Protein AF-A0A820FG38-F1 (afdb_monomer_lite)

Foldseek 3Di:
DDPPQDAAPQPRHSDHHPDPPPPRVVVVVVVVVVVVVVCVVVVVDPDDDPPPDDPPPPDDCVVDPPPPPPPPPPDDDDPPDDPPDPVVVVVVVVVVVVVVVVVVVVVVVVVVVVVVVVVVVVVVVVVVVVVVVVLVVVLVVLVVQLVVLVVCCVPPLLVCCLPDDPVVVVVSVVVVVVSVVSNVVSVVVNVLSVVVVVVVVVVVVVVDDDDDDDDDDDDDDDDDPPDVLNVVLVVCVVSVPDPVVSVVVSVVCCLVVVQPDPVSSVVVVVVPPPPVPPDPVDDAAEAEDEQQECPVRVVVQLVVCVVSVHQKYKYFQNFDCPDGDDNGQWDKDKFHAPDRRGIIIMTGGVSWDKDWDDAPDHQWTWIWTDPDPDIAIEIHGDADPPDDDDPVSCVVRDDPRYDYWYFNQFADVVQVGPDGDPSNVVVVVVCVVSVHDDDHDPDDDDRGID

Radius of gyration: 36.26 Å; chains: 1; bounding box: 85×54×122 Å

pLDDT: mean 78.06, std 18.5, range [28.0, 98.62]

Structure (mmCIF, N/CA/C/O backbone):
data_AF-A0A820FG38-F1
#
_entry.id   AF-A0A820FG38-F1
#
loop_
_atom_site.group_PDB
_atom_site.id
_atom_site.type_symbol
_atom_site.label_atom_id
_atom_site.label_alt_id
_atom_site.label_comp_id
_atom_site.label_asym_id
_atom_site.label_entity_id
_atom_site.label_seq_id
_atom_site.pdbx_PDB_ins_code
_atom_site.Cartn_x
_atom_site.Cartn_y
_atom_site.Cartn_z
_atom_site.occupancy
_atom_site.B_iso_or_equiv
_atom_site.auth_seq_id
_atom_site.auth_comp_id
_atom_site.auth_asym_id
_atom_site.auth_atom_id
_atom_site.pdbx_PDB_model_num
ATOM 1 N N . MET A 1 1 ? -7.244 -36.281 -62.579 1.00 43.84 1 MET A N 1
ATOM 2 C CA . MET A 1 1 ? -8.500 -35.607 -62.181 1.00 43.84 1 MET A CA 1
ATOM 3 C C . MET A 1 1 ? -8.558 -35.581 -60.660 1.00 43.84 1 MET A C 1
ATOM 5 O O . MET A 1 1 ? -8.840 -36.613 -60.068 1.00 43.84 1 MET A O 1
ATOM 9 N N . CYS A 1 2 ? -8.228 -34.457 -60.021 1.00 42.16 2 CYS A N 1
ATOM 10 C CA . CYS A 1 2 ? -8.406 -34.303 -58.575 1.00 42.16 2 CYS A CA 1
ATOM 11 C C . CYS A 1 2 ? -9.878 -33.977 -58.308 1.00 42.16 2 CYS A C 1
ATOM 13 O O . CYS A 1 2 ? -10.352 -32.914 -58.702 1.00 42.16 2 CYS A O 1
ATOM 15 N N . LYS A 1 3 ? -10.618 -34.904 -57.694 1.00 59.09 3 LYS A N 1
ATOM 16 C CA . LYS A 1 3 ? -11.975 -34.641 -57.206 1.00 59.09 3 LYS A CA 1
ATOM 17 C C . LYS A 1 3 ? -11.856 -34.013 -55.818 1.00 59.09 3 LYS A C 1
ATOM 19 O O . LYS A 1 3 ? -11.920 -34.721 -54.821 1.00 59.09 3 LYS A O 1
ATOM 24 N N . ASN A 1 4 ? -11.638 -32.701 -55.760 1.00 74.56 4 ASN A N 1
ATOM 25 C CA . ASN A 1 4 ? -11.799 -31.964 -54.509 1.00 74.56 4 ASN A CA 1
ATOM 26 C C . ASN A 1 4 ? -13.296 -31.889 -54.213 1.00 74.56 4 ASN A C 1
ATOM 28 O O . ASN A 1 4 ? -14.001 -31.051 -54.774 1.00 74.56 4 ASN A O 1
ATOM 32 N N . VAL A 1 5 ? -13.787 -32.812 -53.389 1.00 80.44 5 VAL A N 1
ATOM 33 C CA . VAL A 1 5 ? -15.137 -32.717 -52.839 1.00 80.44 5 VAL A CA 1
ATOM 34 C C . VAL A 1 5 ? -15.108 -31.585 -51.806 1.00 80.44 5 VAL A C 1
ATOM 36 O O . VAL A 1 5 ? -14.263 -31.623 -50.908 1.00 80.44 5 VAL A O 1
ATOM 39 N N . PRO A 1 6 ? -15.933 -30.535 -51.959 1.00 82.25 6 PRO A N 1
ATOM 40 C CA . PRO A 1 6 ? -15.967 -29.436 -51.005 1.00 82.25 6 PRO A CA 1
ATOM 41 C C . PRO A 1 6 ? -16.438 -29.953 -49.644 1.00 82.25 6 PRO A C 1
ATOM 43 O O . PRO A 1 6 ? -17.458 -30.634 -49.560 1.00 82.25 6 PRO A O 1
ATOM 46 N N . LYS A 1 7 ? -15.684 -29.621 -48.596 1.00 91.62 7 LYS A N 1
ATOM 47 C CA . LYS A 1 7 ? -16.039 -29.912 -47.205 1.00 91.62 7 LYS A CA 1
ATOM 48 C C . LYS A 1 7 ? -16.956 -28.829 -46.645 1.00 91.62 7 LYS A C 1
ATOM 50 O O . LYS A 1 7 ? -16.934 -27.687 -47.111 1.00 91.62 7 LYS A O 1
ATOM 55 N N . CYS A 1 8 ? -17.747 -29.185 -45.641 1.00 91.19 8 CYS A N 1
ATOM 56 C CA . CYS A 1 8 ? -18.594 -28.249 -44.918 1.00 91.19 8 CYS A CA 1
ATOM 57 C C . CYS A 1 8 ? -17.743 -27.195 -44.206 1.00 91.19 8 CYS A C 1
ATOM 59 O O . CYS A 1 8 ? -16.909 -27.537 -43.378 1.00 91.19 8 CYS A O 1
ATOM 61 N N . ALA A 1 9 ? -18.006 -25.914 -44.453 1.00 87.94 9 ALA A N 1
ATOM 62 C CA . ALA A 1 9 ? -17.254 -24.821 -43.835 1.00 87.94 9 ALA A CA 1
ATOM 63 C C . ALA A 1 9 ? -17.463 -24.702 -42.311 1.00 87.94 9 ALA A C 1
ATOM 65 O O . ALA A 1 9 ? -16.701 -24.010 -41.645 1.00 87.94 9 ALA A O 1
ATOM 66 N N . GLN A 1 10 ? -18.511 -25.325 -41.763 1.00 89.94 10 GLN A N 1
ATOM 67 C CA . GLN A 1 10 ? -18.869 -25.234 -40.346 1.00 89.94 10 GLN A CA 1
ATOM 68 C C . GLN A 1 10 ? -18.303 -26.375 -39.497 1.00 89.94 10 GLN A C 1
ATOM 70 O O . GLN A 1 10 ? -18.082 -26.182 -38.306 1.00 89.94 10 GLN A O 1
ATOM 75 N N . CYS A 1 11 ? -18.108 -27.565 -40.069 1.00 92.50 11 CYS A N 1
ATOM 76 C CA . CYS A 1 11 ? -17.674 -28.740 -39.306 1.00 92.50 11 CYS A CA 1
ATOM 77 C C . CYS A 1 11 ? -16.639 -29.614 -40.028 1.00 92.50 11 CYS A C 1
ATOM 79 O O . CYS A 1 11 ? -16.364 -30.720 -39.570 1.00 92.50 11 CYS A O 1
ATOM 81 N N . ASP A 1 12 ? -16.132 -29.171 -41.184 1.00 91.00 12 ASP A N 1
ATOM 82 C CA . ASP A 1 12 ? -15.188 -29.889 -42.055 1.00 91.00 12 ASP A CA 1
ATOM 83 C C . ASP A 1 12 ? -15.636 -31.298 -42.497 1.00 91.00 12 ASP A C 1
ATOM 85 O O . ASP A 1 12 ? -14.831 -32.096 -42.988 1.00 91.00 12 ASP A O 1
ATOM 89 N N . GLY A 1 13 ? -16.929 -31.604 -42.357 1.00 90.81 13 GLY A N 1
ATOM 90 C CA . GLY A 1 13 ? -17.533 -32.870 -42.768 1.00 90.81 13 GLY A CA 1
ATOM 91 C C . GLY A 1 13 ? -17.708 -32.986 -44.283 1.00 90.81 13 GLY A C 1
ATOM 92 O O . GLY A 1 13 ? -17.764 -31.983 -44.998 1.00 90.81 13 GLY A O 1
ATOM 93 N N . ASP A 1 14 ? -17.850 -34.219 -44.772 1.00 92.25 14 ASP A N 1
ATOM 94 C CA . ASP A 1 14 ? -18.059 -34.532 -46.193 1.00 92.25 14 ASP A CA 1
ATOM 95 C C . ASP A 1 14 ? -19.529 -34.312 -46.622 1.00 92.25 14 ASP A C 1
ATOM 97 O O . ASP A 1 14 ? -20.204 -35.209 -47.127 1.00 92.25 14 ASP A O 1
ATOM 101 N N . HIS A 1 15 ? -20.045 -33.103 -46.397 1.00 90.25 15 HIS A N 1
ATOM 102 C CA . HIS A 1 15 ? -21.353 -32.632 -46.858 1.00 90.25 15 HIS A CA 1
ATOM 103 C C . HIS A 1 15 ? -21.286 -31.140 -47.217 1.00 90.25 15 HIS A C 1
ATOM 105 O O . HIS A 1 15 ? -20.324 -30.444 -46.889 1.00 90.25 15 HIS A O 1
ATOM 111 N N . HIS A 1 16 ? -22.313 -30.612 -47.887 1.00 86.69 16 HIS A N 1
ATOM 112 C CA . HIS A 1 16 ? -22.351 -29.189 -48.229 1.00 86.69 16 HIS A CA 1
ATOM 113 C C . HIS A 1 16 ? -22.529 -28.304 -46.981 1.00 86.69 16 HIS A C 1
ATOM 115 O O . HIS A 1 16 ? -23.164 -28.687 -45.993 1.00 86.69 16 HIS A O 1
ATOM 121 N N . SER A 1 17 ? -21.970 -27.092 -47.015 1.00 85.88 17 SER A N 1
ATOM 122 C CA . SER A 1 17 ? -22.235 -26.061 -46.006 1.00 85.88 17 SER A CA 1
ATOM 123 C C . SER A 1 17 ? -23.732 -25.752 -45.940 1.00 85.88 17 SER A C 1
ATOM 125 O O . SER A 1 17 ? -24.384 -25.668 -46.979 1.00 85.88 17 SER A O 1
ATOM 127 N N . LEU A 1 18 ? -24.260 -25.552 -44.727 1.00 84.31 18 LEU A N 1
ATOM 128 C CA . LEU A 1 18 ? -25.692 -25.337 -44.440 1.00 84.31 18 LEU A CA 1
ATOM 129 C C . LEU A 1 18 ? -26.612 -26.547 -44.679 1.00 84.31 18 LEU A C 1
ATOM 131 O O . LEU A 1 18 ? -27.833 -26.400 -44.591 1.00 84.31 18 LEU A O 1
ATOM 135 N N . ASP A 1 19 ? -26.062 -27.736 -44.936 1.00 88.19 19 ASP A N 1
ATOM 136 C CA . ASP A 1 19 ? -26.872 -28.951 -44.980 1.00 88.19 19 ASP A CA 1
ATOM 137 C C . ASP A 1 19 ? -27.566 -29.185 -43.626 1.00 88.19 19 ASP A C 1
ATOM 139 O O . ASP A 1 19 ? -26.979 -29.017 -42.555 1.00 88.19 19 ASP A O 1
ATOM 143 N N . SER A 1 20 ? -28.829 -29.600 -43.683 1.00 87.00 20 SER A N 1
ATOM 144 C CA . SER A 1 20 ? -29.617 -30.067 -42.542 1.00 87.00 20 SER A CA 1
ATOM 145 C C . SER A 1 20 ? -28.963 -31.206 -41.750 1.00 87.00 20 SER A C 1
ATOM 147 O O . SER A 1 20 ? -29.284 -31.375 -40.575 1.00 87.00 20 SER A O 1
ATOM 149 N N . GLN A 1 21 ? -28.050 -31.964 -42.370 1.00 88.56 21 GLN A N 1
ATOM 150 C CA . GLN A 1 21 ? -27.292 -33.035 -41.716 1.00 88.56 21 GLN A CA 1
ATOM 151 C C . GLN A 1 21 ? -26.054 -32.546 -40.948 1.00 88.56 21 GLN A C 1
ATOM 153 O O . GLN A 1 21 ? -25.436 -33.330 -40.230 1.00 88.56 21 GLN A O 1
ATOM 158 N N . CYS A 1 22 ? -25.689 -31.264 -41.056 1.00 93.19 22 CYS A N 1
ATOM 159 C CA . CYS A 1 22 ? -24.575 -30.698 -40.304 1.00 93.19 22 CYS A CA 1
ATOM 160 C C . CYS A 1 22 ? -24.914 -30.636 -38.808 1.00 93.19 22 CYS A C 1
ATOM 162 O O . CYS A 1 22 ? -25.752 -29.834 -38.389 1.00 93.19 22 CYS A O 1
ATOM 164 N N . GLN A 1 23 ? -24.223 -31.439 -37.997 1.00 92.56 23 GLN A N 1
ATOM 165 C CA . GLN A 1 23 ? -24.437 -31.489 -36.548 1.00 92.56 23 GLN A CA 1
ATOM 166 C C . GLN A 1 23 ? -24.219 -30.117 -35.885 1.00 92.56 23 GLN A C 1
ATOM 168 O O . GLN A 1 23 ? -25.047 -29.694 -35.086 1.00 92.56 23 GLN A O 1
ATOM 173 N N . VAL A 1 24 ? -23.190 -29.370 -36.306 1.00 89.69 24 VAL A N 1
ATOM 174 C CA . VAL A 1 24 ? -22.908 -28.010 -35.805 1.00 89.69 24 VAL A CA 1
ATOM 175 C C . VAL A 1 24 ? -24.048 -27.039 -36.130 1.00 89.69 24 VAL A C 1
ATOM 177 O O . VAL A 1 24 ? -24.451 -26.241 -35.290 1.00 89.69 24 VAL A O 1
ATOM 180 N N . LEU A 1 25 ? -24.619 -27.117 -37.338 1.00 89.69 25 LEU A N 1
ATOM 181 C CA . LEU A 1 25 ? -25.758 -26.277 -37.722 1.00 89.69 25 LEU A CA 1
ATOM 182 C C . LEU A 1 25 ? -27.017 -26.632 -36.919 1.00 89.69 25 LEU A C 1
ATOM 184 O O . LEU A 1 25 ? -27.826 -25.757 -36.617 1.00 89.69 25 LEU A O 1
ATOM 188 N N . LYS A 1 26 ? -27.200 -27.918 -36.608 1.00 92.94 26 LYS A N 1
ATOM 189 C CA . LYS A 1 26 ? -28.320 -28.403 -35.805 1.00 92.94 26 LYS A CA 1
ATOM 190 C C . LYS A 1 26 ? -28.216 -27.904 -34.365 1.00 92.94 26 LYS A C 1
ATOM 192 O O . LYS A 1 26 ? -29.161 -27.290 -33.888 1.00 92.94 26 LYS A O 1
ATOM 197 N N . GLU A 1 27 ? -27.055 -28.071 -33.738 1.00 92.00 27 GLU A N 1
ATOM 198 C CA . GLU A 1 27 ? -26.775 -27.566 -32.389 1.00 92.00 27 GLU A CA 1
ATOM 199 C C . GLU A 1 27 ? -26.944 -26.047 -32.313 1.00 92.00 27 GLU A C 1
ATOM 201 O O . GLU A 1 27 ? -27.605 -25.545 -31.411 1.00 92.00 27 GLU A O 1
ATOM 206 N N . TYR A 1 28 ? -26.449 -25.313 -33.314 1.00 91.31 28 TYR A N 1
ATOM 207 C CA . TYR A 1 28 ? -26.651 -23.868 -33.396 1.00 91.31 28 TYR A CA 1
ATOM 208 C C . TYR A 1 28 ? -28.136 -23.479 -33.482 1.00 91.31 28 TYR A C 1
ATOM 210 O O . TYR A 1 28 ? -28.569 -22.540 -32.819 1.00 91.31 28 TYR A O 1
ATOM 218 N N . LYS A 1 29 ? -28.938 -24.194 -34.283 1.00 91.62 29 LYS A N 1
ATOM 219 C CA . LYS A 1 29 ? -30.388 -23.951 -34.379 1.00 91.62 29 LYS A CA 1
ATOM 220 C C . LYS A 1 29 ? -31.113 -24.257 -33.070 1.00 91.62 29 LYS A C 1
ATOM 222 O O . LYS A 1 29 ? -32.042 -23.529 -32.726 1.00 91.62 29 LYS A O 1
ATOM 227 N N . ASP A 1 30 ? -30.706 -25.313 -32.376 1.00 92.81 30 ASP A N 1
ATOM 228 C CA . ASP A 1 30 ? -31.294 -25.709 -31.098 1.00 92.81 30 ASP A CA 1
ATOM 229 C C . ASP A 1 30 ? -30.952 -24.684 -30.003 1.00 92.81 30 ASP A C 1
ATOM 231 O O . ASP A 1 30 ? -31.863 -24.211 -29.324 1.00 92.81 30 ASP A O 1
ATOM 235 N N . GLN A 1 31 ? -29.693 -24.234 -29.922 1.00 91.00 31 GLN A N 1
ATOM 236 C CA . GLN A 1 31 ? -29.274 -23.170 -29.003 1.00 91.00 31 GLN A CA 1
ATOM 237 C C . GLN A 1 31 ? -29.997 -21.852 -29.296 1.00 91.00 31 GLN A C 1
ATOM 239 O O . GLN A 1 31 ? -30.551 -21.234 -28.395 1.00 91.00 31 GLN A O 1
ATOM 244 N N . LEU A 1 32 ? -30.074 -21.448 -30.570 1.00 91.19 32 LEU A N 1
ATOM 245 C CA . LEU A 1 32 ? -30.784 -20.230 -30.961 1.00 91.19 32 LEU A CA 1
ATOM 246 C C . LEU A 1 32 ? -32.267 -20.290 -30.570 1.00 91.19 32 LEU A C 1
ATOM 248 O O . LEU A 1 32 ? -32.859 -19.278 -30.204 1.00 91.19 32 LEU A O 1
ATOM 252 N N . LYS A 1 33 ? -32.886 -21.472 -30.648 1.00 93.62 33 LYS A N 1
ATOM 253 C CA . LYS A 1 33 ? -34.271 -21.666 -30.217 1.00 93.62 33 LYS A CA 1
ATOM 254 C C . LYS A 1 33 ? -34.411 -21.516 -28.700 1.00 93.62 33 LYS A C 1
ATOM 256 O O . LYS A 1 33 ? -35.374 -20.890 -28.267 1.00 93.62 33 LYS A O 1
ATOM 261 N N . GLU A 1 34 ? -33.486 -22.069 -27.921 1.00 94.75 34 GLU A N 1
ATOM 262 C CA . GLU A 1 34 ? -33.462 -21.926 -26.461 1.00 94.75 34 GLU A CA 1
ATOM 263 C C . GLU A 1 34 ? -33.261 -20.464 -26.042 1.00 94.75 34 GLU A C 1
ATOM 265 O O . GLU A 1 34 ? -34.060 -19.940 -25.268 1.00 94.75 34 GLU A O 1
ATOM 270 N N . ASP A 1 35 ? -32.291 -19.775 -26.645 1.00 91.75 35 ASP A N 1
ATOM 271 C CA . ASP A 1 35 ? -32.001 -18.362 -26.379 1.00 91.75 35 ASP A CA 1
ATOM 272 C C . ASP A 1 35 ? -33.205 -17.463 -26.708 1.00 91.75 35 ASP A C 1
ATOM 274 O O . ASP A 1 35 ? -33.521 -16.525 -25.973 1.00 91.75 35 ASP A O 1
ATOM 278 N N . VAL A 1 36 ? -33.920 -17.755 -27.803 1.00 92.62 36 VAL A N 1
ATOM 279 C CA . VAL A 1 36 ? -35.142 -17.027 -28.173 1.00 92.62 36 VAL A CA 1
ATOM 280 C C . VAL A 1 36 ? -36.271 -17.281 -27.170 1.00 92.62 36 VAL A C 1
ATOM 282 O O . VAL A 1 36 ? -36.977 -16.338 -26.816 1.00 92.62 36 VAL A O 1
ATOM 285 N N . GLU A 1 37 ? -36.461 -18.516 -26.698 1.00 93.62 37 GLU A N 1
ATOM 286 C CA . GLU A 1 37 ? -37.470 -18.830 -25.672 1.00 93.62 37 GLU A CA 1
ATOM 287 C C . GLU A 1 37 ? -37.144 -18.163 -24.328 1.00 93.62 37 GLU A C 1
ATOM 289 O O . GLU A 1 37 ? -38.036 -17.587 -23.704 1.00 93.62 37 GLU A O 1
ATOM 294 N N . ASP A 1 38 ? -35.878 -18.171 -23.907 1.00 92.38 38 ASP A N 1
ATOM 295 C CA . ASP A 1 38 ? -35.409 -17.480 -22.701 1.00 92.38 38 ASP A CA 1
ATOM 296 C C . ASP A 1 38 ? -35.620 -15.960 -22.807 1.00 92.38 38 ASP A C 1
ATOM 298 O O . ASP A 1 38 ? -36.160 -15.329 -21.894 1.00 92.38 38 ASP A O 1
ATOM 302 N N . ALA A 1 39 ? -35.303 -15.362 -23.959 1.00 90.25 39 ALA A N 1
ATOM 303 C CA . ALA A 1 39 ? -35.561 -13.947 -24.214 1.00 90.25 39 ALA A CA 1
ATOM 304 C C . ALA A 1 39 ? -37.063 -13.604 -24.193 1.00 90.25 39 ALA A C 1
ATOM 306 O O . ALA A 1 39 ? -37.438 -12.530 -23.712 1.00 90.25 39 ALA A O 1
ATOM 307 N N . ILE A 1 40 ? -37.934 -14.506 -24.661 1.00 91.81 40 ILE A N 1
ATOM 308 C CA . ILE A 1 40 ? -39.391 -14.347 -24.543 1.00 91.81 40 ILE A CA 1
ATOM 309 C C . ILE A 1 40 ? -39.828 -14.419 -23.075 1.00 91.81 40 ILE A C 1
ATOM 311 O O . ILE A 1 40 ? -40.599 -13.573 -22.626 1.00 91.81 40 ILE A O 1
ATOM 315 N N . GLN A 1 41 ? -39.319 -15.384 -22.303 1.00 91.62 41 GLN A N 1
ATOM 316 C CA . GLN A 1 41 ? -39.644 -15.527 -20.877 1.00 91.62 41 GLN A CA 1
ATOM 317 C C . GLN A 1 41 ? -39.189 -14.321 -20.046 1.00 91.62 41 GLN A C 1
ATOM 319 O O . GLN A 1 41 ? -39.893 -13.903 -19.129 1.00 91.62 41 GLN A O 1
ATOM 324 N N . LYS A 1 42 ? -38.047 -13.723 -20.399 1.00 91.75 42 LYS A N 1
ATOM 325 C CA . LYS A 1 42 ? -37.521 -12.494 -19.784 1.00 91.75 42 LYS A CA 1
ATOM 326 C C . LYS A 1 42 ? -38.245 -11.220 -20.232 1.00 91.75 42 LYS A C 1
ATOM 328 O O . LYS A 1 42 ? -37.925 -10.143 -19.737 1.00 91.75 42 LYS A O 1
ATOM 333 N N . GLY A 1 43 ? -39.191 -11.316 -21.169 1.00 90.31 43 GLY A N 1
ATOM 334 C CA . GLY A 1 43 ? -39.914 -10.167 -21.719 1.00 90.31 43 GLY A CA 1
ATOM 335 C C . GLY A 1 43 ? -39.076 -9.278 -22.645 1.00 90.31 43 GLY A C 1
ATOM 336 O O . GLY A 1 43 ? -39.483 -8.158 -22.938 1.00 90.31 43 GLY A O 1
ATOM 337 N N . LEU A 1 44 ? -37.915 -9.758 -23.107 1.00 88.81 44 LEU A N 1
ATOM 338 C CA . LEU A 1 44 ? -37.051 -9.046 -24.059 1.00 88.81 44 LEU A CA 1
ATOM 339 C C . LEU A 1 44 ? -37.558 -9.178 -25.499 1.00 88.81 44 LEU A C 1
ATOM 341 O O . LEU A 1 44 ? -37.335 -8.293 -26.322 1.00 88.81 44 LEU A O 1
ATOM 345 N N . LEU A 1 45 ? -38.241 -10.283 -25.803 1.00 90.94 45 LEU A N 1
ATOM 346 C CA . LEU A 1 45 ? -38.894 -10.531 -27.084 1.00 90.94 45 LEU A CA 1
ATOM 347 C C . LEU A 1 45 ? -40.380 -10.817 -26.867 1.00 90.94 45 LEU A C 1
ATOM 349 O O . LEU A 1 45 ? -40.767 -11.513 -25.932 1.00 90.94 45 LEU A O 1
ATOM 353 N N . GLN A 1 46 ? -41.220 -10.325 -27.774 1.00 90.00 46 GLN A N 1
ATOM 354 C CA . GLN A 1 46 ? -42.651 -10.607 -27.769 1.00 90.00 46 GLN A CA 1
ATOM 355 C C . GLN A 1 46 ? -42.989 -11.561 -28.917 1.00 90.00 46 GLN A C 1
ATOM 357 O O . GLN A 1 46 ? -42.670 -11.291 -30.076 1.00 90.00 46 GLN A O 1
ATOM 362 N N . ARG A 1 47 ? -43.657 -12.682 -28.612 1.00 84.88 47 ARG A N 1
ATOM 363 C CA . ARG A 1 47 ? -44.280 -13.507 -29.654 1.00 84.88 47 ARG A CA 1
ATOM 364 C C . ARG A 1 47 ? -45.515 -12.795 -30.175 1.00 84.88 47 ARG A C 1
ATOM 366 O O . ARG A 1 47 ? -46.477 -12.620 -29.433 1.00 84.88 47 ARG A O 1
ATOM 373 N N . PHE A 1 48 ? -45.495 -12.447 -31.454 1.00 79.44 48 PHE A N 1
ATOM 374 C CA . PHE A 1 48 ? -46.716 -12.090 -32.162 1.00 79.44 48 PHE A CA 1
ATOM 375 C C . PHE A 1 48 ? -47.632 -13.310 -32.214 1.00 79.44 48 PHE A C 1
ATOM 377 O O . PHE A 1 48 ? -47.186 -14.438 -32.456 1.00 79.44 48 PHE A O 1
ATOM 384 N N . SER A 1 49 ? -48.915 -13.095 -31.949 1.00 79.31 49 SER A N 1
ATOM 385 C CA . SER A 1 49 ? -49.917 -14.141 -32.109 1.00 79.31 49 SER A CA 1
ATOM 386 C C . SER A 1 49 ? -49.981 -14.575 -33.585 1.00 79.31 49 SER A C 1
ATOM 388 O O . SER A 1 49 ? -49.762 -13.753 -34.473 1.00 79.31 49 SER A O 1
ATOM 390 N N . PRO A 1 50 ? -50.313 -15.840 -33.909 1.00 73.94 50 PRO A N 1
ATOM 391 C CA . PRO A 1 50 ? -50.374 -16.310 -35.300 1.00 73.94 50 PRO A CA 1
ATOM 392 C C . PRO A 1 50 ? -51.326 -15.514 -36.214 1.00 73.94 50 PRO A C 1
ATOM 394 O O . PRO A 1 50 ? -51.259 -15.645 -37.434 1.00 73.94 50 PRO A O 1
ATOM 397 N N . GLN A 1 51 ? -52.237 -14.724 -35.634 1.00 74.25 51 GLN A N 1
ATOM 398 C CA . GLN A 1 51 ? -53.186 -13.866 -36.350 1.00 74.25 51 GLN A CA 1
ATOM 399 C C . GLN A 1 51 ? -52.662 -12.437 -36.564 1.00 74.25 51 GLN A C 1
ATOM 401 O O . GLN A 1 51 ? -53.144 -11.739 -37.457 1.00 74.25 51 GLN A O 1
ATOM 406 N N . GLU A 1 52 ? -51.663 -12.006 -35.795 1.00 68.88 52 GLU A N 1
ATOM 407 C CA . GLU A 1 52 ? -50.945 -10.760 -36.031 1.00 68.88 52 GLU A CA 1
ATOM 408 C C . GLU A 1 52 ? -49.959 -11.000 -37.172 1.00 68.88 52 GLU A C 1
ATOM 410 O O . GLU A 1 52 ? -48.889 -11.585 -37.003 1.00 68.88 52 GLU A O 1
ATOM 415 N N . LYS A 1 53 ? -50.335 -10.566 -38.382 1.00 62.16 53 LYS A N 1
ATOM 416 C CA . LYS A 1 53 ? -49.370 -10.471 -39.478 1.00 62.16 53 LYS A CA 1
ATOM 417 C C . LYS A 1 53 ? -48.199 -9.638 -38.972 1.00 62.16 53 LYS A C 1
ATOM 419 O O . LYS A 1 53 ? -48.404 -8.485 -38.592 1.00 62.16 53 LYS A O 1
ATOM 424 N N . ALA A 1 54 ? -46.997 -10.218 -39.002 1.00 59.25 54 ALA A N 1
ATOM 425 C CA . ALA A 1 54 ? -45.777 -9.446 -38.837 1.00 59.25 54 ALA A CA 1
ATOM 426 C C . ALA A 1 54 ? -45.900 -8.192 -39.720 1.00 59.25 54 ALA A C 1
ATOM 428 O O . ALA A 1 54 ? -46.348 -8.324 -40.871 1.00 59.25 54 ALA A O 1
ATOM 429 N N . PRO A 1 55 ? -45.604 -6.991 -39.189 1.00 64.81 55 PRO A N 1
ATOM 430 C CA . PRO A 1 55 ? -45.714 -5.766 -39.964 1.00 64.81 55 PRO A CA 1
ATOM 431 C C . PRO A 1 55 ? -44.978 -5.972 -41.284 1.00 64.81 55 PRO A C 1
ATOM 433 O O . PRO A 1 55 ? -43.873 -6.523 -41.301 1.00 64.81 55 PRO A O 1
ATOM 436 N N . ALA A 1 56 ? -45.637 -5.627 -42.394 1.00 66.12 56 ALA A N 1
ATOM 437 C CA . ALA A 1 56 ? -45.042 -5.783 -43.711 1.00 66.12 56 ALA A CA 1
ATOM 438 C C . ALA A 1 56 ? -43.675 -5.101 -43.678 1.00 66.12 56 ALA A C 1
ATOM 440 O O . ALA A 1 56 ? -43.578 -3.943 -43.275 1.00 66.12 56 ALA A O 1
ATOM 441 N N . PHE A 1 57 ? -42.626 -5.847 -44.025 1.00 65.88 57 PHE A N 1
ATOM 442 C CA . PHE A 1 57 ? -41.278 -5.307 -44.048 1.00 65.88 57 PHE A CA 1
ATOM 443 C C . PHE A 1 57 ? -41.244 -4.163 -45.066 1.00 65.88 57 PHE A C 1
ATOM 445 O O . PHE A 1 57 ? -41.211 -4.391 -46.277 1.00 65.88 57 PHE A O 1
ATOM 452 N N . GLU A 1 58 ? -41.317 -2.927 -44.576 1.00 66.44 58 GLU A N 1
ATOM 453 C CA . GLU A 1 58 ? -41.111 -1.741 -45.390 1.00 66.44 58 GLU A CA 1
ATOM 454 C C . GLU A 1 58 ? -39.631 -1.677 -45.719 1.00 66.44 58 GLU A C 1
ATOM 456 O O . GLU A 1 58 ? -38.798 -1.323 -44.886 1.00 66.44 58 GLU A O 1
ATOM 461 N N . ARG A 1 59 ? -39.307 -2.065 -46.952 1.00 54.12 59 ARG A N 1
ATOM 462 C CA . ARG A 1 59 ? -37.955 -1.979 -47.484 1.00 54.12 59 ARG A CA 1
ATOM 463 C C . ARG A 1 59 ? -37.548 -0.508 -47.514 1.00 54.12 59 ARG A C 1
ATOM 465 O O . ARG A 1 59 ? -37.954 0.223 -48.415 1.00 54.12 59 ARG A O 1
ATOM 472 N N . ARG A 1 60 ? -36.753 -0.067 -46.541 1.00 69.94 60 ARG A N 1
ATOM 473 C CA . ARG A 1 60 ? -36.154 1.268 -46.576 1.00 69.94 60 ARG A CA 1
ATOM 474 C C . ARG A 1 60 ? -34.999 1.210 -47.569 1.00 69.94 60 ARG A C 1
ATOM 476 O O . ARG A 1 60 ? -34.183 0.293 -47.514 1.00 69.94 60 ARG A O 1
ATOM 483 N N . GLU A 1 61 ? -34.911 2.181 -48.477 1.00 57.47 61 GLU A N 1
ATOM 484 C CA . GLU A 1 61 ? -33.838 2.264 -49.492 1.00 57.47 61 GLU A CA 1
ATOM 485 C C . GLU A 1 61 ? -32.420 2.294 -48.889 1.00 57.47 61 GLU A C 1
ATOM 487 O O . GLU A 1 61 ? -31.437 2.109 -49.598 1.00 57.47 61 GLU A O 1
ATOM 492 N N . GLN A 1 62 ? -32.312 2.512 -47.577 1.00 63.31 62 GLN A N 1
ATOM 493 C CA . GLN A 1 62 ? -31.059 2.555 -46.829 1.00 63.31 62 GLN A CA 1
ATOM 494 C C . GLN A 1 62 ? -30.598 1.176 -46.332 1.00 63.31 62 GLN A C 1
ATOM 496 O O . GLN A 1 62 ? -29.406 0.996 -46.097 1.00 63.31 62 GLN A O 1
ATOM 501 N N . ASP A 1 63 ? -31.503 0.198 -46.200 1.00 56.91 63 ASP A N 1
ATOM 502 C CA . ASP A 1 63 ? -31.181 -1.118 -45.619 1.00 56.91 63 ASP A CA 1
ATOM 503 C C . ASP A 1 63 ? -30.430 -2.022 -46.607 1.00 56.91 63 ASP A C 1
ATOM 505 O O . ASP A 1 63 ? -29.758 -2.977 -46.223 1.00 56.91 63 ASP A O 1
ATOM 509 N N . PHE A 1 64 ? -30.516 -1.698 -47.896 1.00 55.75 64 PHE A N 1
ATOM 510 C CA . PHE A 1 64 ? -29.725 -2.313 -48.949 1.00 55.75 64 PHE A CA 1
ATOM 511 C C . PHE A 1 64 ? -29.255 -1.195 -49.874 1.00 55.75 64 PHE A C 1
ATOM 513 O O . PHE A 1 64 ? -30.107 -0.599 -50.536 1.00 55.75 64 PHE A O 1
ATOM 520 N N . PRO A 1 65 ? -27.946 -0.889 -49.951 1.00 50.97 65 PRO A N 1
ATOM 521 C CA . PRO A 1 65 ? -27.468 0.116 -50.887 1.00 50.97 65 PRO A CA 1
ATOM 522 C C . PRO A 1 65 ? -27.959 -0.258 -52.292 1.00 50.97 65 PRO A C 1
ATOM 524 O O . PRO A 1 65 ? -27.882 -1.439 -52.660 1.00 50.97 65 PRO A O 1
ATOM 527 N N . PRO A 1 66 ? -28.496 0.698 -53.070 1.00 53.56 66 PRO A N 1
ATOM 528 C CA . PRO A 1 66 ? -28.954 0.410 -54.414 1.00 53.56 66 PRO A CA 1
ATOM 529 C C . PRO A 1 66 ? -27.771 -0.174 -55.178 1.00 53.56 66 PRO A C 1
ATOM 531 O O . PRO A 1 66 ? -26.73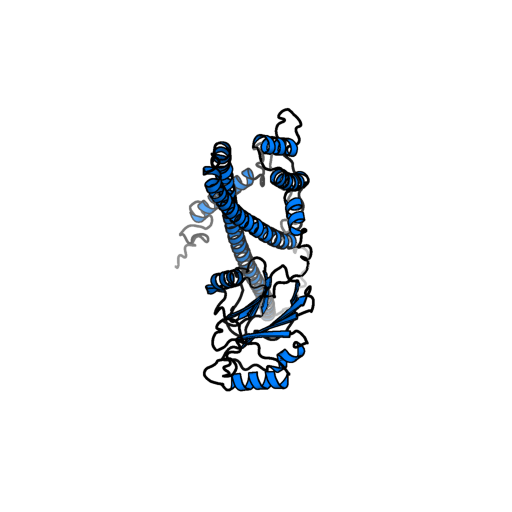6 0.476 -55.333 1.00 53.56 66 PRO A O 1
ATOM 534 N N . LEU A 1 67 ? -27.908 -1.425 -55.626 1.00 49.66 67 LEU A N 1
ATOM 535 C CA . LEU A 1 67 ? -27.015 -1.963 -56.640 1.00 49.66 67 LEU A CA 1
ATOM 536 C C . LEU A 1 67 ? -27.153 -1.006 -57.813 1.00 49.66 67 LEU A C 1
ATOM 538 O O . LEU A 1 67 ? -28.219 -0.956 -58.427 1.00 49.66 67 LEU A O 1
ATOM 542 N N . ALA A 1 68 ? -26.123 -0.185 -58.032 1.00 49.22 68 ALA A N 1
ATOM 543 C CA . ALA A 1 68 ? -26.107 0.793 -59.098 1.00 49.22 68 ALA A CA 1
ATOM 544 C C . ALA A 1 68 ? -26.514 0.064 -60.376 1.00 49.22 68 ALA A C 1
ATOM 546 O O . ALA A 1 68 ? -25.790 -0.813 -60.856 1.00 49.22 68 ALA A O 1
ATOM 547 N N . ALA A 1 69 ? -27.712 0.371 -60.874 1.00 47.12 69 ALA A N 1
ATOM 548 C CA . ALA A 1 69 ? -28.108 -0.045 -62.198 1.00 47.12 69 ALA A CA 1
ATOM 549 C C . ALA A 1 69 ? -27.016 0.508 -63.108 1.00 47.12 69 ALA A C 1
ATOM 551 O O . ALA A 1 69 ? -26.818 1.720 -63.155 1.00 47.12 69 ALA A O 1
ATOM 552 N N . SER A 1 70 ? -26.225 -0.370 -63.729 1.00 46.53 70 SER A N 1
ATOM 553 C CA . SER A 1 70 ? -25.233 0.079 -64.692 1.00 46.53 70 SER A CA 1
ATOM 554 C C . SER A 1 70 ? -26.011 0.810 -65.769 1.00 46.53 70 SER A C 1
ATOM 556 O O . SER A 1 70 ? -26.787 0.180 -66.494 1.00 46.53 70 SER A O 1
ATOM 558 N N . ASP A 1 71 ? -25.865 2.131 -65.803 1.00 43.66 71 ASP A N 1
ATOM 559 C CA . ASP A 1 71 ? -26.552 2.974 -66.758 1.00 43.66 71 ASP A CA 1
ATOM 560 C C . ASP A 1 71 ? -26.392 2.370 -68.147 1.00 43.66 71 ASP A C 1
ATOM 562 O O . ASP A 1 71 ? -25.285 2.108 -68.631 1.00 43.66 71 ASP A O 1
ATOM 566 N N . ASN A 1 72 ? -27.545 2.116 -68.758 1.00 45.06 72 ASN A N 1
ATOM 567 C CA . ASN A 1 72 ? -27.673 1.727 -70.142 1.00 45.06 72 ASN A CA 1
ATOM 568 C C . ASN A 1 72 ? -26.813 2.659 -71.004 1.00 45.06 72 ASN A C 1
ATOM 570 O O . ASN A 1 72 ? -27.143 3.820 -71.246 1.00 45.06 72 ASN A O 1
ATOM 574 N N . HIS A 1 73 ? -25.711 2.109 -71.505 1.00 44.25 73 HIS A N 1
ATOM 575 C CA . HIS A 1 73 ? -24.794 2.698 -72.476 1.00 44.25 73 HIS A CA 1
ATOM 576 C C . HIS A 1 73 ? -25.428 2.835 -73.877 1.00 44.25 73 HIS A C 1
ATOM 578 O O . HIS A 1 73 ? -24.782 2.561 -74.884 1.00 44.25 73 HIS A O 1
ATOM 584 N N . SER A 1 74 ? -26.689 3.254 -73.995 1.00 47.81 74 SER A N 1
ATOM 585 C CA . SER A 1 74 ? -27.392 3.245 -75.282 1.00 47.81 74 SER A CA 1
ATOM 586 C C . SER A 1 74 ? -27.286 4.533 -76.104 1.00 47.81 74 SER A C 1
ATOM 588 O O . SER A 1 74 ? -27.793 4.527 -77.215 1.00 47.81 74 SER A O 1
ATOM 590 N N . ASN A 1 75 ? -26.608 5.610 -75.668 1.00 47.41 75 ASN A N 1
ATOM 591 C CA . ASN A 1 75 ? -26.571 6.850 -76.477 1.00 47.41 75 ASN A CA 1
ATOM 592 C C . ASN A 1 75 ? -25.293 7.713 -76.441 1.00 47.41 75 ASN A C 1
ATOM 594 O O . ASN A 1 75 ? -25.335 8.895 -76.783 1.00 47.41 75 ASN A O 1
ATOM 598 N N . LYS A 1 76 ? -24.117 7.156 -76.124 1.00 42.59 76 LYS A N 1
ATOM 599 C CA . LYS A 1 76 ? -22.848 7.855 -76.411 1.00 42.59 76 LYS A CA 1
ATOM 600 C C . LYS A 1 76 ? -22.244 7.322 -77.704 1.00 42.59 76 LYS A C 1
ATOM 602 O O . LYS A 1 76 ? -21.694 6.226 -77.732 1.00 42.59 76 LYS A O 1
ATOM 607 N N . LYS A 1 77 ? -22.347 8.123 -78.772 1.00 46.38 77 LYS A N 1
ATOM 608 C CA . LYS A 1 77 ? -21.538 7.983 -79.990 1.00 46.38 77 LYS A CA 1
ATOM 609 C C . LYS A 1 77 ? -20.070 7.872 -79.579 1.00 46.38 77 LYS A C 1
ATOM 611 O O . LYS A 1 77 ? -19.472 8.843 -79.120 1.00 46.38 77 LYS A O 1
ATOM 616 N N . TRP A 1 78 ? -19.516 6.676 -79.724 1.00 38.09 78 TRP A N 1
ATOM 617 C CA . TRP A 1 78 ? -18.095 6.430 -79.570 1.00 38.09 78 TRP A CA 1
ATOM 618 C C . TRP A 1 78 ? -17.373 7.106 -80.733 1.00 38.09 78 TRP A C 1
ATOM 620 O O . TRP A 1 78 ? -17.450 6.647 -81.869 1.00 38.09 78 TRP A O 1
ATOM 630 N N . ASN A 1 79 ? -16.676 8.206 -80.448 1.00 39.75 79 ASN A N 1
ATOM 631 C CA . ASN A 1 79 ? -15.622 8.689 -81.328 1.00 39.75 79 ASN A CA 1
ATOM 632 C C . ASN A 1 79 ? -14.467 7.684 -81.257 1.00 39.75 79 ASN A C 1
ATOM 634 O O . ASN A 1 79 ? -13.608 7.735 -80.379 1.00 39.75 79 ASN A O 1
ATOM 638 N N . THR A 1 80 ? -14.492 6.732 -82.182 1.00 49.88 80 THR A N 1
ATOM 639 C CA . THR A 1 80 ? -13.380 5.855 -82.532 1.00 49.88 80 THR A CA 1
ATOM 640 C C . THR A 1 80 ? -12.302 6.670 -83.234 1.00 49.88 80 THR A C 1
ATOM 642 O O . THR A 1 80 ? -12.323 6.797 -84.454 1.00 49.88 80 THR A O 1
ATOM 645 N N . ALA A 1 81 ? -11.364 7.231 -82.476 1.00 48.88 81 ALA A N 1
ATOM 646 C CA . ALA A 1 81 ? -10.062 7.627 -83.006 1.00 48.88 81 ALA A CA 1
ATOM 647 C C . ALA A 1 81 ? -9.071 7.865 -81.864 1.00 48.88 81 ALA A C 1
ATOM 649 O O . ALA A 1 81 ? -8.906 8.992 -81.413 1.00 48.88 81 ALA A O 1
ATOM 650 N N . LEU A 1 82 ? -8.426 6.794 -81.398 1.00 48.94 82 LEU A N 1
ATOM 651 C CA . LEU A 1 82 ? -7.021 6.795 -80.970 1.00 48.94 82 LEU A CA 1
ATOM 652 C C . LEU A 1 82 ? -6.609 5.345 -80.668 1.00 48.94 82 LEU A C 1
ATOM 654 O O . LEU A 1 82 ? -7.181 4.731 -79.764 1.00 48.94 82 LEU A O 1
ATOM 658 N N . PRO A 1 83 ? -5.641 4.767 -81.400 1.00 45.69 83 PRO A N 1
ATOM 659 C CA . PRO A 1 83 ? -5.106 3.459 -81.073 1.00 45.69 83 PRO A CA 1
ATOM 660 C C . PRO A 1 83 ? -4.166 3.631 -79.878 1.00 45.69 83 PRO A C 1
ATOM 662 O O . PRO A 1 83 ? -2.967 3.839 -80.044 1.00 45.69 83 PRO A O 1
ATOM 665 N N . ARG A 1 84 ? -4.700 3.560 -78.655 1.00 50.53 84 ARG A N 1
ATOM 666 C CA . ARG A 1 84 ? -3.849 3.182 -77.523 1.00 50.53 84 ARG A CA 1
ATOM 667 C C . ARG A 1 84 ? -3.483 1.727 -77.740 1.00 50.53 84 ARG A C 1
ATOM 669 O O . ARG A 1 84 ? -4.361 0.868 -77.832 1.00 50.53 84 ARG A O 1
ATOM 676 N N . THR A 1 85 ? -2.196 1.474 -77.924 1.00 57.84 85 THR A N 1
ATOM 677 C CA . THR A 1 85 ? -1.667 0.128 -78.120 1.00 57.84 85 THR A CA 1
ATOM 678 C C . THR A 1 85 ? -2.110 -0.756 -76.954 1.00 57.84 85 THR A C 1
ATOM 680 O O . THR A 1 85 ? -2.234 -0.304 -75.815 1.00 57.84 85 THR A O 1
ATOM 683 N N . THR A 1 86 ? -2.352 -2.037 -77.224 1.00 58.19 86 THR A N 1
ATOM 684 C CA . THR A 1 86 ? -2.804 -3.047 -76.248 1.00 58.19 86 THR A CA 1
ATOM 685 C C . THR A 1 86 ? -1.928 -3.097 -74.983 1.00 58.19 86 THR A C 1
ATOM 687 O O . THR A 1 86 ? -2.371 -3.542 -73.928 1.00 58.19 86 THR A O 1
ATOM 690 N N . VAL A 1 87 ? -0.696 -2.590 -75.076 1.00 60.34 87 VAL A N 1
ATOM 691 C CA . VAL A 1 87 ? 0.278 -2.460 -73.989 1.00 60.34 87 VAL A CA 1
ATOM 692 C C . VAL A 1 87 ? -0.099 -1.358 -72.985 1.00 60.34 87 VAL A C 1
ATOM 694 O O . VAL A 1 87 ? -0.021 -1.591 -71.782 1.00 60.34 87 VAL A O 1
ATOM 697 N N . GLU A 1 88 ? -0.579 -0.188 -73.422 1.00 58.03 88 GLU A N 1
ATOM 698 C CA . GLU A 1 88 ? -0.953 0.908 -72.507 1.00 58.03 88 GLU A CA 1
ATOM 699 C C . GLU A 1 88 ? -2.210 0.589 -71.687 1.00 58.03 88 GLU A C 1
ATOM 701 O O . GLU A 1 88 ? -2.296 0.942 -70.511 1.00 58.03 88 GLU A O 1
ATOM 706 N N . LEU A 1 89 ? -3.170 -0.124 -72.282 1.00 58.22 89 LEU A N 1
ATOM 707 C CA . LEU A 1 89 ? -4.391 -0.566 -71.601 1.00 58.22 89 LEU A CA 1
ATOM 708 C C . LEU A 1 89 ? -4.105 -1.653 -70.557 1.00 58.22 89 LEU A C 1
ATOM 710 O O . LEU A 1 89 ? -4.673 -1.607 -69.468 1.00 58.22 89 LEU A O 1
ATOM 714 N N . ASN A 1 90 ? -3.191 -2.583 -70.847 1.00 62.09 90 ASN A N 1
ATOM 715 C CA . ASN A 1 90 ? -2.766 -3.599 -69.882 1.00 62.09 90 ASN A CA 1
ATOM 716 C C . ASN A 1 90 ? -1.941 -2.995 -68.733 1.00 62.09 90 ASN A C 1
ATOM 718 O O . ASN A 1 90 ? -2.143 -3.379 -67.583 1.00 62.09 90 ASN A O 1
ATOM 722 N N . ASN A 1 91 ? -1.100 -1.993 -69.011 1.00 61.56 91 ASN A N 1
ATOM 723 C CA . ASN A 1 91 ? -0.317 -1.301 -67.982 1.00 61.56 91 ASN A CA 1
ATOM 724 C C . ASN A 1 91 ? -1.184 -0.421 -67.067 1.00 61.56 91 ASN A C 1
ATOM 726 O O . ASN A 1 91 ? -0.954 -0.389 -65.858 1.00 61.56 91 ASN A O 1
ATOM 730 N N . LEU A 1 92 ? -2.214 0.254 -67.599 1.00 58.06 92 LEU A N 1
ATOM 731 C CA . LEU A 1 92 ? -3.188 0.952 -66.752 1.00 58.06 92 LEU A CA 1
ATOM 732 C C . LEU A 1 92 ? -4.005 -0.040 -65.917 1.00 58.06 92 LEU A C 1
ATOM 734 O O . LEU A 1 92 ? -4.203 0.188 -64.728 1.00 58.06 92 LEU A O 1
ATOM 738 N N . ARG A 1 93 ? -4.463 -1.148 -66.512 1.00 58.16 93 ARG A N 1
ATOM 739 C CA . ARG A 1 93 ? -5.280 -2.135 -65.797 1.00 58.16 93 ARG A CA 1
ATOM 740 C C . ARG A 1 93 ? -4.505 -2.775 -64.643 1.00 58.16 93 ARG A C 1
ATOM 742 O O . ARG A 1 93 ? -5.073 -2.853 -63.566 1.00 58.16 93 ARG A O 1
ATOM 749 N N . ALA A 1 94 ? -3.228 -3.113 -64.838 1.00 60.84 94 ALA A N 1
ATOM 750 C CA . ALA A 1 94 ? -2.346 -3.614 -63.779 1.00 60.84 94 ALA A CA 1
ATOM 751 C C . ALA A 1 94 ? -2.077 -2.560 -62.682 1.00 60.84 94 ALA A C 1
ATOM 753 O O . ALA A 1 94 ? -2.208 -2.837 -61.495 1.00 60.84 94 ALA A O 1
ATOM 754 N N . SER A 1 95 ? -1.796 -1.310 -63.067 1.00 59.09 95 SER A N 1
ATOM 755 C CA . SER A 1 95 ? -1.494 -0.225 -62.118 1.00 59.09 95 SER A CA 1
ATOM 756 C C . SER A 1 95 ? -2.683 0.166 -61.226 1.00 59.09 95 SER A C 1
ATOM 758 O O . SER A 1 95 ? -2.505 0.489 -60.049 1.00 59.09 95 SER A O 1
ATOM 760 N N . TYR A 1 96 ? -3.909 0.118 -61.761 1.00 58.19 96 TYR A N 1
ATOM 761 C CA . TYR A 1 96 ? -5.120 0.400 -60.985 1.00 58.19 96 TYR A CA 1
ATOM 762 C C . TYR A 1 96 ? -5.576 -0.797 -60.140 1.00 58.19 96 TYR A C 1
ATOM 764 O O . TYR A 1 96 ? -6.061 -0.579 -59.030 1.00 58.19 96 TYR A O 1
ATOM 772 N N . THR A 1 97 ? -5.398 -2.042 -60.603 1.00 70.81 97 THR A N 1
ATOM 773 C CA . THR A 1 97 ? -5.752 -3.219 -59.793 1.00 70.81 97 THR A CA 1
ATOM 774 C C . THR A 1 97 ? -4.850 -3.356 -58.579 1.00 70.81 97 THR A C 1
ATOM 776 O O . THR A 1 97 ? -5.362 -3.576 -57.486 1.00 70.81 97 THR A O 1
ATOM 779 N N . ASP A 1 98 ? -3.545 -3.140 -58.730 1.00 74.88 98 ASP A N 1
ATOM 780 C CA . ASP A 1 98 ? -2.594 -3.416 -57.650 1.00 74.88 98 ASP A CA 1
ATOM 781 C C . ASP A 1 98 ? -2.756 -2.431 -56.486 1.00 74.88 98 ASP A C 1
ATOM 783 O O . ASP A 1 98 ? -2.838 -2.844 -55.331 1.00 74.88 98 ASP A O 1
ATOM 787 N N . LYS A 1 99 ? -2.949 -1.136 -56.778 1.00 75.25 99 LYS A N 1
ATOM 788 C CA . LYS A 1 99 ? -3.180 -0.113 -55.741 1.00 75.25 99 LYS A CA 1
ATOM 789 C C . LYS A 1 99 ? -4.516 -0.275 -55.019 1.00 75.25 99 LYS A C 1
ATOM 791 O O . LYS A 1 99 ? -4.612 -0.006 -53.824 1.00 75.25 99 LYS A O 1
ATOM 796 N N . THR A 1 100 ? -5.569 -0.679 -55.732 1.00 83.06 100 THR A N 1
ATOM 797 C CA . THR A 1 100 ? -6.872 -0.937 -55.098 1.00 83.06 100 THR A CA 1
ATOM 798 C C . THR A 1 100 ? -6.825 -2.201 -54.243 1.00 83.06 100 THR A C 1
ATOM 800 O O . THR A 1 100 ? -7.364 -2.196 -53.141 1.00 83.06 100 THR A O 1
ATOM 803 N N . ILE A 1 101 ? -6.134 -3.252 -54.697 1.00 82.81 101 ILE A N 1
ATOM 804 C CA . ILE A 1 101 ? -5.941 -4.484 -53.922 1.00 82.81 101 ILE A CA 1
ATOM 805 C C . ILE A 1 101 ? -5.125 -4.207 -52.652 1.00 82.81 101 ILE A C 1
ATOM 807 O O . ILE A 1 101 ? -5.522 -4.648 -51.577 1.00 82.81 101 ILE A O 1
ATOM 811 N N . GLU A 1 102 ? -4.039 -3.436 -52.743 1.00 85.44 102 GLU A N 1
ATOM 812 C CA . GLU A 1 102 ? -3.221 -3.055 -51.584 1.00 85.44 102 GLU A CA 1
ATOM 813 C C . GLU A 1 102 ? -4.038 -2.257 -50.555 1.00 85.44 102 GLU A C 1
ATOM 815 O O . GLU A 1 102 ? -4.074 -2.614 -49.380 1.00 85.44 102 GLU A O 1
ATOM 820 N N . SER A 1 103 ? -4.814 -1.262 -51.003 1.00 88.50 103 SER A N 1
ATOM 821 C CA . SER A 1 103 ? -5.693 -0.495 -50.112 1.00 88.50 103 SER A CA 1
ATOM 822 C C . SER A 1 103 ? -6.782 -1.354 -49.452 1.00 88.50 103 SER A C 1
ATOM 824 O O . SER A 1 103 ? -7.113 -1.134 -48.284 1.00 88.50 103 SER A O 1
ATOM 826 N N . ILE A 1 104 ? -7.341 -2.335 -50.169 1.00 87.25 104 ILE A N 1
ATOM 827 C CA . ILE A 1 104 ? -8.318 -3.278 -49.608 1.00 87.25 104 ILE A CA 1
ATOM 828 C C . ILE A 1 104 ? -7.654 -4.176 -48.559 1.00 87.25 104 ILE A C 1
ATOM 830 O O . ILE A 1 104 ? -8.224 -4.360 -47.484 1.00 87.25 104 ILE A O 1
ATOM 834 N N . ASN A 1 105 ? -6.452 -4.690 -48.828 1.00 89.06 105 ASN A N 1
ATOM 835 C CA . ASN A 1 105 ? -5.709 -5.536 -47.891 1.00 89.06 105 ASN A CA 1
ATOM 836 C C . ASN A 1 105 ? -5.322 -4.779 -46.612 1.00 89.06 105 ASN A C 1
ATOM 838 O O . ASN A 1 105 ? -5.462 -5.320 -45.513 1.00 89.06 105 ASN A O 1
ATOM 842 N N . ASP A 1 106 ? -4.919 -3.515 -46.729 1.00 92.06 106 ASP A N 1
ATOM 843 C CA . ASP A 1 106 ? -4.644 -2.650 -45.579 1.00 92.06 106 ASP A CA 1
ATOM 844 C C . ASP A 1 106 ? -5.895 -2.428 -44.723 1.00 92.06 106 ASP A C 1
ATOM 846 O O . ASP A 1 106 ? -5.848 -2.514 -43.493 1.00 92.06 106 ASP A O 1
ATOM 850 N N . ASN A 1 107 ? -7.037 -2.164 -45.361 1.00 91.75 107 ASN A N 1
ATOM 851 C CA . ASN A 1 107 ? -8.305 -1.992 -44.655 1.00 91.75 107 ASN A CA 1
ATOM 852 C C . ASN A 1 107 ? -8.765 -3.293 -43.986 1.00 91.75 107 ASN A C 1
ATOM 854 O O . ASN A 1 107 ? -9.228 -3.257 -42.847 1.00 91.75 107 ASN A O 1
ATOM 858 N N . LEU A 1 108 ? -8.592 -4.439 -44.652 1.00 92.56 108 LEU A N 1
ATOM 859 C CA . LEU A 1 108 ? -8.907 -5.750 -44.089 1.00 92.56 108 LEU A CA 1
ATOM 860 C C . LEU A 1 108 ? -8.024 -6.059 -42.874 1.00 92.56 108 LEU A C 1
ATOM 862 O O . LEU A 1 108 ? -8.531 -6.509 -41.850 1.00 92.56 108 LEU A O 1
ATOM 866 N N . THR A 1 109 ? -6.730 -5.745 -42.946 1.00 92.44 109 THR A N 1
ATOM 867 C CA . THR A 1 109 ? -5.789 -5.917 -41.827 1.00 92.44 109 THR A CA 1
ATOM 868 C C . THR A 1 109 ? -6.188 -5.052 -40.632 1.00 92.44 109 THR A C 1
ATOM 870 O O . THR A 1 109 ? -6.286 -5.551 -39.512 1.00 92.44 109 THR A O 1
ATOM 873 N N . LYS A 1 110 ? -6.537 -3.778 -40.865 1.00 92.56 110 LYS A N 1
ATOM 874 C CA . LYS A 1 110 ? -7.055 -2.888 -39.810 1.00 92.56 110 LYS A CA 1
ATOM 875 C C . LYS A 1 110 ? -8.347 -3.419 -39.184 1.00 92.56 110 LYS A C 1
ATOM 877 O O . LYS A 1 110 ? -8.538 -3.282 -37.973 1.00 92.56 110 LYS A O 1
ATOM 882 N N . LEU A 1 111 ? -9.234 -4.013 -39.985 1.00 91.62 111 LEU A N 1
ATOM 883 C CA . LEU A 1 111 ? -10.479 -4.613 -39.504 1.00 91.62 111 LEU A CA 1
ATOM 884 C C . LEU A 1 111 ? -10.200 -5.842 -38.624 1.00 91.62 111 LEU A C 1
ATOM 886 O O . LEU A 1 111 ? -10.771 -5.956 -37.542 1.00 91.62 111 LEU A O 1
ATOM 890 N N . ILE A 1 112 ? -9.281 -6.715 -39.047 1.00 93.62 112 ILE A N 1
ATOM 891 C CA . ILE A 1 112 ? -8.841 -7.889 -38.279 1.00 93.62 112 ILE A CA 1
ATOM 892 C C . ILE A 1 112 ? -8.240 -7.458 -36.935 1.00 93.62 112 ILE A C 1
ATOM 894 O O . ILE A 1 112 ? -8.631 -7.981 -35.891 1.00 93.62 112 ILE A O 1
ATOM 898 N N . ASP A 1 113 ? -7.361 -6.455 -36.933 1.00 92.25 113 ASP A N 1
ATOM 899 C CA . ASP A 1 113 ? -6.772 -5.919 -35.701 1.00 92.25 113 ASP A CA 1
ATOM 900 C C . ASP A 1 113 ? -7.828 -5.309 -34.770 1.00 92.25 113 ASP A C 1
ATOM 902 O O . ASP A 1 113 ? -7.745 -5.435 -33.546 1.00 92.25 113 ASP A O 1
ATOM 906 N N . SER A 1 114 ? -8.843 -4.659 -35.342 1.00 91.38 114 SER A N 1
ATOM 907 C CA . SER A 1 114 ? -9.957 -4.081 -34.586 1.00 91.38 114 SER A CA 1
ATOM 908 C C . SER A 1 114 ? -10.825 -5.168 -33.949 1.00 91.38 114 SER A C 1
ATOM 910 O O . SER A 1 114 ? -11.150 -5.058 -32.766 1.00 91.38 114 SER A O 1
ATOM 912 N N . ASN A 1 115 ? -11.123 -6.247 -34.677 1.00 90.12 115 ASN A N 1
ATOM 913 C CA . ASN A 1 115 ? -11.842 -7.407 -34.145 1.00 90.12 115 ASN A CA 1
ATOM 914 C C . ASN A 1 115 ? -11.059 -8.092 -33.022 1.00 90.12 115 ASN A C 1
ATOM 916 O O . ASN A 1 115 ? -11.617 -8.325 -31.955 1.00 90.12 115 ASN A O 1
ATOM 920 N N . LYS A 1 116 ? -9.747 -8.291 -33.186 1.00 92.62 116 LYS A N 1
ATOM 921 C CA . LYS A 1 116 ? -8.895 -8.869 -32.135 1.00 92.62 116 LYS A CA 1
ATOM 922 C C . LYS A 1 116 ? -8.869 -8.015 -30.861 1.00 92.62 116 LYS A C 1
ATOM 924 O O . LYS A 1 116 ? -8.841 -8.528 -29.745 1.00 92.62 116 LYS A O 1
ATOM 929 N N . ARG A 1 117 ? -8.901 -6.683 -31.000 1.00 87.44 117 ARG A N 1
ATOM 930 C CA . ARG A 1 117 ? -9.035 -5.768 -29.850 1.00 87.44 117 ARG A CA 1
ATOM 931 C C . ARG A 1 117 ? -10.400 -5.883 -29.174 1.00 87.44 117 ARG A C 1
ATOM 933 O O . ARG A 1 117 ? -10.464 -5.712 -27.960 1.00 87.44 117 ARG A O 1
ATOM 940 N N . LEU A 1 118 ? -11.472 -6.124 -29.931 1.00 89.19 118 LEU A N 1
ATOM 941 C CA . LEU A 1 118 ? -12.809 -6.343 -29.378 1.00 89.19 118 LEU A CA 1
ATOM 942 C C . LEU A 1 118 ? -12.895 -7.680 -28.637 1.00 89.19 118 LEU A C 1
ATOM 944 O O . LEU A 1 118 ? -13.389 -7.687 -27.516 1.00 89.19 118 LEU A O 1
ATOM 948 N N . GLU A 1 119 ? -12.343 -8.761 -29.189 1.00 90.50 119 GLU A N 1
ATOM 949 C CA . GLU A 1 119 ? -12.256 -10.069 -28.519 1.00 90.50 119 GLU A CA 1
ATOM 950 C C . GLU A 1 119 ? -11.547 -9.953 -27.161 1.00 90.50 119 GLU A C 1
ATOM 952 O O . GLU A 1 119 ? -12.114 -10.318 -26.135 1.00 90.50 119 GLU A O 1
ATOM 957 N N . ASN A 1 120 ? -10.387 -9.286 -27.116 1.00 86.81 120 ASN A N 1
ATOM 958 C CA . ASN A 1 120 ? -9.678 -9.034 -25.855 1.00 86.81 120 ASN A CA 1
ATOM 959 C C . ASN A 1 120 ? -10.515 -8.231 -24.838 1.00 86.81 120 ASN A C 1
ATOM 961 O O . ASN A 1 120 ? -10.393 -8.435 -23.629 1.00 86.81 120 ASN A O 1
ATOM 965 N N . LYS A 1 121 ? -11.352 -7.288 -25.300 1.00 88.12 121 LYS A N 1
ATOM 966 C CA . LYS A 1 121 ? -12.262 -6.538 -24.418 1.00 88.12 121 LYS A CA 1
ATOM 967 C C . LYS A 1 121 ? -13.394 -7.422 -23.897 1.00 88.12 121 LYS A C 1
ATOM 969 O O . LYS A 1 121 ? -13.756 -7.288 -22.732 1.00 88.12 121 LYS A O 1
ATOM 974 N N . VAL A 1 122 ? -13.936 -8.312 -24.729 1.00 88.62 122 VAL A N 1
ATOM 975 C CA . VAL A 1 122 ? -14.968 -9.280 -24.330 1.00 88.62 122 VAL A CA 1
ATOM 976 C C . VAL A 1 122 ? -14.420 -10.239 -23.273 1.00 88.62 122 VAL A C 1
ATOM 978 O O . VAL A 1 122 ? -15.073 -10.441 -22.251 1.00 88.62 122 VAL A O 1
ATOM 981 N N . ASP A 1 123 ? -13.198 -10.742 -23.448 1.00 86.25 123 ASP A N 1
ATOM 982 C CA . ASP A 1 123 ? -12.540 -11.616 -22.469 1.00 86.25 123 ASP A CA 1
ATOM 983 C C . ASP A 1 123 ? -12.299 -10.913 -21.127 1.00 86.25 123 ASP A C 1
ATOM 985 O O . ASP A 1 123 ? -12.510 -11.494 -20.054 1.00 86.25 123 ASP A O 1
ATOM 989 N N . LEU A 1 124 ? -11.908 -9.635 -21.172 1.00 83.25 124 LEU A N 1
ATOM 990 C CA . LEU A 1 124 ? -11.746 -8.812 -19.977 1.00 83.25 124 LEU A CA 1
ATOM 991 C C . LEU A 1 124 ? -13.081 -8.623 -19.242 1.00 83.25 124 LEU A C 1
ATOM 993 O O . LEU A 1 124 ? -13.146 -8.829 -18.033 1.00 83.25 124 LEU A O 1
ATOM 997 N N . VAL A 1 125 ? -14.155 -8.286 -19.965 1.00 80.56 125 VAL A N 1
ATOM 998 C CA . VAL A 1 125 ? -15.501 -8.134 -19.386 1.00 80.56 125 VAL A CA 1
ATOM 999 C C . VAL A 1 125 ? -16.007 -9.460 -18.812 1.00 80.56 125 VAL A C 1
ATOM 1001 O O . VAL A 1 125 ? -16.513 -9.483 -17.693 1.00 80.56 125 VAL A O 1
ATOM 1004 N N . SER A 1 126 ? -15.815 -10.575 -19.520 1.00 86.12 126 SER A N 1
ATOM 1005 C CA . SER A 1 126 ? -16.182 -11.915 -19.042 1.00 86.12 126 SER A CA 1
ATOM 1006 C C . SER A 1 126 ? -15.460 -12.276 -17.739 1.00 86.12 126 SER A C 1
ATOM 1008 O O . SER A 1 126 ? -16.068 -12.803 -16.803 1.00 86.12 126 SER A O 1
ATOM 1010 N N . SER A 1 127 ? -14.174 -11.931 -17.636 1.00 80.94 127 SER A N 1
ATOM 1011 C CA . SER A 1 127 ? -13.385 -12.121 -16.414 1.00 80.94 127 SER A CA 1
ATOM 1012 C C . SER A 1 127 ? -13.908 -11.261 -15.259 1.00 80.94 127 SER A C 1
ATOM 1014 O O . SER A 1 127 ? -14.068 -11.770 -14.150 1.00 80.94 127 SER A O 1
ATOM 1016 N N . SER A 1 128 ? -14.256 -9.996 -15.516 1.00 76.94 128 SER A N 1
ATOM 1017 C CA . SER A 1 128 ? -14.872 -9.115 -14.515 1.00 76.94 128 SER A CA 1
ATOM 1018 C C . SER A 1 128 ? -16.225 -9.641 -14.025 1.00 76.94 128 SER A C 1
ATOM 1020 O O . SER A 1 128 ? -16.459 -9.675 -12.819 1.00 76.94 128 SER A O 1
ATOM 1022 N N . ILE A 1 129 ? -17.088 -10.129 -14.926 1.00 77.38 129 ILE A N 1
ATOM 1023 C CA . ILE A 1 129 ? -18.394 -10.716 -14.572 1.00 77.38 129 ILE A CA 1
ATOM 1024 C C . ILE A 1 129 ? -18.221 -11.933 -13.654 1.00 77.38 129 ILE A C 1
ATOM 1026 O O . ILE A 1 129 ? -18.958 -12.080 -12.675 1.00 77.38 129 ILE A O 1
ATOM 1030 N N . LYS A 1 130 ? -17.235 -12.799 -13.926 1.00 83.94 130 LYS A N 1
ATOM 1031 C CA . LYS A 1 130 ? -16.931 -13.952 -13.061 1.00 83.94 130 LYS A CA 1
ATOM 1032 C C . LYS A 1 130 ? -16.520 -13.517 -11.655 1.00 83.94 130 LYS A C 1
ATOM 1034 O O . LYS A 1 130 ? -17.019 -14.088 -10.688 1.00 83.94 130 LYS A O 1
ATOM 1039 N N . THR A 1 131 ? -15.669 -12.497 -11.537 1.00 76.12 131 THR A N 1
ATOM 1040 C CA . THR A 1 131 ? -15.258 -11.939 -10.238 1.00 76.12 131 THR A CA 1
ATOM 1041 C C . THR A 1 131 ? -16.454 -11.380 -9.467 1.00 76.12 131 THR A C 1
ATOM 1043 O O . THR A 1 131 ? -16.664 -11.756 -8.319 1.00 76.12 131 THR A O 1
ATOM 1046 N N . VAL A 1 132 ? -17.301 -10.573 -10.116 1.00 74.56 132 VAL A N 1
ATOM 1047 C CA . VAL A 1 132 ? -18.514 -10.013 -9.491 1.00 74.56 132 VAL A CA 1
ATOM 1048 C C . VAL A 1 132 ? -19.482 -11.118 -9.053 1.00 74.56 132 VAL A C 1
ATOM 1050 O O . VAL A 1 132 ? -20.067 -11.046 -7.975 1.00 74.56 132 VAL A O 1
ATOM 1053 N N . THR A 1 133 ? -19.625 -12.179 -9.849 1.00 78.12 133 THR A N 1
ATOM 1054 C CA . THR A 1 133 ? -20.485 -13.324 -9.505 1.00 78.12 133 THR A CA 1
ATOM 1055 C C . THR A 1 133 ? -19.994 -14.041 -8.244 1.00 78.12 133 THR A C 1
ATOM 1057 O O . THR A 1 133 ? -20.801 -14.363 -7.370 1.00 78.12 133 THR A O 1
ATOM 1060 N N . LEU A 1 134 ? -18.680 -14.265 -8.124 1.00 79.75 134 LEU A N 1
ATOM 1061 C CA . LEU A 1 134 ? -18.070 -14.859 -6.929 1.00 79.75 134 LEU A CA 1
ATOM 1062 C C . LEU A 1 134 ? -18.265 -13.970 -5.696 1.00 79.75 134 LEU A C 1
ATOM 1064 O O . LEU A 1 134 ? -18.610 -14.475 -4.626 1.00 79.75 134 LEU A O 1
ATOM 1068 N N . ASP A 1 135 ? -18.117 -12.654 -5.854 1.00 73.06 135 ASP A N 1
ATOM 1069 C CA . ASP A 1 135 ? -18.368 -11.704 -4.775 1.00 73.06 135 ASP A CA 1
ATOM 1070 C C . ASP A 1 135 ? -19.829 -11.776 -4.315 1.00 73.06 135 ASP A C 1
ATOM 1072 O O . ASP A 1 135 ? -20.084 -11.909 -3.119 1.00 73.06 135 ASP A O 1
ATOM 1076 N N . ILE A 1 136 ? -20.802 -11.771 -5.232 1.00 72.06 136 ILE A N 1
ATOM 1077 C CA . ILE A 1 136 ? -22.231 -11.899 -4.891 1.00 72.06 136 ILE A CA 1
ATOM 1078 C C . ILE A 1 136 ? -22.498 -13.188 -4.100 1.00 72.06 136 ILE A C 1
ATOM 1080 O O . ILE A 1 136 ? -23.181 -13.146 -3.074 1.00 72.06 136 ILE A O 1
ATOM 1084 N N . GLN A 1 137 ? -21.937 -14.320 -4.531 1.00 78.44 137 GLN A N 1
ATOM 1085 C CA . GLN A 1 137 ? -22.088 -15.601 -3.832 1.00 78.44 137 GLN A CA 1
ATOM 1086 C C . GLN A 1 137 ? -21.502 -15.554 -2.414 1.00 78.44 137 GLN A C 1
ATOM 1088 O O . GLN A 1 137 ? -22.133 -16.031 -1.467 1.00 78.44 137 GLN A O 1
ATOM 1093 N N . LEU A 1 138 ? -20.335 -14.927 -2.239 1.00 80.12 138 LEU A N 1
ATOM 1094 C CA . LEU A 1 138 ? -19.727 -14.732 -0.924 1.00 80.12 138 LEU A CA 1
ATOM 1095 C C . LEU A 1 138 ? -20.623 -13.880 -0.012 1.00 80.12 138 LEU A C 1
ATOM 1097 O O . LEU A 1 138 ? -20.834 -14.232 1.147 1.00 80.12 138 LEU A O 1
ATOM 1101 N N . HIS A 1 139 ? -21.200 -12.792 -0.529 1.00 74.81 139 HIS A N 1
ATOM 1102 C CA . HIS A 1 139 ? -22.109 -11.938 0.241 1.00 74.81 139 HIS A CA 1
ATOM 1103 C C . HIS A 1 139 ? -23.381 -12.676 0.659 1.00 74.81 139 HIS A C 1
ATOM 1105 O O . HIS A 1 139 ? -23.823 -12.536 1.800 1.00 74.81 139 HIS A O 1
ATOM 1111 N N . GLN A 1 140 ? -23.955 -13.484 -0.238 1.00 74.56 140 GLN A N 1
ATOM 1112 C CA . GLN A 1 140 ? -25.118 -14.316 0.072 1.00 74.56 140 GLN A CA 1
ATOM 1113 C C . GLN A 1 140 ? -24.810 -15.319 1.190 1.00 74.56 140 GLN A C 1
ATOM 1115 O O . GLN A 1 140 ? -25.623 -15.475 2.102 1.00 74.56 140 GLN A O 1
ATOM 1120 N N . ALA A 1 141 ? -23.627 -15.942 1.169 1.00 77.12 141 ALA A N 1
ATOM 1121 C CA . ALA A 1 141 ? -23.192 -16.858 2.221 1.00 77.12 141 ALA A CA 1
ATOM 1122 C C . ALA A 1 141 ? -23.035 -16.149 3.579 1.00 77.12 141 ALA A C 1
ATOM 1124 O O . ALA A 1 141 ? -23.579 -16.610 4.581 1.00 77.12 141 ALA A O 1
ATOM 1125 N N . VAL A 1 142 ? -22.373 -14.984 3.620 1.00 76.19 142 VAL A N 1
ATOM 1126 C CA . VAL A 1 142 ? -22.213 -14.211 4.868 1.00 76.19 142 VAL A CA 1
ATOM 1127 C C . VAL A 1 142 ? -23.566 -13.725 5.406 1.00 76.19 142 VAL A C 1
ATOM 1129 O O . VAL A 1 142 ? -23.794 -13.736 6.620 1.00 76.19 142 VAL A O 1
ATOM 1132 N N . LEU A 1 143 ? -24.485 -13.317 4.527 1.00 74.50 143 LEU A N 1
ATOM 1133 C CA . LEU A 1 143 ? -25.835 -12.915 4.921 1.00 74.50 143 LEU A CA 1
ATOM 1134 C C . LEU A 1 143 ? -26.611 -14.090 5.528 1.00 74.50 143 LEU A C 1
ATOM 1136 O O . LEU A 1 143 ? -27.241 -13.926 6.574 1.00 74.50 143 LEU A O 1
ATOM 1140 N N . ALA A 1 144 ? -26.539 -15.271 4.911 1.00 75.31 144 ALA A N 1
ATOM 1141 C CA . ALA A 1 144 ? -27.169 -16.480 5.431 1.00 75.31 144 ALA A CA 1
ATOM 1142 C C . ALA A 1 144 ? -26.619 -16.855 6.818 1.00 75.31 144 ALA A C 1
ATOM 1144 O O . ALA A 1 144 ? -27.403 -17.105 7.736 1.00 75.31 144 ALA A O 1
ATOM 1145 N N . ASP A 1 145 ? -25.297 -16.806 7.005 1.00 77.25 145 ASP A N 1
ATOM 1146 C CA . ASP A 1 145 ? -24.654 -17.040 8.303 1.00 77.25 145 ASP A CA 1
ATOM 1147 C C . ASP A 1 145 ? -25.113 -16.031 9.360 1.00 77.25 145 ASP A C 1
ATOM 1149 O O . ASP A 1 145 ? -25.464 -16.413 10.476 1.00 77.25 145 ASP A O 1
ATOM 1153 N N . THR A 1 146 ? -25.181 -14.745 9.004 1.00 74.81 146 THR A N 1
ATOM 1154 C CA . THR A 1 146 ? -25.663 -13.684 9.903 1.00 74.81 146 THR A CA 1
ATOM 1155 C C . THR A 1 146 ? -27.102 -13.949 10.341 1.00 74.81 146 THR A C 1
ATOM 1157 O O . THR A 1 146 ? -27.408 -13.897 11.533 1.00 74.81 146 THR A O 1
ATOM 1160 N N . ILE A 1 147 ? -27.983 -14.297 9.396 1.00 73.50 147 ILE A N 1
ATOM 1161 C CA . ILE A 1 147 ? -29.381 -14.641 9.682 1.00 73.50 147 ILE A CA 1
ATOM 1162 C C . ILE A 1 147 ? -29.461 -15.853 10.616 1.00 73.50 147 ILE A C 1
ATOM 1164 O O . ILE A 1 147 ? -30.267 -15.847 11.546 1.00 73.50 147 ILE A O 1
ATOM 1168 N N . ASN A 1 148 ? -28.635 -16.878 10.401 1.00 77.00 148 ASN A N 1
ATOM 1169 C CA . ASN A 1 148 ? -28.616 -18.070 11.250 1.00 77.00 148 ASN A CA 1
ATOM 1170 C C . ASN A 1 148 ? -28.134 -17.749 12.671 1.00 77.00 148 ASN A C 1
ATOM 1172 O O . ASN A 1 148 ? -28.797 -18.137 13.629 1.00 77.00 148 ASN A O 1
ATOM 1176 N N . ILE A 1 149 ? -27.072 -16.950 12.823 1.00 76.75 149 ILE A N 1
ATOM 1177 C CA . ILE A 1 149 ? -26.591 -16.476 14.134 1.00 76.75 149 ILE A CA 1
ATOM 1178 C C . ILE A 1 149 ? -27.697 -15.706 14.867 1.00 76.75 149 ILE A C 1
ATOM 1180 O O . ILE A 1 149 ? -27.911 -15.918 16.062 1.00 76.75 149 ILE A O 1
ATOM 1184 N N . MET A 1 150 ? -28.424 -14.831 14.164 1.00 71.06 150 MET A N 1
ATOM 1185 C CA . MET A 1 150 ? -29.545 -14.089 14.748 1.00 71.06 150 MET A CA 1
ATOM 1186 C C . MET A 1 150 ? -30.701 -15.012 15.146 1.00 71.06 150 MET A C 1
ATOM 1188 O O . MET A 1 150 ? -31.265 -14.839 16.225 1.00 71.06 150 MET A O 1
ATOM 1192 N N . LYS A 1 151 ? -31.050 -16.001 14.312 1.00 73.44 151 LYS A N 1
ATOM 1193 C CA . LYS A 1 151 ? -32.081 -17.001 14.633 1.00 73.44 151 LYS A CA 1
ATOM 1194 C C . LYS A 1 151 ? -31.716 -17.799 15.877 1.00 73.44 151 LYS A C 1
ATOM 1196 O O . LYS A 1 151 ? -32.537 -17.885 16.783 1.00 73.44 151 LYS A O 1
ATOM 1201 N N . ASP A 1 152 ? -30.491 -18.307 15.953 1.00 77.50 152 ASP A N 1
ATOM 1202 C CA . ASP A 1 152 ? -30.012 -19.076 17.100 1.00 77.50 152 ASP A CA 1
ATOM 1203 C C . ASP A 1 152 ? -30.009 -18.230 18.379 1.00 77.50 152 ASP A C 1
ATOM 1205 O O . ASP A 1 152 ? -30.453 -18.676 19.441 1.00 77.50 152 ASP A O 1
ATOM 1209 N N . PHE A 1 153 ? -29.583 -16.969 18.278 1.00 75.94 153 PHE A N 1
ATOM 1210 C CA . PHE A 1 153 ? -29.647 -16.032 19.393 1.00 75.94 153 PHE A CA 1
ATOM 1211 C C . PHE A 1 153 ? -31.089 -15.836 19.888 1.00 75.94 153 PHE A C 1
ATOM 1213 O O . PHE A 1 153 ? -31.366 -15.965 21.083 1.00 75.94 153 PHE A O 1
ATOM 1220 N N . MET A 1 154 ? -32.026 -15.583 18.970 1.00 67.06 154 MET A N 1
ATOM 1221 C CA . MET A 1 154 ? -33.438 -15.389 19.306 1.00 67.06 154 MET A CA 1
ATOM 1222 C C . MET A 1 154 ? -34.101 -16.654 19.857 1.00 67.06 154 MET A C 1
ATOM 1224 O O . MET A 1 154 ? -34.931 -16.558 20.758 1.00 67.06 154 MET A O 1
ATOM 1228 N N . GLN A 1 155 ? -33.753 -17.829 19.332 1.00 77.25 155 GLN A N 1
ATOM 1229 C CA . GLN A 1 155 ? -34.403 -19.091 19.677 1.00 77.25 155 GLN A CA 1
ATOM 1230 C C . GLN A 1 155 ? -33.854 -19.714 20.963 1.00 77.25 155 GLN A C 1
ATOM 1232 O O . GLN A 1 155 ? -34.619 -20.317 21.712 1.00 77.25 155 GLN A O 1
ATOM 1237 N N . TYR A 1 156 ? -32.555 -19.573 21.240 1.00 76.38 156 TYR A N 1
ATOM 1238 C CA . TYR A 1 156 ? -31.911 -20.270 22.358 1.00 76.38 156 TYR A CA 1
ATOM 1239 C C . TYR A 1 156 ? -31.455 -19.330 23.468 1.00 76.38 156 TYR A C 1
ATOM 1241 O O . TYR A 1 156 ? -31.650 -19.634 24.645 1.00 76.38 156 TYR A O 1
ATOM 1249 N N . VAL A 1 157 ? -30.873 -18.178 23.125 1.00 72.25 157 VAL A N 1
ATOM 1250 C CA . VAL A 1 157 ? -30.280 -17.284 24.130 1.00 72.25 157 VAL A CA 1
ATOM 1251 C C . VAL A 1 157 ? -31.360 -16.469 24.836 1.00 72.25 157 VAL A C 1
ATOM 1253 O O . VAL A 1 157 ? -31.359 -16.401 26.066 1.00 72.25 157 VAL A O 1
ATOM 1256 N N . ILE A 1 158 ? -32.324 -15.916 24.091 1.00 68.50 158 ILE A N 1
ATOM 1257 C CA . ILE A 1 158 ? -33.409 -15.122 24.687 1.00 68.50 158 ILE A CA 1
ATOM 1258 C C . ILE A 1 158 ? -34.253 -15.968 25.660 1.00 68.50 158 ILE A C 1
ATOM 1260 O O . ILE A 1 158 ? -34.341 -15.574 26.823 1.00 68.50 158 ILE A O 1
ATOM 1264 N N . PRO A 1 159 ? -34.804 -17.145 25.300 1.00 76.62 159 PRO A N 1
ATOM 1265 C CA . PRO A 1 159 ? -35.628 -17.915 26.235 1.00 76.62 159 PRO A CA 1
ATOM 1266 C C . PRO A 1 159 ? -34.849 -18.409 27.458 1.00 76.62 159 PRO A C 1
ATOM 1268 O O . PRO A 1 159 ? -35.349 -18.304 28.577 1.00 76.62 159 PRO A O 1
ATOM 1271 N N . ALA A 1 160 ? -33.603 -18.864 27.276 1.00 70.88 160 ALA A N 1
ATOM 1272 C CA . ALA A 1 160 ? -32.759 -19.305 28.385 1.00 70.88 160 ALA A CA 1
ATOM 1273 C C . ALA A 1 160 ? -32.433 -18.156 29.354 1.00 70.88 160 ALA A C 1
ATOM 1275 O O . ALA A 1 160 ? -32.415 -18.357 30.567 1.00 70.88 160 ALA A O 1
ATOM 1276 N N . SER A 1 161 ? -32.234 -16.935 28.842 1.00 70.25 161 SER A N 1
ATOM 1277 C CA . SER A 1 161 ? -32.002 -15.748 29.677 1.00 70.25 161 SER A CA 1
ATOM 1278 C C . SER A 1 161 ? -33.196 -15.397 30.571 1.00 70.25 161 SER A C 1
ATOM 1280 O O . SER A 1 161 ? -33.005 -14.889 31.678 1.00 70.25 161 SER A O 1
ATOM 1282 N N . LEU A 1 162 ? -34.415 -15.712 30.116 1.00 69.62 162 LEU A N 1
ATOM 1283 C CA . LEU A 1 162 ? -35.662 -15.408 30.817 1.00 69.62 162 LEU A CA 1
ATOM 1284 C C . LEU A 1 162 ? -35.949 -16.397 31.953 1.00 69.62 162 LEU A C 1
ATOM 1286 O O . LEU A 1 162 ? -36.545 -16.011 32.957 1.00 69.62 162 LEU A O 1
ATOM 1290 N N . THR A 1 163 ? -35.508 -17.651 31.825 1.00 75.31 163 THR A N 1
ATOM 1291 C CA . THR A 1 163 ? -35.732 -18.702 32.833 1.00 75.31 163 THR A CA 1
ATOM 1292 C C . THR A 1 163 ? -34.535 -18.944 33.756 1.00 75.31 163 THR A C 1
ATOM 1294 O O . THR A 1 163 ? -34.677 -19.645 34.755 1.00 75.31 163 THR A O 1
ATOM 1297 N N . ALA A 1 164 ? -33.364 -18.376 33.451 1.00 71.81 164 ALA A N 1
ATOM 1298 C CA . ALA A 1 164 ? -32.128 -18.619 34.190 1.00 71.81 164 ALA A CA 1
ATOM 1299 C C . ALA A 1 164 ? -32.135 -18.033 35.613 1.00 71.81 164 ALA A C 1
ATOM 1301 O O . ALA A 1 164 ? -32.376 -16.837 35.844 1.00 71.81 164 ALA A O 1
ATOM 1302 N N . SER A 1 165 ? -31.754 -18.878 36.570 1.00 82.12 165 SER A N 1
ATOM 1303 C CA . SER A 1 165 ? -31.438 -18.487 37.939 1.00 82.12 165 SER A CA 1
ATOM 1304 C C . SER A 1 165 ? -30.253 -17.512 37.989 1.00 82.12 165 SER A C 1
ATOM 1306 O O . SER A 1 165 ? -29.481 -17.349 37.041 1.00 82.12 165 SER A O 1
ATOM 1308 N N . LYS A 1 166 ? -30.065 -16.846 39.134 1.00 73.50 166 LYS A N 1
ATOM 1309 C CA . LYS A 1 166 ? -29.018 -15.823 39.308 1.00 73.50 166 LYS A CA 1
ATOM 1310 C C . LYS A 1 166 ? -27.596 -16.351 39.037 1.00 73.50 166 LYS A C 1
ATOM 1312 O O . LYS A 1 166 ? -26.746 -15.574 38.615 1.00 73.50 166 LYS A O 1
ATOM 1317 N N . VAL A 1 167 ? -27.354 -17.646 39.259 1.00 73.31 167 VAL A N 1
ATOM 1318 C CA . VAL A 1 167 ? -26.065 -18.316 39.006 1.00 73.31 167 VAL A CA 1
ATOM 1319 C C . VAL A 1 167 ? -25.884 -18.623 37.513 1.00 73.31 167 VAL A C 1
ATOM 1321 O O . VAL A 1 167 ? -24.815 -18.374 36.960 1.00 73.31 167 VAL A O 1
ATOM 1324 N N . GLU A 1 168 ? -26.942 -19.059 36.828 1.00 68.50 168 GLU A N 1
ATOM 1325 C CA . GLU A 1 168 ? -26.924 -19.393 35.393 1.00 68.50 168 GLU A CA 1
ATOM 1326 C C . GLU A 1 168 ? -26.762 -18.160 34.490 1.00 68.50 168 GLU A C 1
ATOM 1328 O O . GLU A 1 168 ? -26.217 -18.259 33.389 1.00 68.50 168 GLU A O 1
ATOM 1333 N N . ARG A 1 169 ? -27.145 -16.968 34.972 1.00 69.12 169 ARG A N 1
ATOM 1334 C CA . ARG A 1 169 ? -26.960 -15.703 34.238 1.00 69.12 169 ARG A CA 1
ATOM 1335 C C . ARG A 1 169 ? -25.498 -15.399 33.905 1.00 69.12 169 ARG A C 1
ATOM 1337 O O . ARG A 1 169 ? -25.241 -14.822 32.855 1.00 69.12 169 ARG A O 1
ATOM 1344 N N . SER A 1 170 ? -24.543 -15.802 34.747 1.00 66.12 170 SER A N 1
ATOM 1345 C CA . SER A 1 170 ? -23.107 -15.602 34.481 1.00 66.12 170 SER A CA 1
ATOM 1346 C C . SER A 1 170 ? -22.642 -16.384 33.245 1.00 66.12 170 SER A C 1
ATOM 1348 O O . SER A 1 170 ? -21.995 -15.834 32.352 1.00 66.12 170 SER A O 1
ATOM 1350 N N . SER A 1 171 ? -23.054 -17.650 33.133 1.00 69.38 171 SER A N 1
ATOM 1351 C CA . SER A 1 171 ? -22.773 -18.482 31.957 1.00 69.38 171 SER A CA 1
ATOM 1352 C C . SER A 1 171 ? -23.482 -17.958 30.707 1.00 69.38 171 SER A C 1
ATOM 1354 O O . SER A 1 171 ? -22.909 -17.965 29.620 1.00 69.38 171 SER A O 1
ATOM 1356 N N . LEU A 1 172 ? -24.695 -17.425 30.861 1.00 66.00 172 LEU A N 1
ATOM 1357 C CA . LEU A 1 172 ? -25.463 -16.831 29.767 1.00 66.00 172 LEU A CA 1
ATOM 1358 C C . LEU A 1 172 ? -24.841 -15.538 29.220 1.00 66.00 172 LEU A C 1
ATOM 1360 O O . LEU A 1 172 ? -24.887 -15.314 28.012 1.00 66.00 172 LEU A O 1
ATOM 1364 N N . VAL A 1 173 ? -24.201 -14.721 30.065 1.00 66.75 173 VAL A N 1
ATOM 1365 C CA . VAL A 1 173 ? -23.413 -13.550 29.628 1.00 66.75 173 VAL A CA 1
ATOM 1366 C C . VAL A 1 173 ? -22.249 -13.977 28.734 1.00 66.75 173 VAL A C 1
ATOM 1368 O O . VAL A 1 173 ? -21.990 -13.336 27.717 1.00 66.75 173 VAL A O 1
ATOM 1371 N N . HIS A 1 174 ? -21.573 -15.080 29.061 1.00 69.69 174 HIS A N 1
ATOM 1372 C CA . HIS A 1 174 ? -20.491 -15.603 28.226 1.00 69.69 174 HIS A CA 1
ATOM 1373 C C . HIS A 1 174 ? -20.999 -16.074 26.854 1.00 69.69 174 HIS A C 1
ATOM 1375 O O . HIS A 1 174 ? -20.435 -15.690 25.830 1.00 69.69 174 HIS A O 1
ATOM 1381 N N . VAL A 1 175 ? -22.107 -16.824 26.823 1.00 70.00 175 VAL A N 1
ATOM 1382 C CA . VAL A 1 175 ? -22.744 -17.273 25.571 1.00 70.00 175 VAL A CA 1
ATOM 1383 C C . VAL A 1 175 ? -23.217 -16.077 24.735 1.00 70.00 175 VAL A C 1
ATOM 1385 O O . VAL A 1 175 ? -22.953 -16.019 23.538 1.00 70.00 175 VAL A O 1
ATOM 1388 N N . THR A 1 176 ? -23.840 -15.080 25.366 1.00 66.06 176 THR A N 1
ATOM 1389 C CA . THR A 1 176 ? -24.312 -13.845 24.713 1.00 66.06 176 THR A CA 1
ATOM 1390 C C . THR A 1 176 ? -23.156 -13.065 24.089 1.00 66.06 176 THR A C 1
ATOM 1392 O O . THR A 1 176 ? -23.249 -12.638 22.940 1.00 66.06 176 THR A O 1
ATOM 1395 N N . ASN A 1 177 ? -22.038 -12.930 24.807 1.00 61.72 177 ASN A N 1
ATOM 1396 C CA . ASN A 1 177 ? -20.839 -12.270 24.294 1.00 61.72 177 ASN A CA 1
ATOM 1397 C C . ASN A 1 177 ? -20.225 -13.017 23.102 1.00 61.72 177 ASN A C 1
ATOM 1399 O O . ASN A 1 177 ? -19.741 -12.370 22.176 1.00 61.72 177 ASN A O 1
ATOM 1403 N N . GLU A 1 178 ? -20.262 -14.351 23.080 1.00 70.31 178 GLU A N 1
ATOM 1404 C CA . GLU A 1 178 ? -19.817 -15.114 21.907 1.00 70.31 178 GLU A CA 1
ATOM 1405 C C . GLU A 1 178 ? -20.725 -14.907 20.690 1.00 70.31 178 GLU A C 1
ATOM 1407 O O . GLU A 1 178 ? -20.230 -14.677 19.586 1.00 70.31 178 GLU A O 1
ATOM 1412 N N . TYR A 1 179 ? -22.046 -14.882 20.876 1.00 69.12 179 TYR A N 1
ATOM 1413 C CA . TYR A 1 179 ? -22.969 -14.540 19.790 1.00 69.12 179 TYR A CA 1
ATOM 1414 C C . TYR A 1 179 ? -22.759 -13.110 19.284 1.00 69.12 179 TYR A C 1
ATOM 1416 O O . TYR A 1 179 ? -22.735 -12.896 18.074 1.00 69.12 179 TYR A O 1
ATOM 1424 N N . TYR A 1 180 ? -22.524 -12.148 20.181 1.00 64.00 180 TYR A N 1
ATOM 1425 C CA . TYR A 1 180 ? -22.225 -10.767 19.803 1.00 64.00 180 TYR A CA 1
ATOM 1426 C C . TYR A 1 180 ? -20.930 -10.661 18.992 1.00 64.00 180 TYR A C 1
ATOM 1428 O O . TYR A 1 180 ? -20.909 -9.985 17.968 1.00 64.00 180 TYR A O 1
ATOM 1436 N N . LYS A 1 181 ? -19.860 -11.368 19.382 1.00 67.25 181 LYS A N 1
ATOM 1437 C CA . LYS A 1 181 ? -18.615 -11.415 18.597 1.00 67.25 181 LYS A CA 1
ATOM 1438 C C . LYS A 1 181 ? -18.838 -12.012 17.212 1.00 67.25 181 LYS A C 1
ATOM 1440 O O . LYS A 1 181 ? -18.364 -11.451 16.229 1.00 67.25 181 LYS A O 1
ATOM 1445 N N . ARG A 1 182 ? -19.566 -13.129 17.119 1.00 69.56 182 ARG A N 1
ATOM 1446 C CA . ARG A 1 182 ? -19.876 -13.777 15.833 1.00 69.56 182 ARG A CA 1
ATOM 1447 C C . ARG A 1 182 ? -20.699 -12.862 14.934 1.00 69.56 182 ARG A C 1
ATOM 1449 O O . ARG A 1 182 ? -20.366 -12.711 13.762 1.00 69.56 182 ARG A O 1
ATOM 1456 N N . LEU A 1 183 ? -21.713 -12.206 15.497 1.00 65.69 183 LEU A N 1
ATOM 1457 C CA . LEU A 1 183 ? -22.535 -11.234 14.786 1.00 65.69 183 LEU A CA 1
ATOM 1458 C C . LEU A 1 183 ? -21.703 -10.028 14.347 1.00 65.69 183 LEU A C 1
ATOM 1460 O O . LEU A 1 183 ? -21.794 -9.622 13.200 1.00 65.69 183 LEU A O 1
ATOM 1464 N N . HIS A 1 184 ? -20.842 -9.493 15.212 1.00 61.97 184 HIS A N 1
ATOM 1465 C CA . HIS A 1 184 ? -19.946 -8.392 14.867 1.00 61.97 184 HIS A CA 1
ATOM 1466 C C . HIS A 1 184 ? -19.026 -8.770 13.700 1.00 61.97 184 HIS A C 1
ATOM 1468 O O . HIS A 1 184 ? -18.920 -8.017 12.739 1.00 61.97 184 HIS A O 1
ATOM 1474 N N . VAL A 1 185 ? -18.401 -9.950 13.734 1.00 68.50 185 VAL A N 1
ATOM 1475 C CA . VAL A 1 185 ? -17.546 -10.439 12.639 1.00 68.50 185 VAL A CA 1
ATOM 1476 C C . VAL A 1 185 ? -18.337 -10.591 11.336 1.00 68.50 185 VAL A C 1
ATOM 1478 O O . VAL A 1 185 ? -17.857 -10.173 10.282 1.00 68.50 185 VAL A O 1
ATOM 1481 N N . ALA A 1 186 ? -19.547 -11.152 11.389 1.00 64.25 186 ALA A N 1
ATOM 1482 C CA . ALA A 1 186 ? -20.392 -11.335 10.211 1.00 64.25 186 ALA A CA 1
ATOM 1483 C C . ALA A 1 186 ? -20.888 -9.990 9.633 1.00 64.25 186 ALA A C 1
ATOM 1485 O O . ALA A 1 186 ? -20.785 -9.754 8.429 1.00 64.25 186 ALA A O 1
ATOM 1486 N N . SER A 1 187 ? -21.302 -9.057 10.494 1.00 59.81 187 SER A N 1
ATOM 1487 C CA . SER A 1 187 ? -21.710 -7.695 10.129 1.00 59.81 187 SER A CA 1
ATOM 1488 C C . SER A 1 187 ? -20.561 -6.880 9.540 1.00 59.81 187 SER A C 1
ATOM 1490 O O . SER A 1 187 ? -20.739 -6.216 8.523 1.00 59.81 187 SER A O 1
ATOM 1492 N N . SER A 1 188 ? -19.355 -6.961 10.114 1.00 62.66 188 SER A N 1
ATOM 1493 C CA . SER A 1 188 ? -18.168 -6.310 9.546 1.00 62.66 188 SER A CA 1
ATOM 1494 C C . SER A 1 188 ? -17.844 -6.848 8.149 1.00 62.66 188 SER A C 1
ATOM 1496 O O . SER A 1 188 ? -17.496 -6.071 7.264 1.00 62.66 188 SER A O 1
ATOM 1498 N N . ARG A 1 189 ? -18.009 -8.159 7.914 1.00 66.50 189 ARG A N 1
ATOM 1499 C CA . ARG A 1 189 ? -17.842 -8.761 6.579 1.00 66.50 189 ARG A CA 1
ATOM 1500 C C . ARG A 1 189 ? -18.886 -8.244 5.580 1.00 66.50 189 ARG A C 1
ATOM 1502 O O . ARG A 1 189 ? -18.516 -7.926 4.455 1.00 66.50 189 ARG A O 1
ATOM 1509 N N . LEU A 1 190 ? -20.148 -8.091 5.995 1.00 61.16 190 LEU A N 1
ATOM 1510 C CA . LEU A 1 190 ? -21.222 -7.532 5.157 1.00 61.16 190 LEU A CA 1
ATOM 1511 C C . LEU A 1 190 ? -21.004 -6.055 4.809 1.00 61.16 190 LEU A C 1
ATOM 1513 O O . LEU A 1 190 ? -21.125 -5.681 3.646 1.00 61.16 190 LEU A O 1
ATOM 1517 N N . ILE A 1 191 ? -20.658 -5.223 5.796 1.00 58.75 191 ILE A N 1
ATOM 1518 C CA . ILE A 1 191 ? -20.421 -3.782 5.604 1.00 58.75 191 ILE A CA 1
ATOM 1519 C C . ILE A 1 191 ? -19.234 -3.555 4.659 1.00 58.75 191 ILE A C 1
ATOM 1521 O O . ILE A 1 191 ? -19.309 -2.737 3.742 1.00 58.75 191 ILE A O 1
ATOM 1525 N N . ASN A 1 192 ? -18.157 -4.321 4.840 1.00 58.69 192 ASN A N 1
ATOM 1526 C CA . ASN A 1 192 ? -16.973 -4.234 3.989 1.00 58.69 192 ASN A CA 1
ATOM 1527 C C . ASN A 1 192 ? -17.257 -4.682 2.553 1.00 58.69 192 ASN A C 1
ATOM 1529 O O . ASN A 1 192 ? -16.751 -4.081 1.606 1.00 58.69 192 ASN A O 1
ATOM 1533 N N . GLY A 1 193 ? -18.100 -5.699 2.396 1.00 58.81 193 GLY A N 1
ATOM 1534 C CA . GLY A 1 193 ? -18.580 -6.137 1.099 1.00 58.81 193 GLY A CA 1
ATOM 1535 C C . GLY A 1 193 ? -19.442 -5.086 0.378 1.00 58.81 193 GLY A C 1
ATOM 1536 O O . GLY A 1 193 ? -19.219 -4.779 -0.794 1.00 58.81 193 GLY A O 1
ATOM 1537 N N . PHE A 1 194 ? -20.361 -4.437 1.101 1.00 53.06 194 PHE A N 1
ATOM 1538 C CA . PHE A 1 194 ? -21.209 -3.368 0.561 1.00 53.06 194 PHE A CA 1
ATOM 1539 C C . PHE A 1 194 ? -20.415 -2.137 0.099 1.00 53.06 194 PHE A C 1
ATOM 1541 O O . PHE A 1 194 ? -20.708 -1.582 -0.960 1.00 53.06 194 PHE A O 1
ATOM 1548 N N . GLN A 1 195 ? -19.383 -1.727 0.845 1.00 53.75 195 GLN A N 1
ATOM 1549 C CA . GLN A 1 195 ? -18.509 -0.616 0.442 1.00 53.75 195 GLN A CA 1
ATOM 1550 C C . GLN A 1 195 ? -17.689 -0.938 -0.819 1.00 53.75 195 GLN A C 1
ATOM 1552 O O . GLN A 1 195 ? -17.401 -0.040 -1.612 1.00 53.75 195 GLN A O 1
ATOM 1557 N N . LEU A 1 196 ? -17.332 -2.209 -1.031 1.00 50.81 196 LEU A N 1
ATOM 1558 C CA . LEU A 1 196 ? -16.659 -2.663 -2.250 1.00 50.81 196 LEU A CA 1
ATOM 1559 C C . LEU A 1 196 ? -17.615 -2.633 -3.456 1.00 50.81 196 LEU A C 1
ATOM 1561 O O . LEU A 1 196 ? -17.239 -2.157 -4.525 1.00 50.81 196 LEU A O 1
ATOM 1565 N N . ASN A 1 197 ? -18.871 -3.045 -3.257 1.00 51.56 197 ASN A N 1
ATOM 1566 C CA . ASN A 1 197 ? -19.916 -2.978 -4.281 1.00 51.56 197 ASN A CA 1
ATOM 1567 C C . ASN A 1 197 ? -20.325 -1.543 -4.641 1.00 51.56 197 ASN A C 1
ATOM 1569 O O . ASN A 1 197 ? -20.560 -1.279 -5.813 1.00 51.56 197 ASN A O 1
ATOM 1573 N N . GLN A 1 198 ? -20.349 -0.593 -3.698 1.00 54.34 198 GLN A N 1
ATOM 1574 C CA . GLN A 1 198 ? -20.575 0.824 -4.027 1.00 54.34 198 GLN A CA 1
ATOM 1575 C C . GLN A 1 198 ? -19.440 1.420 -4.873 1.00 54.34 198 GLN A C 1
ATOM 1577 O O . GLN A 1 198 ? -19.705 2.199 -5.784 1.00 54.34 198 GLN A O 1
ATOM 1582 N N . LEU A 1 199 ? -18.183 1.039 -4.620 1.00 48.62 199 LEU A N 1
ATOM 1583 C CA . LEU A 1 199 ? -17.043 1.457 -5.445 1.00 48.62 199 LEU A CA 1
ATOM 1584 C C . LEU A 1 199 ? -17.080 0.823 -6.845 1.00 48.62 199 LEU A C 1
ATOM 1586 O O . LEU A 1 199 ? -16.749 1.493 -7.821 1.00 48.62 199 LEU A O 1
ATOM 1590 N N . ASN A 1 200 ? -17.527 -0.431 -6.954 1.00 46.66 200 ASN A N 1
ATOM 1591 C CA . ASN A 1 200 ? -17.732 -1.097 -8.243 1.00 46.66 200 ASN A CA 1
ATOM 1592 C C . ASN A 1 200 ? -18.932 -0.510 -9.008 1.00 46.66 200 ASN A C 1
ATOM 1594 O O . ASN A 1 200 ? -18.808 -0.243 -10.197 1.00 46.66 200 ASN A O 1
ATOM 1598 N N . GLN A 1 201 ? -20.039 -0.180 -8.332 1.00 53.72 201 GLN A N 1
ATOM 1599 C CA . GLN A 1 201 ? -21.173 0.534 -8.934 1.00 53.72 201 GLN A CA 1
ATOM 1600 C C . GLN A 1 201 ? -20.801 1.958 -9.368 1.00 53.72 201 GLN A C 1
ATOM 1602 O O . GLN A 1 201 ? -21.264 2.412 -10.407 1.00 53.72 201 GLN A O 1
ATOM 1607 N N . GLN A 1 202 ? -19.930 2.666 -8.638 1.00 48.69 202 GLN A N 1
ATOM 1608 C CA . GLN A 1 202 ? -19.392 3.961 -9.082 1.00 48.69 202 GLN A CA 1
ATOM 1609 C C . GLN A 1 202 ? -18.468 3.828 -10.305 1.00 48.69 202 GLN A C 1
ATOM 1611 O O . GLN A 1 202 ? -18.446 4.723 -11.150 1.00 48.69 202 GLN A O 1
ATOM 1616 N N . ALA A 1 203 ? -17.744 2.713 -10.437 1.00 47.53 203 ALA A N 1
ATOM 1617 C CA . ALA A 1 203 ? -16.963 2.400 -11.634 1.00 47.53 203 ALA A CA 1
ATOM 1618 C C . ALA A 1 203 ? -17.849 1.999 -12.834 1.00 47.53 203 ALA A C 1
ATOM 1620 O O . ALA A 1 203 ? -17.525 2.345 -13.968 1.00 47.53 203 ALA A O 1
ATOM 1621 N N . GLU A 1 204 ? -18.989 1.345 -12.598 1.00 46.31 204 GLU A N 1
ATOM 1622 C CA . GLU A 1 204 ? -19.988 1.012 -13.627 1.00 46.31 204 GLU A CA 1
ATOM 1623 C C . GLU A 1 204 ? -20.841 2.225 -14.049 1.00 46.31 204 GLU A C 1
ATOM 1625 O O . GLU A 1 204 ? -21.147 2.381 -15.232 1.00 46.31 204 GLU A O 1
ATOM 1630 N N . LEU A 1 205 ? -21.140 3.155 -13.133 1.00 47.31 205 LEU A N 1
ATOM 1631 C CA . LEU A 1 205 ? -21.822 4.430 -13.422 1.00 47.31 205 LEU A CA 1
ATOM 1632 C C . LEU A 1 205 ? -20.972 5.394 -14.270 1.00 47.31 205 LEU A C 1
ATOM 1634 O O . LEU A 1 205 ? -21.514 6.273 -14.938 1.00 47.31 205 LEU A O 1
ATOM 1638 N N . LEU A 1 206 ? -19.649 5.206 -14.312 1.00 42.78 206 LEU A N 1
ATOM 1639 C CA . LEU A 1 206 ? -18.762 5.879 -15.272 1.00 42.78 206 LEU A CA 1
ATOM 1640 C C . LEU A 1 206 ? -18.850 5.283 -16.692 1.00 42.78 206 LEU A C 1
ATOM 1642 O O . LEU A 1 206 ? -18.344 5.891 -17.635 1.00 42.78 206 LEU A O 1
ATOM 1646 N N . VAL A 1 207 ? -19.503 4.128 -16.861 1.00 46.62 207 VAL A N 1
ATOM 1647 C CA . VAL A 1 207 ? -19.641 3.417 -18.143 1.00 46.62 207 VAL A CA 1
ATOM 1648 C C . VAL A 1 207 ? -21.080 3.435 -18.671 1.00 46.62 207 VAL A C 1
ATOM 1650 O O . VAL A 1 207 ? -21.264 3.453 -19.889 1.00 46.62 207 VAL A O 1
ATOM 1653 N N . HIS A 1 208 ? -22.107 3.508 -17.822 1.00 39.16 208 HIS A N 1
ATOM 1654 C CA . HIS A 1 208 ? -23.507 3.543 -18.257 1.00 39.16 208 HIS A CA 1
ATOM 1655 C C . HIS A 1 208 ? -24.348 4.551 -17.466 1.00 39.16 208 HIS A C 1
ATOM 1657 O O . HIS A 1 208 ? -24.669 4.344 -16.302 1.00 39.16 208 HIS A O 1
ATOM 1663 N N . ASN A 1 209 ? -24.779 5.612 -18.153 1.00 30.66 209 ASN A N 1
ATOM 1664 C CA . ASN A 1 209 ? -25.917 6.434 -17.755 1.00 30.66 209 ASN A CA 1
ATOM 1665 C C . ASN A 1 209 ? -27.085 6.124 -18.697 1.00 30.66 209 ASN A C 1
ATOM 1667 O O . ASN A 1 209 ? -27.068 6.526 -19.859 1.00 30.66 209 ASN A O 1
ATOM 1671 N N . THR A 1 210 ? -28.103 5.423 -18.202 1.00 30.03 210 THR A N 1
ATOM 1672 C CA . THR A 1 210 ? -29.505 5.585 -18.625 1.00 30.03 210 THR A CA 1
ATOM 1673 C C . THR A 1 210 ? -30.439 5.073 -17.523 1.00 30.03 210 THR A C 1
ATOM 1675 O O . THR A 1 210 ? -30.155 4.081 -16.862 1.00 30.03 210 THR A O 1
ATOM 1678 N N . ASN A 1 211 ? -31.514 5.837 -17.312 1.00 33.19 211 ASN A N 1
ATOM 1679 C CA . ASN A 1 211 ? -32.541 5.743 -16.266 1.00 33.19 211 ASN A CA 1
ATOM 1680 C C . ASN A 1 211 ? -33.196 4.362 -16.104 1.00 33.19 211 ASN A C 1
ATOM 1682 O O . ASN A 1 211 ? -33.320 3.651 -17.095 1.00 33.19 211 ASN A O 1
ATOM 1686 N N . ILE A 1 212 ? -33.760 4.087 -14.912 1.00 31.02 212 ILE A N 1
ATOM 1687 C CA . ILE A 1 212 ? -35.177 3.691 -14.721 1.00 31.02 212 ILE A CA 1
ATOM 1688 C C . ILE A 1 212 ? -35.579 3.675 -13.227 1.00 31.02 212 ILE A C 1
ATOM 1690 O O . ILE A 1 212 ? -34.787 3.358 -12.342 1.00 31.02 212 ILE A O 1
ATOM 1694 N N . ASP A 1 213 ? -36.842 4.060 -13.019 1.00 29.27 213 ASP A N 1
ATOM 1695 C CA . ASP A 1 213 ? -37.599 4.316 -11.793 1.00 29.27 213 ASP A CA 1
ATOM 1696 C C . ASP A 1 213 ? -37.996 3.098 -10.934 1.00 29.27 213 ASP A C 1
ATOM 1698 O O . ASP A 1 213 ? -38.007 1.941 -11.352 1.00 29.27 213 ASP A O 1
ATOM 1702 N N . GLN A 1 214 ? -38.386 3.433 -9.700 1.00 30.59 214 GLN A N 1
ATOM 1703 C CA . GLN A 1 214 ? -38.844 2.576 -8.607 1.00 30.59 214 GLN A CA 1
ATOM 1704 C C . GLN A 1 214 ? -40.279 2.045 -8.794 1.00 30.59 214 GLN A C 1
ATOM 1706 O O . GLN A 1 214 ? -41.180 2.793 -9.165 1.00 30.59 214 GLN A O 1
ATOM 1711 N N . HIS A 1 215 ? -40.533 0.805 -8.353 1.00 28.00 215 HIS A N 1
ATOM 1712 C CA . HIS A 1 215 ? -41.877 0.343 -7.988 1.00 28.00 215 HIS A CA 1
ATOM 1713 C C . HIS A 1 215 ? -41.898 -0.323 -6.606 1.00 28.00 215 HIS A C 1
ATOM 1715 O O . HIS A 1 215 ? -41.104 -1.206 -6.291 1.00 28.00 215 HIS A O 1
ATOM 1721 N N . SER A 1 216 ? -42.835 0.139 -5.780 1.00 29.59 216 SER A N 1
ATOM 1722 C CA . SER A 1 216 ? -43.106 -0.293 -4.408 1.00 29.59 216 SER A CA 1
ATOM 1723 C C . SER A 1 216 ? -44.125 -1.438 -4.390 1.00 29.59 216 SER A C 1
ATOM 1725 O O . SER A 1 216 ? -45.131 -1.376 -5.096 1.00 29.59 216 SER A O 1
ATOM 1727 N N . ALA A 1 217 ? -43.915 -2.444 -3.537 1.00 30.16 217 ALA A N 1
ATOM 1728 C CA . ALA A 1 217 ? -44.883 -3.509 -3.270 1.00 30.16 217 ALA A CA 1
ATOM 1729 C C . ALA A 1 217 ? -45.591 -3.290 -1.921 1.00 30.16 217 ALA A C 1
ATOM 1731 O O . ALA A 1 217 ? -44.963 -2.952 -0.919 1.00 30.16 217 ALA A O 1
ATOM 1732 N N . SER A 1 218 ? -46.911 -3.489 -1.917 1.00 30.22 218 SER A N 1
ATOM 1733 C CA . SER A 1 218 ? -47.792 -3.353 -0.754 1.00 30.22 218 SER A CA 1
ATOM 1734 C C . SER A 1 218 ? -47.786 -4.614 0.113 1.00 30.22 218 SER A C 1
ATOM 1736 O O . SER A 1 218 ? -47.881 -5.718 -0.424 1.00 30.22 218 SER A O 1
ATOM 1738 N N . VAL A 1 219 ? -47.746 -4.453 1.439 1.00 31.23 219 VAL A N 1
ATOM 1739 C CA . VAL A 1 219 ? -47.861 -5.547 2.417 1.00 31.23 219 VAL A CA 1
ATOM 1740 C C . VAL A 1 219 ? -49.014 -5.271 3.385 1.00 31.23 219 VAL A C 1
ATOM 1742 O O . VAL A 1 219 ? -49.304 -4.132 3.746 1.00 31.23 219 VAL A O 1
ATOM 1745 N N . HIS A 1 220 ? -49.698 -6.361 3.730 1.00 33.09 220 HIS A N 1
ATOM 1746 C CA . HIS A 1 220 ? -50.935 -6.486 4.491 1.00 33.09 220 HIS A CA 1
ATOM 1747 C C . HIS A 1 220 ? -51.032 -5.669 5.790 1.00 33.09 220 HIS A C 1
ATOM 1749 O O . HIS A 1 220 ? -50.136 -5.669 6.628 1.00 33.09 220 HIS A O 1
ATOM 1755 N N . LYS A 1 221 ? -52.213 -5.066 5.987 1.00 36.38 221 LYS A N 1
ATOM 1756 C CA . LYS A 1 221 ? -52.669 -4.441 7.235 1.00 36.38 221 LYS A CA 1
ATOM 1757 C C . LYS A 1 221 ? -52.994 -5.509 8.288 1.00 36.38 221 LYS A C 1
ATOM 1759 O O . LYS A 1 221 ? -54.039 -6.151 8.190 1.00 36.38 221 LYS A O 1
ATOM 1764 N N . SER A 1 222 ? -52.152 -5.642 9.312 1.00 35.09 222 SER A N 1
ATOM 1765 C CA . SER A 1 222 ? -52.572 -6.134 10.629 1.00 35.09 222 SER A CA 1
ATOM 1766 C C . SER A 1 222 ? -52.941 -4.952 11.526 1.00 35.09 222 SER A C 1
ATOM 1768 O O . SER A 1 222 ? -52.366 -3.871 11.434 1.00 35.09 222 SER A O 1
ATOM 1770 N N . SER A 1 223 ? -53.960 -5.157 12.350 1.00 44.59 223 SER A N 1
ATOM 1771 C CA . SER A 1 223 ? -54.576 -4.179 13.239 1.00 44.59 223 SER A CA 1
ATOM 1772 C C . SER A 1 223 ? -53.654 -3.691 14.361 1.00 44.59 223 SER A C 1
ATOM 1774 O O . SER A 1 223 ? -52.936 -4.490 14.948 1.00 44.59 223 SER A O 1
ATOM 1776 N N . GLN A 1 224 ? -53.851 -2.414 14.703 1.00 48.03 224 GLN A N 1
ATOM 1777 C CA . GLN A 1 224 ? -53.267 -1.602 15.779 1.00 48.03 224 GLN A CA 1
ATOM 1778 C C . GLN A 1 224 ? -51.903 -0.964 15.479 1.00 48.03 224 GLN A C 1
ATOM 1780 O O . GLN A 1 224 ? -50.890 -1.604 15.237 1.00 48.03 224 GLN A O 1
ATOM 1785 N N . ASN A 1 225 ? -51.972 0.367 15.444 1.00 52.06 225 ASN A N 1
ATOM 1786 C CA . ASN A 1 225 ? -50.986 1.360 15.039 1.00 52.06 225 ASN A CA 1
ATOM 1787 C C . ASN A 1 225 ? -49.926 1.563 16.137 1.00 52.06 225 ASN A C 1
ATOM 1789 O 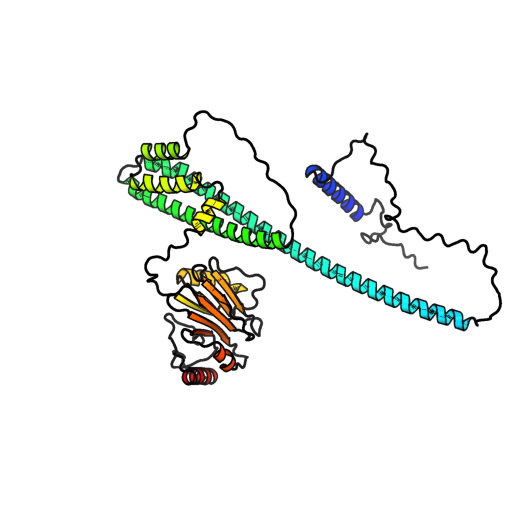O . ASN A 1 225 ? -49.603 2.698 16.484 1.00 52.06 225 ASN A O 1
ATOM 1793 N N . ASP A 1 226 ? -49.441 0.479 16.733 1.00 62.03 226 ASP A N 1
ATOM 1794 C CA . ASP A 1 226 ? -48.417 0.589 17.759 1.00 62.03 226 ASP A CA 1
ATOM 1795 C C . ASP A 1 226 ? -47.087 0.838 17.058 1.00 62.03 226 ASP A C 1
ATOM 1797 O O . ASP A 1 226 ? -46.647 0.075 16.193 1.00 62.03 226 ASP A O 1
ATOM 1801 N N . ASN A 1 227 ? -46.485 1.981 17.379 1.00 84.44 227 ASN A N 1
ATOM 1802 C CA . ASN A 1 227 ? -45.154 2.335 16.925 1.00 84.44 227 ASN A CA 1
ATOM 1803 C C . ASN A 1 227 ? -44.220 1.143 17.223 1.00 84.44 227 ASN A C 1
ATOM 1805 O O . ASN A 1 227 ? -44.138 0.716 18.378 1.00 84.44 227 ASN A O 1
ATOM 1809 N N . PRO A 1 228 ? -43.522 0.578 16.223 1.00 81.75 228 PRO A N 1
ATOM 1810 C CA . PRO A 1 228 ? -42.685 -0.608 16.412 1.00 81.75 228 PRO A CA 1
ATOM 1811 C C . PRO A 1 228 ? -41.592 -0.405 17.473 1.00 81.75 228 PRO A C 1
ATOM 1813 O O . PRO A 1 228 ? -41.149 -1.374 18.093 1.00 81.75 228 PRO A O 1
ATOM 1816 N N . ILE A 1 229 ? -41.199 0.848 17.728 1.00 87.19 229 ILE A N 1
ATOM 1817 C CA . ILE A 1 229 ? -40.302 1.216 18.826 1.00 87.19 229 ILE A CA 1
ATOM 1818 C C . ILE A 1 229 ? -40.983 0.984 20.178 1.00 87.19 229 ILE A C 1
ATOM 1820 O O . ILE A 1 229 ? -40.390 0.364 21.058 1.00 87.19 229 ILE A O 1
ATOM 1824 N N . ASP A 1 230 ? -42.233 1.416 20.345 1.00 88.88 230 ASP A N 1
ATOM 1825 C CA . ASP A 1 230 ? -42.977 1.267 21.599 1.00 88.88 230 ASP A CA 1
ATOM 1826 C C . ASP A 1 230 ? -43.234 -0.208 21.928 1.00 88.88 230 ASP A C 1
ATOM 1828 O O . ASP A 1 230 ? -43.066 -0.617 23.077 1.00 88.88 230 ASP A O 1
ATOM 1832 N N . GLU A 1 231 ? -43.527 -1.032 20.919 1.00 88.50 231 GLU A N 1
ATOM 1833 C CA . GLU A 1 231 ? -43.672 -2.483 21.083 1.00 88.50 231 GLU A CA 1
ATOM 1834 C C . GLU A 1 231 ? -42.342 -3.147 21.481 1.00 88.50 231 GLU A C 1
ATOM 1836 O O . GLU A 1 231 ? -42.286 -3.958 22.412 1.00 88.50 231 GLU A O 1
ATOM 1841 N N . ALA A 1 232 ? -41.233 -2.772 20.835 1.00 84.12 232 ALA A N 1
ATOM 1842 C CA . ALA A 1 232 ? -39.907 -3.264 21.206 1.00 84.12 232 ALA A CA 1
ATOM 1843 C C . ALA A 1 232 ? -39.521 -2.842 22.638 1.00 84.12 232 ALA A C 1
ATOM 1845 O O . ALA A 1 232 ? -39.027 -3.657 23.422 1.00 84.12 232 ALA A O 1
ATOM 1846 N N . MET A 1 233 ? -39.808 -1.596 23.019 1.00 92.12 233 MET A N 1
ATOM 1847 C CA . MET A 1 233 ? -39.540 -1.067 24.357 1.00 92.12 233 MET A CA 1
ATOM 1848 C C . MET A 1 233 ? -40.442 -1.690 25.428 1.00 92.12 233 MET A C 1
ATOM 1850 O O . MET A 1 233 ? -39.985 -1.947 26.546 1.00 92.12 233 MET A O 1
ATOM 1854 N N . HIS A 1 234 ? -41.700 -1.984 25.100 1.00 90.25 234 HIS A N 1
ATOM 1855 C CA . HIS A 1 234 ? -42.613 -2.713 25.973 1.00 90.25 234 HIS A CA 1
ATOM 1856 C C . HIS A 1 234 ? -42.102 -4.135 26.241 1.00 90.25 234 HIS A C 1
ATOM 1858 O O . HIS A 1 234 ? -42.053 -4.559 27.398 1.00 90.25 234 HIS A O 1
ATOM 1864 N N . ARG A 1 235 ? -41.608 -4.839 25.212 1.00 85.88 235 ARG A N 1
ATOM 1865 C CA . ARG A 1 235 ? -40.978 -6.164 25.366 1.00 85.88 235 ARG A CA 1
ATOM 1866 C C . ARG A 1 235 ? -39.727 -6.117 26.239 1.00 85.88 235 ARG A C 1
ATOM 1868 O O . ARG A 1 235 ? -39.595 -6.939 27.140 1.00 85.88 235 ARG A O 1
ATOM 1875 N N . LEU A 1 236 ? -38.850 -5.130 26.050 1.00 80.62 236 LEU A N 1
ATOM 1876 C CA . LEU A 1 236 ? -37.652 -4.964 26.889 1.00 80.62 236 LEU A CA 1
ATOM 1877 C C . LEU A 1 236 ? -37.999 -4.738 28.367 1.00 80.62 236 LEU A C 1
ATOM 1879 O O . LEU A 1 236 ? -37.331 -5.286 29.249 1.00 80.62 236 LEU A O 1
ATOM 1883 N N . LYS A 1 237 ? -39.059 -3.966 28.644 1.00 89.69 237 LYS A N 1
ATOM 1884 C CA . LYS A 1 237 ? -39.585 -3.773 30.005 1.00 89.69 237 LYS A CA 1
ATOM 1885 C C . LYS A 1 237 ? -40.180 -5.061 30.566 1.00 89.69 237 LYS A C 1
ATOM 1887 O O . LYS A 1 237 ? -39.851 -5.426 31.691 1.00 89.69 237 LYS A O 1
ATOM 1892 N N . ALA A 1 238 ? -40.992 -5.769 29.783 1.00 86.38 238 ALA A N 1
ATOM 1893 C CA . ALA A 1 238 ? -41.564 -7.058 30.174 1.00 86.38 238 ALA A CA 1
ATOM 1894 C C . ALA A 1 238 ? -40.477 -8.114 30.464 1.00 86.38 238 ALA A C 1
ATOM 1896 O O . ALA A 1 238 ? -40.660 -8.979 31.317 1.00 86.38 238 ALA A O 1
ATOM 1897 N N . TRP A 1 239 ? -39.318 -8.006 29.810 1.00 85.62 239 TRP A N 1
ATOM 1898 C CA . TRP A 1 239 ? -38.141 -8.851 30.030 1.00 85.62 239 TRP A CA 1
ATOM 1899 C C . TRP A 1 239 ? -37.207 -8.372 31.151 1.00 85.62 239 TRP A C 1
ATOM 1901 O O . TRP A 1 239 ? -36.144 -8.959 31.345 1.00 85.62 239 TRP A O 1
ATOM 1911 N N . ASN A 1 240 ? -37.580 -7.343 31.920 1.00 90.31 240 ASN A N 1
ATOM 1912 C CA . ASN A 1 240 ? -36.789 -6.811 33.036 1.00 90.31 240 ASN A CA 1
ATOM 1913 C C . ASN A 1 240 ? -35.354 -6.378 32.656 1.00 90.31 240 ASN A C 1
ATOM 1915 O O . ASN A 1 240 ? -34.428 -6.524 33.459 1.00 90.31 240 ASN A O 1
ATOM 1919 N N . PHE A 1 241 ? -35.144 -5.816 31.458 1.00 79.81 241 PHE A N 1
ATOM 1920 C CA . PHE A 1 241 ? -33.855 -5.196 31.121 1.00 79.81 241 PHE A CA 1
ATOM 1921 C C . PHE A 1 241 ? -33.529 -4.051 32.086 1.00 79.81 241 PHE A C 1
ATOM 1923 O O . PHE A 1 241 ? -34.426 -3.327 32.524 1.00 79.81 241 PHE A O 1
ATOM 1930 N N . ALA A 1 242 ? -32.249 -3.835 32.402 1.00 89.19 242 ALA A N 1
ATOM 1931 C CA . ALA A 1 242 ? -31.872 -2.707 33.247 1.00 89.19 242 ALA A CA 1
ATOM 1932 C C . ALA A 1 242 ? -32.182 -1.373 32.531 1.00 89.19 242 ALA A C 1
ATOM 1934 O O . ALA A 1 242 ? -31.990 -1.279 31.317 1.00 89.19 242 ALA A O 1
ATOM 1935 N N . PRO A 1 243 ? -32.589 -0.306 33.248 1.00 89.94 243 PRO A N 1
ATOM 1936 C CA . PRO A 1 243 ? -32.953 0.972 32.625 1.00 89.94 243 PRO A CA 1
ATOM 1937 C C . PRO A 1 243 ? -31.864 1.576 31.722 1.00 89.94 243 PRO A C 1
ATOM 1939 O O . PRO A 1 243 ? -32.171 2.206 30.712 1.00 89.94 243 PRO A O 1
ATOM 1942 N N . LYS A 1 244 ? -30.584 1.358 32.052 1.00 81.06 244 LYS A N 1
ATOM 1943 C CA . LYS A 1 244 ? -29.444 1.797 31.229 1.00 81.06 244 LYS A CA 1
ATOM 1944 C C . LYS A 1 244 ? -29.394 1.104 29.860 1.00 81.06 244 LYS A C 1
ATOM 1946 O O . LYS A 1 244 ? -29.081 1.752 28.868 1.00 81.06 244 LYS A O 1
ATOM 1951 N N . ASP A 1 245 ? -29.752 -0.177 29.807 1.00 76.38 245 ASP A N 1
ATOM 1952 C CA . ASP A 1 245 ? -29.708 -0.987 28.591 1.00 76.38 245 ASP A CA 1
ATOM 1953 C C . ASP A 1 245 ? -30.950 -0.697 27.743 1.00 76.38 245 ASP A C 1
ATOM 1955 O O . ASP A 1 245 ? -30.845 -0.540 26.533 1.00 76.38 245 ASP A O 1
ATOM 1959 N N . GLN A 1 246 ? -32.107 -0.492 28.387 1.00 87.25 246 GLN A N 1
ATOM 1960 C CA . GLN A 1 246 ? -33.309 0.022 27.722 1.00 87.25 246 GLN A CA 1
ATOM 1961 C C . GLN A 1 246 ? -33.030 1.362 27.027 1.00 87.25 246 GLN A C 1
ATOM 1963 O O . GLN A 1 246 ? -33.437 1.554 25.887 1.00 87.25 246 GLN A O 1
ATOM 1968 N N . LYS A 1 247 ? -32.297 2.277 27.680 1.00 86.31 247 LYS A N 1
ATOM 1969 C CA . LYS A 1 247 ? -31.928 3.576 27.098 1.00 86.31 247 LYS A CA 1
ATOM 1970 C C . LYS A 1 247 ? -31.012 3.431 25.877 1.00 86.31 247 LYS A C 1
ATOM 1972 O O . LYS A 1 247 ? -31.227 4.123 24.888 1.00 86.31 247 LYS A O 1
ATOM 1977 N N . LEU A 1 248 ? -30.027 2.532 25.938 1.00 78.19 248 LEU A N 1
ATOM 1978 C CA . LEU A 1 248 ? -29.124 2.249 24.816 1.00 78.19 248 LEU A CA 1
ATOM 1979 C C . LEU A 1 248 ? -29.876 1.640 23.623 1.00 78.19 248 LEU A C 1
ATOM 1981 O O . LEU A 1 248 ? -29.697 2.066 22.484 1.00 78.19 248 LEU A O 1
ATOM 1985 N N . VAL A 1 249 ? -30.740 0.658 23.882 1.00 79.75 249 VAL A N 1
ATOM 1986 C CA . VAL A 1 249 ? -31.528 0.017 22.824 1.00 79.75 249 VAL A CA 1
ATOM 1987 C C . VAL A 1 249 ? -32.546 0.994 22.239 1.00 79.75 249 VAL A C 1
ATOM 1989 O O . VAL A 1 249 ? -32.690 1.039 21.026 1.00 79.75 249 VAL A O 1
ATOM 1992 N N . SER A 1 250 ? -33.172 1.845 23.058 1.00 88.31 250 SER A N 1
ATOM 1993 C CA . SER A 1 250 ? -34.061 2.910 22.577 1.00 88.31 250 SER A CA 1
ATOM 1994 C C . SER A 1 250 ? -33.349 3.855 21.614 1.00 88.31 250 SER A C 1
ATOM 1996 O O . SER A 1 250 ? -33.916 4.170 20.579 1.00 88.31 250 SER A O 1
ATOM 1998 N N . SER A 1 251 ? -32.107 4.270 21.905 1.00 83.12 251 SER A N 1
ATOM 1999 C CA . SER A 1 251 ? -31.364 5.141 20.984 1.00 83.12 251 SER A CA 1
ATOM 2000 C C . SER A 1 251 ? -31.029 4.456 19.658 1.00 83.12 251 SER A C 1
ATOM 2002 O O . SER A 1 251 ? -31.093 5.101 18.619 1.00 83.12 251 SER A O 1
ATOM 2004 N N . LEU A 1 252 ? -30.719 3.154 19.682 1.00 78.44 252 LEU A N 1
ATOM 2005 C CA . LEU A 1 252 ? -30.462 2.380 18.463 1.00 78.44 252 LEU A CA 1
ATOM 2006 C C . LEU A 1 252 ? -31.737 2.178 17.641 1.00 78.44 252 LEU A C 1
ATOM 2008 O O . LEU A 1 252 ? -31.711 2.289 16.421 1.00 78.44 252 LEU A O 1
ATOM 2012 N N . LEU A 1 253 ? -32.858 1.890 18.307 1.00 84.19 253 LEU A N 1
ATOM 2013 C CA . LEU A 1 253 ? -34.156 1.747 17.656 1.00 84.19 253 LEU A CA 1
ATOM 2014 C C . LEU A 1 253 ? -34.612 3.077 17.056 1.00 84.19 253 LEU A C 1
ATOM 2016 O O . LEU A 1 253 ? -35.031 3.088 15.905 1.00 84.19 253 LEU A O 1
ATOM 2020 N N . ASP A 1 254 ? -34.479 4.187 17.782 1.00 84.88 254 ASP A N 1
ATOM 2021 C CA . ASP A 1 254 ? -34.768 5.518 17.245 1.00 84.88 254 ASP A CA 1
ATOM 2022 C C . ASP A 1 254 ? -33.930 5.782 15.996 1.00 84.88 254 ASP A C 1
ATOM 2024 O O . ASP A 1 254 ? -34.470 6.172 14.967 1.00 84.88 254 ASP A O 1
ATOM 2028 N N . GLU A 1 255 ? -32.630 5.506 16.030 1.00 80.81 255 GLU A N 1
ATOM 2029 C CA . GLU A 1 255 ? -31.756 5.694 14.873 1.00 80.81 255 GLU A CA 1
ATOM 2030 C C . GLU A 1 255 ? -32.172 4.822 13.675 1.00 80.81 255 GLU A C 1
ATOM 2032 O O . GLU A 1 255 ? -32.300 5.310 12.551 1.00 80.81 255 GLU A O 1
ATOM 2037 N N . TRP A 1 256 ? -32.473 3.544 13.911 1.00 80.88 256 TRP A N 1
ATOM 2038 C CA . TRP A 1 256 ? -32.883 2.609 12.862 1.00 80.88 256 TRP A CA 1
ATOM 2039 C C . TRP A 1 256 ? -34.243 2.937 12.250 1.00 80.88 256 TRP A C 1
ATOM 2041 O O . TRP A 1 256 ? -34.403 2.834 11.035 1.00 80.88 256 TRP A O 1
ATOM 2051 N N . TYR A 1 257 ? -35.221 3.319 13.071 1.00 81.75 257 TYR A N 1
ATOM 2052 C CA . TYR A 1 257 ? -36.591 3.577 12.625 1.00 81.75 257 TYR A CA 1
ATOM 2053 C C . TYR A 1 257 ? -36.812 5.019 12.147 1.00 81.75 257 TYR A C 1
ATOM 2055 O O . TYR A 1 257 ? -37.767 5.270 11.413 1.00 81.75 257 TYR A O 1
ATOM 2063 N N . THR A 1 258 ? -35.943 5.968 12.513 1.00 78.81 258 THR A N 1
ATOM 2064 C CA . THR A 1 258 ? -35.968 7.333 11.949 1.00 78.81 258 THR A CA 1
ATOM 2065 C C . THR A 1 258 ? -35.221 7.435 10.619 1.00 78.81 258 THR A C 1
ATOM 2067 O O . THR A 1 258 ? -35.530 8.310 9.802 1.00 78.81 258 THR A O 1
ATOM 2070 N N . GLY A 1 259 ? -34.287 6.518 10.346 1.00 78.00 259 GLY A N 1
ATOM 2071 C CA . GLY A 1 259 ? -33.659 6.377 9.038 1.00 78.00 259 GLY A CA 1
ATOM 2072 C C . GLY A 1 259 ? -34.665 5.944 7.967 1.00 78.00 259 GLY A C 1
ATOM 2073 O O . GLY A 1 259 ? -35.241 4.864 8.032 1.00 78.00 259 GLY A O 1
ATOM 2074 N N . ARG A 1 260 ? -34.861 6.766 6.924 1.00 72.69 260 ARG A N 1
ATOM 2075 C CA . ARG A 1 260 ? -35.779 6.433 5.810 1.00 72.69 260 ARG A CA 1
ATOM 2076 C C . ARG A 1 260 ? -35.325 5.222 4.994 1.00 72.69 260 ARG A C 1
ATOM 2078 O O . ARG A 1 260 ? -36.138 4.604 4.314 1.00 72.69 260 ARG A O 1
ATOM 2085 N N . THR A 1 261 ? -34.028 4.923 5.016 1.00 78.19 261 THR A N 1
ATOM 2086 C CA . THR A 1 261 ? -33.415 3.786 4.327 1.00 78.19 261 THR A CA 1
ATOM 2087 C C . THR A 1 261 ? -32.244 3.253 5.149 1.00 78.19 261 THR A C 1
ATOM 2089 O O . THR A 1 261 ? -31.631 4.004 5.912 1.00 78.19 261 THR A O 1
ATOM 2092 N N . LEU A 1 262 ? -31.878 1.985 4.939 1.00 63.38 262 LEU A N 1
ATOM 2093 C CA . LEU A 1 262 ? -30.675 1.387 5.527 1.00 63.38 262 LEU A CA 1
ATOM 2094 C C . LEU A 1 262 ? -29.414 2.207 5.204 1.00 63.38 262 LEU A C 1
ATOM 2096 O O . LEU A 1 262 ? -28.578 2.407 6.077 1.00 63.38 262 LEU A O 1
ATOM 2100 N N . ASN A 1 263 ? -29.305 2.741 3.983 1.00 68.75 263 ASN A N 1
ATOM 2101 C CA . ASN A 1 263 ? -28.169 3.575 3.582 1.00 68.75 263 ASN A CA 1
ATOM 2102 C C . ASN A 1 263 ? -28.070 4.851 4.418 1.00 68.75 263 ASN A C 1
ATOM 2104 O O . ASN A 1 263 ? -26.972 5.229 4.791 1.00 68.75 263 ASN A O 1
ATOM 2108 N N . THR A 1 264 ? -29.193 5.478 4.774 1.00 73.25 264 THR A N 1
ATOM 2109 C CA . THR A 1 264 ? -29.193 6.683 5.619 1.00 73.25 264 THR A CA 1
ATOM 2110 C C . THR A 1 264 ? -28.676 6.388 7.028 1.00 73.25 264 THR A C 1
ATOM 2112 O O . THR A 1 264 ? -27.920 7.185 7.575 1.00 73.25 264 THR A O 1
ATOM 2115 N N . VAL A 1 265 ? -29.036 5.231 7.595 1.00 73.62 265 VAL A N 1
ATOM 2116 C CA . VAL A 1 265 ? -28.530 4.773 8.903 1.00 73.62 265 VAL A CA 1
ATOM 2117 C C . VAL A 1 265 ? -27.035 4.457 8.817 1.00 73.62 265 VAL A C 1
ATOM 2119 O O . VAL A 1 265 ? -26.255 4.900 9.652 1.00 73.62 265 VAL A O 1
ATOM 2122 N N . LEU A 1 266 ? -26.609 3.742 7.772 1.00 68.62 266 LEU A N 1
ATOM 2123 C CA . LEU A 1 266 ? -25.199 3.405 7.557 1.00 68.62 266 LEU A CA 1
ATOM 2124 C C . LEU A 1 266 ? -24.336 4.642 7.266 1.00 68.62 266 LEU A C 1
ATOM 2126 O O . LEU A 1 266 ? -23.199 4.711 7.724 1.00 68.62 266 LEU A O 1
ATOM 2130 N N . GLU A 1 267 ? -24.863 5.629 6.542 1.00 69.50 267 GLU A N 1
ATOM 2131 C CA . GLU A 1 267 ? -24.220 6.927 6.331 1.00 69.50 267 GLU A CA 1
ATOM 2132 C C . GLU A 1 267 ? -24.140 7.719 7.627 1.00 69.50 267 GLU A C 1
ATOM 2134 O O . GLU A 1 267 ? -23.092 8.286 7.904 1.00 69.50 267 GLU A O 1
ATOM 2139 N N . GLN A 1 268 ? -25.198 7.745 8.445 1.00 70.69 268 GLN A N 1
ATOM 2140 C CA . GLN A 1 268 ? -25.130 8.341 9.777 1.00 70.69 268 GLN A CA 1
ATOM 2141 C C . GLN A 1 268 ? -24.038 7.669 10.602 1.00 70.69 268 GLN A C 1
ATOM 2143 O O . GLN A 1 268 ? -23.180 8.377 11.103 1.00 70.69 268 GLN A O 1
ATOM 2148 N N . TRP A 1 269 ? -23.959 6.340 10.636 1.00 71.75 269 TRP A N 1
ATOM 2149 C CA . TRP A 1 269 ? -22.890 5.610 11.327 1.00 71.75 269 TRP A CA 1
ATOM 2150 C C . TRP A 1 269 ? -21.493 5.859 10.749 1.00 71.75 269 TRP A C 1
ATOM 2152 O O . TRP A 1 269 ? -20.522 5.917 11.500 1.00 71.75 269 TRP A O 1
ATOM 2162 N N . GLY A 1 270 ? -21.378 6.049 9.434 1.00 61.19 270 GLY A N 1
ATOM 2163 C CA . GLY A 1 270 ? -20.134 6.455 8.777 1.00 61.19 270 GLY A CA 1
ATOM 2164 C C . GLY A 1 270 ? -19.752 7.919 9.035 1.00 61.19 270 GLY A C 1
ATOM 2165 O O . GLY A 1 270 ? -18.566 8.244 9.048 1.00 61.19 270 GLY A O 1
ATOM 2166 N N . ASN A 1 271 ? -20.747 8.783 9.268 1.00 57.97 271 ASN A N 1
ATOM 2167 C CA . ASN A 1 271 ? -20.623 10.224 9.507 1.00 57.97 271 ASN A CA 1
ATOM 2168 C C . ASN A 1 271 ? -20.592 10.603 10.992 1.00 57.97 271 ASN A C 1
ATOM 2170 O O . ASN A 1 271 ? -20.106 11.687 11.316 1.00 57.97 271 ASN A O 1
ATOM 2174 N N . VAL A 1 272 ? -20.960 9.697 11.908 1.00 59.66 272 VAL A N 1
ATOM 2175 C CA . VAL A 1 272 ? -20.394 9.632 13.264 1.00 59.66 272 VAL A CA 1
ATOM 2176 C C . VAL A 1 272 ? -18.931 9.191 13.122 1.00 59.66 272 VAL A C 1
ATOM 2178 O O . VAL A 1 272 ? -18.446 8.253 13.751 1.00 59.66 272 VAL A O 1
ATOM 2181 N N . GLY A 1 273 ? -18.197 9.878 12.245 1.00 47.72 273 GLY A N 1
ATOM 2182 C CA . GLY A 1 273 ? -16.763 9.921 12.286 1.00 47.72 273 GLY A CA 1
ATOM 2183 C C . GLY A 1 273 ? -16.442 10.355 13.693 1.00 47.72 273 GLY A C 1
ATOM 2184 O O . GLY A 1 273 ? -16.883 11.424 14.107 1.00 47.72 273 GLY A O 1
ATOM 2185 N N . ILE A 1 274 ? -15.794 9.448 14.425 1.00 51.34 274 ILE A N 1
ATOM 2186 C CA . ILE A 1 274 ? -14.745 9.717 15.401 1.00 51.34 274 ILE A CA 1
ATOM 2187 C C . ILE A 1 274 ? -14.721 11.217 15.690 1.00 51.34 274 ILE A C 1
ATOM 2189 O O . ILE A 1 274 ? -13.919 11.944 15.104 1.00 51.34 274 ILE A O 1
ATOM 2193 N N . ALA A 1 275 ? -15.668 11.713 16.501 1.00 42.25 275 ALA A N 1
ATOM 2194 C CA . ALA A 1 275 ? -15.570 13.075 17.001 1.00 42.25 275 ALA A CA 1
ATOM 2195 C C . ALA A 1 275 ? -14.169 13.101 17.593 1.00 42.25 275 ALA A C 1
ATOM 2197 O O . ALA A 1 275 ? -13.948 12.212 18.420 1.00 42.25 275 ALA A O 1
ATOM 2198 N N . PRO A 1 276 ? -13.229 13.935 17.088 1.00 45.31 276 PRO A N 1
ATOM 2199 C CA . PRO A 1 276 ? -11.799 13.762 17.310 1.00 45.31 276 PRO A CA 1
ATOM 2200 C C . PRO A 1 276 ? -11.631 13.511 18.789 1.00 45.31 276 PRO A C 1
ATOM 2202 O O . PRO A 1 276 ? -11.886 14.406 19.600 1.00 45.31 276 PRO A O 1
ATOM 2205 N N . SER A 1 277 ? -11.413 12.235 19.125 1.00 44.09 277 SER A N 1
ATOM 2206 C CA . SER A 1 277 ? -11.592 11.781 20.492 1.00 44.09 277 SER A CA 1
ATOM 2207 C C . SER A 1 277 ? -10.628 12.630 21.272 1.00 44.09 277 SER A C 1
ATOM 2209 O O . SER A 1 277 ? -9.465 12.693 20.870 1.00 44.09 277 SER A O 1
ATOM 2211 N N . GLN A 1 278 ? -11.134 13.347 22.273 1.00 45.00 278 GLN A N 1
ATOM 2212 C CA . GLN A 1 278 ? -10.358 14.211 23.148 1.00 45.00 278 GLN A CA 1
ATOM 2213 C C . GLN A 1 278 ? -8.946 13.639 23.314 1.00 45.00 278 GLN A C 1
ATOM 2215 O O . GLN A 1 278 ? -8.759 12.672 24.043 1.00 45.00 278 GLN A O 1
ATOM 2220 N N . ILE A 1 279 ? -7.984 14.227 22.594 1.00 47.44 279 ILE A N 1
ATOM 2221 C CA . ILE A 1 279 ? -6.583 13.807 22.543 1.00 47.44 279 ILE A CA 1
ATOM 2222 C C . ILE A 1 279 ? -6.429 12.373 21.992 1.00 47.44 279 ILE A C 1
ATOM 2224 O O . ILE A 1 279 ? -6.568 11.391 22.719 1.00 47.44 279 ILE A O 1
ATOM 2228 N N . GLN A 1 280 ? -6.052 12.237 20.717 1.00 51.75 280 GLN A N 1
ATOM 2229 C CA . GLN A 1 280 ? -5.481 10.996 20.185 1.00 51.75 280 GLN A CA 1
ATOM 2230 C C . GLN A 1 280 ? -4.157 10.744 20.939 1.00 51.75 280 GLN A C 1
ATOM 2232 O O . GLN A 1 280 ? -3.096 11.202 20.537 1.00 51.75 280 GLN A O 1
ATOM 2237 N N . LYS A 1 281 ? -4.237 10.130 22.129 1.00 61.09 281 LYS A N 1
ATOM 2238 C CA . LYS A 1 281 ? -3.083 9.844 23.004 1.00 61.09 281 LYS A CA 1
ATOM 2239 C C . LYS A 1 281 ? -2.248 8.675 22.496 1.00 61.09 281 LYS A C 1
ATOM 2241 O O . LYS A 1 281 ? -1.168 8.426 23.021 1.00 61.09 281 LYS A O 1
ATOM 2246 N N . GLU A 1 282 ? -2.769 7.925 21.533 1.00 74.12 282 GLU A N 1
ATOM 2247 C CA . GLU A 1 282 ? -2.088 6.761 20.997 1.00 74.12 282 GLU A CA 1
ATOM 2248 C C . GLU A 1 282 ? -1.083 7.177 19.927 1.00 74.12 282 GLU A C 1
ATOM 2250 O O . GLU A 1 282 ? -1.392 7.930 19.004 1.00 74.12 282 GLU A O 1
ATOM 2255 N N . HIS A 1 283 ? 0.141 6.676 20.071 1.00 85.88 283 HIS A N 1
ATOM 2256 C CA . HIS A 1 283 ? 1.200 6.871 19.093 1.00 85.88 283 HIS A CA 1
ATOM 2257 C C . HIS A 1 283 ? 0.829 6.206 17.763 1.00 85.88 283 HIS A C 1
ATOM 2259 O O . HIS A 1 283 ? 0.359 5.066 17.740 1.00 85.88 283 HIS A O 1
ATOM 2265 N N . ILE A 1 284 ? 1.106 6.891 16.651 1.00 90.94 284 ILE A N 1
ATOM 2266 C CA . ILE A 1 284 ? 0.979 6.314 15.310 1.00 90.94 284 ILE A CA 1
ATOM 2267 C C . ILE A 1 284 ? 1.981 5.170 15.187 1.00 90.94 284 ILE A C 1
ATOM 2269 O O . ILE A 1 284 ? 3.188 5.363 15.339 1.00 90.94 284 ILE A O 1
ATOM 2273 N N . LYS A 1 285 ? 1.479 3.974 14.892 1.00 93.94 285 LYS A N 1
ATOM 2274 C CA . LYS A 1 285 ? 2.314 2.797 14.659 1.00 93.94 285 LYS A CA 1
ATOM 2275 C C . LYS A 1 285 ? 2.591 2.657 13.168 1.00 93.94 285 LYS A C 1
ATOM 2277 O O . LYS A 1 285 ? 1.653 2.582 12.371 1.00 93.94 285 LYS A O 1
ATOM 2282 N N . ILE A 1 286 ? 3.868 2.594 12.807 1.00 95.00 286 ILE A N 1
ATOM 2283 C CA . ILE A 1 286 ? 4.324 2.374 11.433 1.00 95.00 286 ILE A CA 1
ATOM 2284 C C . ILE A 1 286 ? 4.965 0.988 11.361 1.00 95.00 286 ILE A C 1
ATOM 2286 O O . ILE A 1 286 ? 5.861 0.674 12.141 1.00 95.00 286 ILE A O 1
ATOM 2290 N N . LEU A 1 287 ? 4.491 0.160 10.436 1.00 95.88 287 LEU A N 1
ATOM 2291 C CA . LEU A 1 287 ? 5.074 -1.134 10.097 1.00 95.88 287 LEU A CA 1
ATOM 2292 C C . LEU A 1 287 ? 5.893 -0.976 8.816 1.00 95.88 287 LEU A C 1
ATOM 2294 O O . LEU A 1 287 ? 5.344 -0.543 7.812 1.00 95.88 287 LEU A O 1
ATOM 2298 N N . CYS A 1 288 ? 7.164 -1.368 8.825 1.00 95.50 288 CYS A N 1
ATOM 2299 C CA . CYS A 1 288 ? 7.961 -1.546 7.611 1.00 95.50 288 CYS A CA 1
ATOM 2300 C C . CYS A 1 288 ? 8.232 -3.041 7.423 1.00 95.50 288 CYS A C 1
ATOM 2302 O O . CYS A 1 288 ? 8.716 -3.699 8.345 1.00 95.50 288 CYS A O 1
ATOM 2304 N N . TYR A 1 289 ? 7.867 -3.593 6.266 1.00 95.38 289 TYR A N 1
ATOM 2305 C CA . TYR A 1 289 ? 7.917 -5.032 6.026 1.00 95.38 289 TYR A CA 1
ATOM 2306 C C . TYR A 1 289 ? 8.229 -5.351 4.559 1.00 95.38 289 TYR A C 1
ATOM 2308 O O . TYR A 1 289 ? 7.522 -4.919 3.648 1.00 95.38 289 TYR A O 1
ATOM 2316 N N . ASN A 1 290 ? 9.287 -6.128 4.329 1.00 95.19 290 ASN A N 1
ATOM 2317 C CA . ASN A 1 290 ? 9.599 -6.673 3.011 1.00 95.19 290 ASN A CA 1
ATOM 2318 C C . ASN A 1 290 ? 8.714 -7.904 2.766 1.00 95.19 290 ASN A C 1
ATOM 2320 O O . ASN A 1 290 ? 8.815 -8.894 3.488 1.00 95.19 290 ASN A O 1
ATOM 2324 N N . VAL A 1 291 ? 7.816 -7.809 1.783 1.00 94.81 291 VAL A N 1
ATOM 2325 C CA . VAL A 1 291 ? 6.776 -8.820 1.535 1.00 94.81 291 VAL A CA 1
ATOM 2326 C C . VAL A 1 291 ? 7.284 -9.952 0.645 1.00 94.81 291 VAL A C 1
ATOM 2328 O O . VAL A 1 291 ? 6.672 -11.014 0.629 1.00 94.81 291 VAL A O 1
ATOM 2331 N N . GLU A 1 292 ? 8.383 -9.756 -0.090 1.00 94.00 292 GLU A N 1
ATOM 2332 C CA . GLU A 1 292 ? 8.939 -10.746 -1.028 1.00 94.00 292 GLU A CA 1
ATOM 2333 C C . GLU A 1 292 ? 7.892 -11.279 -2.035 1.00 94.00 292 GLU A C 1
ATOM 2335 O O . GLU A 1 292 ? 7.836 -12.467 -2.358 1.00 94.00 292 GLU A O 1
ATOM 2340 N N . GLY A 1 293 ? 7.033 -10.387 -2.530 1.00 92.75 293 GLY A N 1
ATOM 2341 C CA . GLY A 1 293 ? 5.946 -10.675 -3.462 1.00 92.75 293 GLY A CA 1
ATOM 2342 C C . GLY A 1 293 ? 4.572 -10.603 -2.800 1.00 92.75 293 GLY A C 1
ATOM 2343 O O . GLY A 1 293 ? 4.123 -11.544 -2.139 1.00 92.75 293 GLY A O 1
ATOM 2344 N N . TRP A 1 294 ? 3.840 -9.510 -3.057 1.00 93.38 294 TRP A N 1
ATOM 2345 C CA . TRP A 1 294 ? 2.488 -9.313 -2.514 1.00 93.38 294 TRP A CA 1
ATOM 2346 C C . TRP A 1 294 ? 1.559 -10.466 -2.925 1.00 93.38 294 TRP A C 1
ATOM 2348 O O . TRP A 1 294 ? 0.815 -10.974 -2.091 1.00 93.38 294 TRP A O 1
ATOM 2358 N N . GLY A 1 295 ? 1.691 -10.965 -4.164 1.00 89.62 295 GLY A N 1
ATOM 2359 C CA . GLY A 1 295 ? 0.920 -12.086 -4.735 1.00 89.62 295 GLY A CA 1
ATOM 2360 C C . GLY A 1 295 ? 0.791 -13.301 -3.821 1.00 89.62 295 GLY A C 1
ATOM 2361 O O . GLY A 1 295 ? -0.284 -13.880 -3.691 1.00 89.62 295 GLY A O 1
ATOM 2362 N N . THR A 1 296 ? 1.892 -13.670 -3.175 1.00 88.69 296 THR A N 1
ATOM 2363 C CA . THR A 1 296 ? 2.002 -14.886 -2.368 1.00 88.69 296 THR A CA 1
ATOM 2364 C C . THR A 1 296 ? 1.833 -14.632 -0.876 1.00 88.69 296 THR A C 1
ATOM 2366 O O . THR A 1 296 ? 1.414 -15.537 -0.160 1.00 88.69 296 THR A O 1
ATOM 2369 N N . ARG A 1 297 ? 2.155 -13.423 -0.396 1.00 91.94 297 ARG A N 1
ATOM 2370 C CA . ARG A 1 297 ? 2.273 -13.122 1.044 1.00 91.94 297 ARG A CA 1
ATOM 2371 C C . ARG A 1 297 ? 1.371 -11.987 1.533 1.00 91.94 297 ARG A C 1
ATOM 2373 O O . ARG A 1 297 ? 1.472 -11.577 2.685 1.00 91.94 297 ARG A O 1
ATOM 2380 N N . ALA A 1 298 ? 0.432 -11.519 0.708 1.00 91.56 298 ALA A N 1
ATOM 2381 C CA . ALA A 1 298 ? -0.511 -10.467 1.093 1.00 91.56 298 ALA A CA 1
ATOM 2382 C C . ALA A 1 298 ? -1.282 -10.793 2.382 1.00 91.56 298 ALA A C 1
ATOM 2384 O O . ALA A 1 298 ? -1.419 -9.923 3.231 1.00 91.56 298 ALA A O 1
ATOM 2385 N N . LEU A 1 299 ? -1.756 -12.033 2.565 1.00 91.06 299 LEU A N 1
ATOM 2386 C CA . LEU A 1 299 ? -2.513 -12.406 3.770 1.00 91.06 299 LEU A CA 1
ATOM 2387 C C . LEU A 1 299 ? -1.667 -12.332 5.048 1.00 91.06 299 LEU A C 1
ATOM 2389 O O . LEU A 1 299 ? -2.172 -11.882 6.070 1.00 91.06 299 LEU A O 1
ATOM 2393 N N . GLU A 1 300 ? -0.388 -12.709 4.979 1.00 92.44 300 GLU A N 1
ATOM 2394 C CA . GLU A 1 300 ? 0.558 -12.580 6.097 1.00 92.44 300 GLU A CA 1
ATOM 2395 C C . GLU A 1 300 ? 0.797 -11.104 6.437 1.00 92.44 300 GLU A C 1
ATOM 2397 O O . GLU A 1 300 ? 0.713 -10.711 7.598 1.00 92.44 300 GLU A O 1
ATOM 2402 N N . ALA A 1 301 ? 1.019 -10.266 5.419 1.00 93.44 301 ALA A N 1
ATOM 2403 C CA . ALA A 1 301 ? 1.188 -8.828 5.609 1.00 93.44 301 ALA A CA 1
ATOM 2404 C C . ALA A 1 301 ? -0.070 -8.176 6.215 1.00 93.44 301 ALA A C 1
ATOM 2406 O O . ALA A 1 301 ? 0.038 -7.328 7.099 1.00 93.44 301 ALA A O 1
ATOM 2407 N N . ILE A 1 302 ? -1.261 -8.589 5.766 1.00 94.00 302 ILE A N 1
ATOM 2408 C CA . ILE A 1 302 ? -2.549 -8.127 6.296 1.00 94.00 302 ILE A CA 1
ATOM 2409 C C . ILE A 1 302 ? -2.700 -8.518 7.773 1.00 94.00 302 ILE A C 1
ATOM 2411 O O . ILE A 1 302 ? -3.035 -7.665 8.596 1.00 94.00 302 ILE A O 1
ATOM 2415 N N . ASP A 1 303 ? -2.440 -9.780 8.118 1.00 92.88 303 ASP A N 1
ATOM 2416 C CA . ASP A 1 303 ? -2.537 -10.267 9.498 1.00 92.88 303 ASP A CA 1
ATOM 2417 C C . ASP A 1 303 ? -1.562 -9.520 10.423 1.00 92.88 303 ASP A C 1
ATOM 2419 O O . ASP A 1 303 ? -1.953 -9.022 11.480 1.00 92.88 303 ASP A O 1
ATOM 2423 N N . LEU A 1 304 ? -0.322 -9.311 9.966 1.00 93.81 304 LEU A N 1
ATOM 2424 C CA . LEU A 1 304 ? 0.704 -8.577 10.707 1.00 93.81 304 LEU A CA 1
ATOM 2425 C C . LEU A 1 304 ? 0.303 -7.121 10.992 1.00 93.81 304 LEU A C 1
ATOM 2427 O O . LEU A 1 304 ? 0.503 -6.629 12.107 1.00 93.81 304 LEU A O 1
ATOM 2431 N N . VAL A 1 305 ? -0.299 -6.432 10.014 1.00 95.25 305 VAL A N 1
ATOM 2432 C CA . VAL A 1 305 ? -0.835 -5.073 10.206 1.00 95.25 305 VAL A CA 1
ATOM 2433 C C . VAL A 1 305 ? -1.862 -5.047 11.333 1.00 95.25 305 VAL A C 1
ATOM 2435 O O . VAL A 1 305 ? -1.785 -4.177 12.203 1.00 95.25 305 VAL A O 1
ATOM 2438 N N . TYR A 1 306 ? -2.810 -5.988 11.342 1.00 92.50 306 TYR A N 1
ATOM 2439 C CA . TYR A 1 306 ? -3.857 -6.026 12.362 1.00 92.50 306 TYR A CA 1
ATOM 2440 C C . TYR A 1 306 ? -3.327 -6.448 13.731 1.00 92.50 306 TYR A C 1
ATOM 2442 O O . TYR A 1 306 ? -3.724 -5.859 14.736 1.00 92.50 306 TYR A O 1
ATOM 2450 N N . GLN A 1 307 ? -2.398 -7.404 13.780 1.00 91.31 307 GLN A N 1
ATOM 2451 C CA . GLN A 1 307 ? -1.781 -7.864 15.022 1.00 91.31 307 GLN A CA 1
ATOM 2452 C C . GLN A 1 307 ? -1.016 -6.738 15.728 1.00 91.31 307 GLN A C 1
ATOM 2454 O O . GLN A 1 307 ? -1.136 -6.566 16.941 1.00 91.31 307 GLN A O 1
ATOM 2459 N N . ILE A 1 308 ? -0.253 -5.943 14.974 1.00 91.62 308 ILE A N 1
ATOM 2460 C CA . ILE A 1 308 ? 0.502 -4.800 15.514 1.00 91.62 308 ILE A CA 1
ATOM 2461 C C . ILE A 1 308 ? -0.408 -3.578 15.717 1.00 91.62 308 ILE A C 1
ATOM 2463 O O . ILE A 1 308 ? -0.072 -2.664 16.482 1.00 91.62 308 ILE A O 1
ATOM 2467 N N . GLN A 1 309 ? -1.586 -3.584 15.084 1.00 93.94 309 GLN A N 1
ATOM 2468 C CA . GLN A 1 309 ? -2.487 -2.440 14.960 1.00 93.94 309 GLN A CA 1
ATOM 2469 C C . GLN A 1 309 ? -1.769 -1.257 14.297 1.00 93.94 309 GLN A C 1
ATOM 2471 O O . GLN A 1 309 ? -1.810 -0.130 14.791 1.00 93.94 309 GLN A O 1
ATOM 2476 N N . ALA A 1 310 ? -1.036 -1.528 13.215 1.00 95.56 310 ALA A N 1
ATOM 2477 C CA . ALA A 1 310 ? -0.302 -0.498 12.494 1.00 95.56 310 ALA A CA 1
ATOM 2478 C C . ALA A 1 310 ? -1.280 0.494 11.849 1.00 95.56 310 ALA A C 1
ATOM 2480 O O . ALA A 1 310 ? -2.222 0.095 11.172 1.00 95.56 310 ALA A O 1
ATOM 2481 N N . SER A 1 311 ? -1.050 1.793 12.029 1.00 95.88 311 SER A N 1
ATOM 2482 C CA . SER A 1 311 ? -1.802 2.843 11.331 1.00 95.88 311 SER A CA 1
ATOM 2483 C C . SER A 1 311 ? -1.300 3.024 9.901 1.00 95.88 311 SER A C 1
ATOM 2485 O O . SER A 1 311 ? -2.054 3.449 9.024 1.00 95.88 311 SER A O 1
ATOM 2487 N N . ILE A 1 312 ? -0.021 2.720 9.671 1.00 97.38 312 ILE A N 1
ATOM 2488 C CA . ILE A 1 312 ? 0.659 2.864 8.386 1.00 97.38 312 ILE A CA 1
ATOM 2489 C C . ILE A 1 312 ? 1.521 1.622 8.151 1.00 97.38 312 ILE A C 1
ATOM 2491 O O . ILE A 1 312 ? 2.274 1.220 9.033 1.00 97.38 312 ILE A O 1
ATOM 2495 N N . GLY A 1 313 ? 1.413 1.016 6.972 1.00 97.31 313 GLY A N 1
ATOM 2496 C CA . GLY A 1 313 ? 2.263 -0.082 6.514 1.00 97.31 313 GLY A CA 1
ATOM 2497 C C . GLY A 1 313 ? 3.092 0.346 5.306 1.00 97.31 313 GLY A C 1
ATOM 2498 O O . GLY A 1 313 ? 2.538 0.840 4.330 1.00 97.31 313 GLY A O 1
ATOM 2499 N N . ILE A 1 314 ? 4.404 0.158 5.358 1.00 97.75 314 ILE A N 1
ATOM 2500 C CA . ILE A 1 314 ? 5.359 0.387 4.275 1.00 97.75 314 ILE A CA 1
ATOM 2501 C C . ILE A 1 314 ? 5.839 -0.986 3.821 1.00 97.75 314 ILE A C 1
ATOM 2503 O O . ILE A 1 314 ? 6.525 -1.696 4.555 1.00 97.75 314 ILE A O 1
ATOM 2507 N N . PHE A 1 315 ? 5.454 -1.364 2.611 1.00 97.00 315 PHE A N 1
ATOM 2508 C CA . PHE A 1 315 ? 5.720 -2.675 2.047 1.00 97.00 315 PHE A CA 1
ATOM 2509 C C . PHE A 1 315 ? 6.703 -2.570 0.892 1.00 97.00 315 PHE A C 1
ATOM 2511 O O . PHE A 1 315 ? 6.451 -1.850 -0.080 1.00 97.00 315 PHE A O 1
ATOM 2518 N N . THR A 1 316 ? 7.806 -3.305 0.986 1.00 97.19 316 THR A N 1
ATOM 2519 C CA . THR A 1 316 ? 8.805 -3.428 -0.082 1.00 97.19 316 THR A CA 1
ATOM 2520 C C . THR A 1 316 ? 8.714 -4.796 -0.751 1.00 97.19 316 THR A C 1
ATOM 2522 O O . THR A 1 316 ? 8.043 -5.702 -0.257 1.00 97.19 316 THR A O 1
ATOM 2525 N N . GLU A 1 317 ? 9.331 -4.916 -1.926 1.00 95.69 317 GLU A N 1
ATOM 2526 C CA . GLU A 1 317 ? 9.256 -6.102 -2.792 1.00 95.69 317 GLU A CA 1
ATOM 2527 C C . GLU A 1 317 ? 7.832 -6.568 -3.102 1.00 95.69 317 GLU A C 1
ATOM 2529 O O . GLU A 1 317 ? 7.530 -7.757 -3.153 1.00 95.69 317 GLU A O 1
ATOM 2534 N N . VAL A 1 318 ? 6.908 -5.630 -3.298 1.00 95.38 318 VAL A N 1
ATOM 2535 C CA . VAL A 1 318 ? 5.505 -5.994 -3.540 1.00 95.38 318 VAL A CA 1
ATOM 2536 C C . VAL A 1 318 ? 5.275 -6.618 -4.922 1.00 95.38 318 VAL A C 1
ATOM 2538 O O . VAL A 1 318 ? 4.256 -7.277 -5.125 1.00 95.38 318 VAL A O 1
ATOM 2541 N N . GLY A 1 319 ? 6.212 -6.458 -5.859 1.00 93.56 319 GLY A N 1
ATOM 2542 C CA . GLY A 1 319 ? 6.076 -6.893 -7.246 1.00 93.56 319 GLY A CA 1
ATOM 2543 C C . GLY A 1 319 ? 5.091 -6.038 -8.050 1.00 93.56 319 GLY A C 1
ATOM 2544 O O . GLY A 1 319 ? 4.850 -4.856 -7.771 1.00 93.56 319 GLY A O 1
ATOM 2545 N N . GLU A 1 320 ? 4.510 -6.635 -9.090 1.00 88.81 320 GLU A N 1
ATOM 2546 C CA . GLU A 1 320 ? 3.434 -6.017 -9.869 1.00 88.81 320 GLU A CA 1
ATOM 2547 C C . GLU A 1 320 ? 2.068 -6.235 -9.195 1.00 88.81 320 GLU A C 1
ATOM 2549 O O . GLU A 1 320 ? 1.641 -7.368 -8.994 1.00 88.81 320 GLU A O 1
ATOM 2554 N N . LEU A 1 321 ? 1.343 -5.151 -8.894 1.00 79.81 321 LEU A N 1
ATOM 2555 C CA . LEU A 1 321 ? 0.057 -5.195 -8.175 1.00 79.81 321 LEU A CA 1
ATOM 2556 C C . LEU A 1 321 ? -1.184 -5.348 -9.082 1.00 79.81 321 LEU A C 1
ATOM 2558 O O . LEU A 1 321 ? -2.252 -4.827 -8.771 1.00 79.81 321 LEU A O 1
ATOM 2562 N N . TRP A 1 322 ? -1.073 -6.040 -10.216 1.00 58.72 322 TRP A N 1
ATOM 2563 C CA . TRP A 1 322 ? -2.078 -5.994 -11.290 1.00 58.72 322 TRP A CA 1
ATOM 2564 C C . TRP A 1 322 ? -3.456 -6.591 -10.949 1.00 58.72 322 TRP A C 1
ATOM 2566 O O . TRP A 1 322 ? -4.393 -6.347 -11.704 1.00 58.72 322 TRP A O 1
ATOM 2576 N N . ASN A 1 323 ? -3.629 -7.319 -9.834 1.00 63.28 323 ASN A N 1
ATOM 2577 C CA . ASN A 1 323 ? -4.942 -7.880 -9.474 1.00 63.28 323 ASN A CA 1
ATOM 2578 C C . ASN A 1 323 ? -5.098 -8.277 -7.989 1.00 63.28 323 ASN A C 1
ATOM 2580 O O . ASN A 1 323 ? -5.494 -9.394 -7.662 1.00 63.28 323 ASN A O 1
ATOM 2584 N N . MET A 1 324 ? -4.678 -7.414 -7.064 1.00 66.00 324 MET A N 1
ATOM 2585 C CA . MET A 1 324 ? -4.317 -7.863 -5.715 1.00 66.00 324 MET A CA 1
ATOM 2586 C C . MET A 1 324 ? -5.310 -7.512 -4.606 1.00 66.00 324 MET A C 1
ATOM 2588 O O . MET A 1 324 ? -5.914 -6.438 -4.600 1.00 66.00 324 MET A O 1
ATOM 2592 N N . SER A 1 325 ? -5.400 -8.419 -3.623 1.00 71.81 325 SER A N 1
ATOM 2593 C CA . SER A 1 325 ? -6.134 -8.241 -2.370 1.00 71.81 325 SER A CA 1
ATOM 2594 C C . SER A 1 325 ? -5.762 -6.909 -1.730 1.00 71.81 325 SER A C 1
ATOM 2596 O O . SER A 1 325 ? -4.608 -6.676 -1.358 1.00 71.81 325 SER A O 1
ATOM 2598 N N . ARG A 1 326 ? -6.750 -6.019 -1.635 1.00 86.31 326 ARG A N 1
ATOM 2599 C CA . ARG A 1 326 ? -6.602 -4.735 -0.955 1.00 86.31 326 ARG A CA 1
ATOM 2600 C C . ARG A 1 326 ? -6.566 -4.980 0.546 1.00 86.31 326 ARG A C 1
ATOM 2602 O O . ARG A 1 326 ? -7.344 -5.782 1.053 1.00 86.31 326 ARG A O 1
ATOM 2609 N N . LEU A 1 327 ? -5.700 -4.255 1.248 1.00 90.19 327 LEU A N 1
ATOM 2610 C CA . LEU A 1 327 ? -5.711 -4.215 2.706 1.00 90.19 327 LEU A CA 1
ATOM 2611 C C . LEU A 1 327 ? -6.993 -3.483 3.162 1.00 90.19 327 LEU A C 1
ATOM 2613 O O . LEU A 1 327 ? -7.125 -2.282 2.897 1.00 90.19 327 LEU A O 1
ATOM 2617 N N . PRO A 1 328 ? -7.969 -4.166 3.792 1.00 88.62 328 PRO A N 1
ATOM 2618 C CA . PRO A 1 328 ? -9.235 -3.537 4.158 1.00 88.62 328 PRO A CA 1
ATOM 2619 C C . PRO A 1 328 ? -9.009 -2.411 5.167 1.00 88.62 328 PRO A C 1
ATOM 2621 O O . PRO A 1 328 ? -8.190 -2.540 6.069 1.00 88.62 328 PRO A O 1
ATOM 2624 N N . HIS A 1 329 ? -9.765 -1.317 5.051 1.00 91.19 329 HIS A N 1
ATOM 2625 C CA . HIS A 1 329 ? -9.632 -0.113 5.891 1.00 91.19 329 HIS A CA 1
ATOM 2626 C C . HIS A 1 329 ? -8.358 0.717 5.680 1.00 91.19 329 HIS A C 1
ATOM 2628 O O . HIS A 1 329 ? -8.120 1.647 6.449 1.00 91.19 329 HIS A O 1
ATOM 2634 N N . PHE A 1 330 ? -7.589 0.456 4.621 1.00 96.06 330 PHE A N 1
ATOM 2635 C CA . PHE A 1 330 ? -6.433 1.267 4.247 1.00 96.06 330 PHE A CA 1
ATOM 2636 C C . PHE A 1 330 ? -6.601 1.853 2.843 1.00 96.06 330 PHE A C 1
ATOM 2638 O O . PHE A 1 330 ? -7.202 1.245 1.956 1.00 96.06 330 PHE A O 1
ATOM 2645 N N . ASN A 1 331 ? -6.056 3.048 2.650 1.00 95.69 331 ASN A N 1
ATOM 2646 C CA . ASN A 1 331 ? -5.761 3.620 1.345 1.00 95.69 331 ASN A CA 1
ATOM 2647 C C . ASN A 1 331 ? -4.344 3.193 0.953 1.00 95.69 331 ASN A C 1
ATOM 2649 O O . ASN A 1 331 ? -3.431 3.295 1.767 1.00 95.69 331 ASN A O 1
ATOM 2653 N N . THR A 1 332 ? -4.149 2.711 -0.271 1.00 96.06 332 THR A N 1
ATOM 2654 C CA . THR A 1 332 ? -2.860 2.174 -0.728 1.00 96.06 332 THR A CA 1
ATOM 2655 C C . THR A 1 332 ? -2.253 3.040 -1.823 1.00 96.06 332 THR A C 1
ATOM 2657 O O . THR A 1 332 ? -2.910 3.333 -2.821 1.00 96.06 332 THR A O 1
ATOM 2660 N N . PHE A 1 333 ? -0.980 3.387 -1.669 1.00 96.94 333 PHE A N 1
ATOM 2661 C CA . PHE A 1 333 ? -0.190 4.177 -2.605 1.00 96.94 333 PHE A CA 1
ATOM 2662 C C . PHE A 1 333 ? 0.956 3.321 -3.130 1.00 96.94 333 PHE A C 1
ATOM 2664 O O . PHE A 1 333 ? 1.788 2.861 -2.355 1.00 96.94 333 PHE A O 1
ATOM 2671 N N . TYR A 1 334 ? 0.996 3.095 -4.440 1.00 96.56 334 TYR A N 1
ATOM 2672 C CA . TYR A 1 334 ? 1.929 2.155 -5.058 1.00 96.56 334 TYR A CA 1
ATOM 2673 C C . TYR A 1 334 ? 2.836 2.828 -6.083 1.00 96.56 334 TYR A C 1
ATOM 2675 O O . TYR A 1 334 ? 2.363 3.589 -6.930 1.00 96.56 334 TYR A O 1
ATOM 2683 N N . GLN A 1 335 ? 4.119 2.480 -6.061 1.00 96.38 335 GLN A N 1
ATOM 2684 C CA . GLN A 1 335 ? 5.051 2.770 -7.141 1.00 96.38 335 GLN A CA 1
ATOM 2685 C C . GLN A 1 335 ? 5.633 1.467 -7.673 1.00 96.38 335 GLN A C 1
ATOM 2687 O O . GLN A 1 335 ? 6.221 0.681 -6.924 1.00 96.38 335 GLN A O 1
ATOM 2692 N N . LYS A 1 336 ? 5.518 1.274 -8.990 1.00 94.69 336 LYS A N 1
ATOM 2693 C CA . LYS A 1 336 ? 6.106 0.128 -9.680 1.00 94.69 336 LYS A CA 1
ATOM 2694 C C . LYS A 1 336 ? 7.629 0.129 -9.544 1.00 94.69 336 LYS A C 1
ATOM 2696 O O . LYS A 1 336 ? 8.282 1.178 -9.569 1.00 94.69 336 LYS A O 1
ATOM 2701 N N . GLY A 1 337 ? 8.187 -1.066 -9.386 1.00 92.62 337 GLY A N 1
ATOM 2702 C CA . GLY A 1 337 ? 9.626 -1.262 -9.322 1.00 92.62 337 GLY A CA 1
ATOM 2703 C C . GLY A 1 337 ? 10.318 -1.348 -10.674 1.00 92.62 337 GLY A C 1
ATOM 2704 O O . GLY A 1 337 ? 9.695 -1.333 -11.732 1.00 92.62 337 GLY A O 1
ATOM 2705 N N . THR A 1 338 ? 11.641 -1.477 -10.618 1.00 92.25 338 THR A N 1
ATOM 2706 C CA . THR A 1 338 ? 12.526 -1.661 -11.783 1.00 92.25 338 THR A CA 1
ATOM 2707 C C . THR A 1 338 ? 12.639 -3.112 -12.250 1.00 92.25 338 THR A C 1
ATOM 2709 O O . THR A 1 338 ? 13.204 -3.376 -13.308 1.00 92.25 338 THR A O 1
ATOM 2712 N N . ASN A 1 339 ? 12.125 -4.069 -11.476 1.00 89.88 339 ASN A N 1
ATOM 2713 C CA . ASN A 1 339 ? 12.146 -5.494 -11.795 1.00 89.88 339 ASN A CA 1
ATOM 2714 C C . ASN A 1 339 ? 10.851 -6.177 -11.310 1.00 89.88 339 ASN A C 1
ATOM 2716 O O . ASN A 1 339 ? 10.046 -5.553 -10.620 1.00 89.88 339 ASN A O 1
ATOM 2720 N N . LYS A 1 340 ? 10.667 -7.459 -11.654 1.00 89.75 340 LYS A N 1
ATOM 2721 C CA . LYS A 1 340 ? 9.451 -8.239 -11.345 1.00 89.75 340 LYS A CA 1
ATOM 2722 C C . LYS A 1 340 ? 9.108 -8.351 -9.851 1.00 89.75 340 LYS A C 1
ATOM 2724 O O . LYS A 1 340 ? 7.940 -8.509 -9.519 1.00 89.75 340 LYS A O 1
ATOM 2729 N N . ASN A 1 341 ? 10.111 -8.278 -8.976 1.00 89.50 341 ASN A N 1
ATOM 2730 C CA . ASN A 1 341 ? 9.940 -8.375 -7.527 1.00 89.50 341 ASN A CA 1
ATOM 2731 C C . ASN A 1 341 ? 9.911 -6.992 -6.870 1.00 89.50 341 ASN A C 1
ATOM 2733 O O . ASN A 1 341 ? 9.512 -6.874 -5.724 1.00 89.50 341 ASN A O 1
ATOM 2737 N N . GLY A 1 342 ? 10.350 -5.945 -7.569 1.00 91.62 342 GLY A N 1
ATOM 2738 C CA . GLY A 1 342 ? 10.450 -4.604 -7.019 1.00 91.62 342 GLY A CA 1
ATOM 2739 C C . GLY A 1 342 ? 9.094 -3.945 -6.800 1.00 91.62 342 GLY A C 1
ATOM 2740 O O . GLY A 1 342 ? 8.034 -4.508 -7.048 1.00 91.62 342 GLY A O 1
ATOM 2741 N N . GLY A 1 343 ? 9.146 -2.691 -6.383 1.00 95.62 343 GLY A N 1
ATOM 2742 C CA . GLY A 1 343 ? 7.980 -1.881 -6.085 1.00 95.62 343 GLY A CA 1
ATOM 2743 C C . GLY A 1 343 ? 7.845 -1.625 -4.597 1.00 95.62 343 GLY A C 1
ATOM 2744 O O . GLY A 1 343 ? 8.380 -2.351 -3.756 1.00 95.62 343 GLY A O 1
ATOM 2745 N N . VAL A 1 344 ? 7.122 -0.554 -4.298 1.00 97.31 344 VAL A N 1
ATOM 2746 C CA . VAL A 1 344 ? 6.820 -0.125 -2.936 1.00 97.31 344 VAL A CA 1
ATOM 2747 C C . VAL A 1 344 ? 5.334 0.172 -2.850 1.00 97.31 344 VAL A C 1
ATOM 2749 O O . VAL A 1 344 ? 4.776 0.807 -3.748 1.00 97.31 344 VAL A O 1
ATOM 2752 N N . CYS A 1 345 ? 4.699 -0.272 -1.771 1.00 97.12 345 CYS A N 1
ATOM 2753 C CA . CYS A 1 345 ? 3.334 0.093 -1.429 1.00 97.12 345 CYS A CA 1
ATOM 2754 C C . CYS A 1 345 ? 3.307 0.700 -0.028 1.00 97.12 345 CYS A C 1
ATOM 2756 O O . CYS A 1 345 ? 3.756 0.066 0.920 1.00 97.12 345 CYS A O 1
ATOM 2758 N N . ILE A 1 346 ? 2.737 1.894 0.120 1.00 98.06 346 ILE A N 1
ATOM 2759 C CA . ILE A 1 346 ? 2.404 2.453 1.430 1.00 98.06 346 ILE A CA 1
ATOM 2760 C C . ILE A 1 346 ? 0.899 2.335 1.625 1.00 98.06 346 ILE A C 1
ATOM 2762 O O . ILE A 1 346 ? 0.123 2.882 0.845 1.00 98.06 346 ILE A O 1
ATOM 2766 N N . ALA A 1 347 ? 0.481 1.615 2.655 1.00 97.56 347 ALA A N 1
ATOM 2767 C CA . ALA A 1 347 ? -0.900 1.541 3.086 1.00 97.56 347 ALA A CA 1
ATOM 2768 C C . ALA A 1 347 ? -1.112 2.459 4.292 1.00 97.56 347 ALA A C 1
ATOM 2770 O O . ALA A 1 347 ? -0.402 2.353 5.286 1.00 97.56 347 ALA A O 1
ATOM 2771 N N . VAL A 1 348 ? -2.117 3.327 4.236 1.00 97.50 348 VAL A N 1
ATOM 2772 C CA . VAL A 1 348 ? -2.478 4.250 5.318 1.00 97.50 348 VAL A CA 1
ATOM 2773 C C . VAL A 1 348 ? -3.902 3.976 5.772 1.00 97.50 348 VAL A C 1
ATOM 2775 O O . VAL A 1 348 ? -4.813 3.969 4.946 1.00 97.50 348 VAL A O 1
ATOM 2778 N N . GLY A 1 349 ? -4.113 3.766 7.069 1.00 96.12 349 GLY A N 1
ATOM 2779 C CA . GLY A 1 349 ? -5.445 3.535 7.618 1.00 96.12 349 GLY A CA 1
ATOM 2780 C C . GLY A 1 349 ? -6.389 4.689 7.274 1.00 96.12 349 GLY A C 1
ATOM 2781 O O . GLY A 1 349 ? -6.018 5.852 7.392 1.00 96.12 349 GLY A O 1
ATOM 2782 N N . LYS A 1 350 ? -7.630 4.388 6.877 1.00 94.31 350 LYS A N 1
ATOM 2783 C CA . LYS A 1 350 ? -8.633 5.382 6.434 1.00 94.31 350 LYS A CA 1
ATOM 2784 C C . LYS A 1 350 ? -9.008 6.426 7.496 1.00 94.31 350 LYS A C 1
ATOM 2786 O O . LYS A 1 350 ? -9.637 7.423 7.164 1.00 94.31 350 LYS A O 1
ATOM 2791 N N . HIS A 1 351 ? -8.627 6.203 8.753 1.00 91.56 351 HIS A N 1
ATOM 2792 C CA . HIS A 1 351 ? -8.750 7.178 9.837 1.00 91.56 351 HIS A CA 1
ATOM 2793 C C . HIS A 1 351 ? -7.722 8.323 9.739 1.00 91.56 351 HIS A C 1
ATOM 2795 O O . HIS A 1 351 ? -7.867 9.321 10.438 1.00 91.56 351 HIS A O 1
ATOM 2801 N N . LEU A 1 352 ? -6.698 8.195 8.887 1.00 93.94 352 LEU A N 1
ATOM 2802 C CA . LEU A 1 352 ? -5.719 9.234 8.576 1.00 93.94 352 LEU A CA 1
ATOM 2803 C C . LEU A 1 352 ? -5.959 9.781 7.166 1.00 93.94 352 LEU A C 1
ATOM 2805 O O . LEU A 1 352 ? -6.264 9.038 6.228 1.00 93.94 352 LEU A O 1
ATOM 2809 N N . LYS A 1 353 ? -5.761 11.090 6.993 1.00 95.38 353 LYS A N 1
ATOM 2810 C CA . LYS A 1 353 ? -5.833 11.730 5.680 1.00 95.38 353 LYS A CA 1
ATOM 2811 C C . LYS A 1 353 ? -4.456 11.699 5.023 1.00 95.38 353 LYS A C 1
ATOM 2813 O O . LYS A 1 353 ? -3.531 12.340 5.513 1.00 95.38 353 LYS A O 1
ATOM 2818 N N . ALA A 1 354 ? -4.337 10.997 3.900 1.00 97.88 354 ALA A N 1
ATOM 2819 C CA . ALA A 1 354 ? -3.090 10.868 3.151 1.00 97.88 354 ALA A CA 1
ATOM 2820 C C . ALA A 1 354 ? -3.228 11.384 1.717 1.00 97.88 354 ALA A C 1
ATOM 2822 O O . ALA A 1 354 ? -4.240 11.129 1.063 1.00 97.88 354 ALA A O 1
ATOM 2823 N N . THR A 1 355 ? -2.195 12.066 1.227 1.00 98.06 355 THR A N 1
ATOM 2824 C CA . THR A 1 355 ? -2.107 12.551 -0.158 1.00 98.06 355 THR A CA 1
ATOM 2825 C C . THR A 1 355 ? -0.796 12.088 -0.775 1.00 98.06 355 THR A C 1
ATOM 2827 O O . THR A 1 355 ? 0.250 12.186 -0.141 1.00 98.06 355 THR A O 1
ATOM 2830 N N . ARG A 1 356 ? -0.837 11.583 -2.008 1.00 98.25 356 ARG A N 1
ATOM 2831 C CA . ARG A 1 356 ? 0.365 11.190 -2.749 1.00 98.25 356 ARG A CA 1
ATOM 2832 C C . ARG A 1 356 ? 1.082 12.414 -3.304 1.00 98.25 356 ARG A C 1
ATOM 2834 O O . ARG A 1 356 ? 0.435 13.304 -3.847 1.00 98.25 356 ARG A O 1
ATOM 2841 N N . ILE A 1 357 ? 2.409 12.403 -3.230 1.00 98.31 357 ILE A N 1
ATOM 2842 C CA . ILE A 1 357 ? 3.265 13.304 -4.000 1.00 98.31 357 ILE A CA 1
ATOM 2843 C C . ILE A 1 357 ? 3.761 12.531 -5.212 1.00 98.31 357 ILE A C 1
ATOM 2845 O O . ILE A 1 357 ? 4.333 11.447 -5.077 1.00 98.31 357 ILE A O 1
ATOM 2849 N N . GLU A 1 358 ? 3.505 13.068 -6.400 1.00 97.50 358 GLU A N 1
ATOM 2850 C CA . GLU A 1 358 ? 3.960 12.433 -7.628 1.00 97.50 358 GLU A CA 1
ATOM 2851 C C . GLU A 1 358 ? 5.476 12.542 -7.752 1.00 97.50 358 GLU A C 1
ATOM 2853 O O . GLU A 1 358 ? 6.043 13.634 -7.746 1.00 97.50 358 GLU A O 1
ATOM 2858 N N . VAL A 1 359 ? 6.123 11.384 -7.867 1.00 96.38 359 VAL A N 1
ATOM 2859 C CA . VAL A 1 359 ? 7.570 11.258 -8.020 1.00 96.38 359 VAL A CA 1
ATOM 2860 C C . VAL A 1 359 ? 7.870 10.336 -9.188 1.00 96.38 359 VAL A C 1
ATOM 2862 O O . VAL A 1 359 ? 7.254 9.281 -9.341 1.00 96.38 359 VAL A O 1
ATOM 2865 N N . ASN A 1 360 ? 8.852 10.705 -10.005 1.00 95.44 360 ASN A N 1
ATOM 2866 C CA . ASN A 1 360 ? 9.315 9.872 -11.114 1.00 95.44 360 ASN A CA 1
ATOM 2867 C C . ASN A 1 360 ? 10.543 9.037 -10.715 1.00 95.44 360 ASN A C 1
ATOM 2869 O O . ASN A 1 360 ? 11.525 8.962 -11.448 1.00 95.44 360 ASN A O 1
ATOM 2873 N N . ILE A 1 361 ? 10.507 8.446 -9.518 1.00 95.88 361 ILE A N 1
ATOM 2874 C CA . ILE A 1 361 ? 11.603 7.639 -8.976 1.00 95.88 361 ILE A CA 1
ATOM 2875 C C . ILE A 1 361 ? 11.073 6.217 -8.773 1.00 95.88 361 ILE A C 1
ATOM 2877 O O . ILE A 1 361 ? 10.245 5.989 -7.886 1.00 95.88 361 ILE A O 1
ATOM 2881 N N . PRO A 1 362 ? 11.510 5.232 -9.576 1.00 94.94 362 PRO A N 1
ATOM 2882 C CA . PRO A 1 362 ? 11.108 3.842 -9.396 1.00 94.94 362 PRO A CA 1
ATOM 2883 C C . PRO A 1 362 ? 11.378 3.338 -7.975 1.00 94.94 362 PRO A C 1
ATOM 2885 O O . PRO A 1 362 ? 12.313 3.790 -7.312 1.00 94.94 362 PRO A O 1
ATOM 2888 N N . ASN A 1 363 ? 10.580 2.371 -7.510 1.00 96.56 363 ASN A N 1
ATOM 2889 C CA . ASN A 1 363 ? 10.695 1.831 -6.148 1.00 96.56 363 ASN A CA 1
ATOM 2890 C C . ASN A 1 363 ? 10.643 2.911 -5.038 1.00 96.56 363 ASN A C 1
ATOM 2892 O O . ASN A 1 363 ? 11.365 2.808 -4.042 1.00 96.56 363 ASN A O 1
ATOM 2896 N N . THR A 1 364 ? 9.849 3.969 -5.229 1.00 97.88 364 THR A N 1
ATOM 2897 C CA . THR A 1 364 ? 9.723 5.075 -4.265 1.00 97.88 364 THR A CA 1
ATOM 2898 C C . THR A 1 364 ? 8.294 5.567 -4.208 1.00 97.88 364 THR A C 1
ATOM 2900 O O . THR A 1 364 ? 7.723 5.916 -5.235 1.00 97.88 364 THR A O 1
ATOM 2903 N N . VAL A 1 365 ? 7.718 5.624 -3.016 1.00 98.38 365 VAL A N 1
ATOM 2904 C CA . VAL A 1 365 ? 6.411 6.245 -2.791 1.00 98.38 365 VA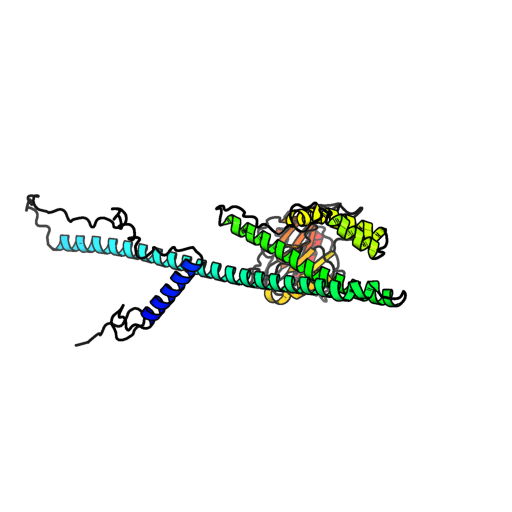L A CA 1
ATOM 2905 C C . VAL A 1 365 ? 6.601 7.378 -1.801 1.00 98.38 365 VAL A C 1
ATOM 2907 O O . VAL A 1 365 ? 7.217 7.174 -0.760 1.00 98.38 365 VAL A O 1
ATOM 2910 N N . VAL A 1 366 ? 6.059 8.552 -2.117 1.00 98.62 366 VAL A N 1
ATOM 2911 C CA . VAL A 1 366 ? 6.051 9.707 -1.217 1.00 98.62 366 VAL A CA 1
ATOM 2912 C C . VAL A 1 366 ? 4.607 10.092 -0.933 1.00 98.62 366 VAL A C 1
ATOM 2914 O O . VAL A 1 366 ? 3.807 10.258 -1.859 1.00 98.62 366 VAL A O 1
ATOM 2917 N N . ILE A 1 367 ? 4.266 10.221 0.345 1.00 98.62 367 ILE A N 1
ATOM 2918 C CA . ILE A 1 367 ? 2.943 10.659 0.788 1.00 98.62 367 ILE A CA 1
ATOM 2919 C C . ILE A 1 367 ? 3.049 11.687 1.912 1.00 98.62 367 ILE A C 1
ATOM 2921 O O . ILE A 1 367 ? 3.948 11.610 2.746 1.00 98.62 367 ILE A O 1
ATOM 2925 N N . ASP A 1 368 ? 2.081 12.594 1.967 1.00 98.31 368 ASP A N 1
ATOM 2926 C CA . ASP A 1 368 ? 1.859 13.501 3.090 1.00 98.31 368 ASP A CA 1
ATOM 2927 C C . ASP A 1 368 ? 0.673 13.015 3.924 1.00 98.31 368 ASP A C 1
ATOM 2929 O O . ASP A 1 368 ? -0.425 12.799 3.400 1.00 98.31 368 ASP A O 1
ATOM 2933 N N . ILE A 1 369 ? 0.890 12.868 5.231 1.00 97.56 369 ILE A N 1
ATOM 2934 C CA . ILE A 1 369 ? -0.136 12.586 6.233 1.00 97.56 369 ILE A CA 1
ATOM 2935 C C . ILE A 1 369 ? -0.555 13.902 6.885 1.00 97.56 369 ILE A C 1
ATOM 2937 O O . ILE A 1 369 ? 0.260 14.648 7.426 1.00 97.56 369 ILE A O 1
ATOM 2941 N N . THR A 1 370 ? -1.854 14.176 6.847 1.00 92.50 370 THR A N 1
ATOM 2942 C CA . THR A 1 370 ? -2.473 15.400 7.369 1.00 92.50 370 THR A CA 1
ATOM 2943 C C . THR A 1 370 ? -3.577 15.059 8.369 1.00 92.50 370 THR A C 1
ATOM 2945 O O . THR A 1 370 ? -4.051 13.924 8.428 1.00 92.50 370 THR A O 1
ATOM 2948 N N . GLY A 1 371 ? -3.993 16.043 9.171 1.00 81.69 371 GLY A N 1
ATOM 2949 C CA . GLY A 1 371 ? -4.970 15.840 10.252 1.00 81.69 371 GLY A CA 1
ATOM 2950 C C . GLY A 1 371 ? -4.354 15.390 11.582 1.00 81.69 371 GLY A C 1
ATOM 2951 O O . GLY A 1 371 ? -5.084 15.144 12.535 1.00 81.69 371 GLY A O 1
ATOM 2952 N N . LEU A 1 372 ? -3.025 15.312 11.642 1.00 87.38 372 LEU A N 1
ATOM 2953 C CA . LEU A 1 372 ? -2.244 15.200 12.872 1.00 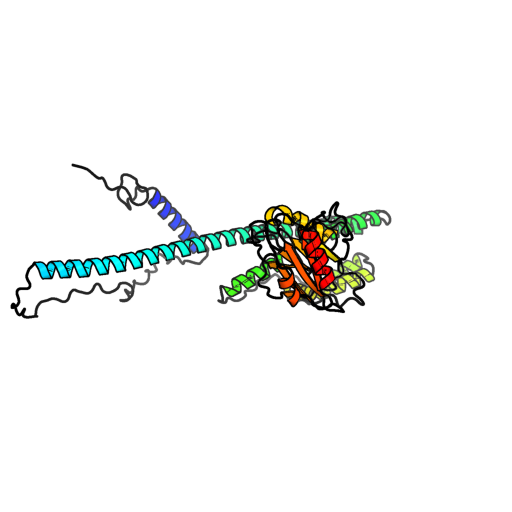87.38 372 LEU A CA 1
ATOM 2954 C C . LEU A 1 372 ? -1.974 16.595 13.459 1.00 87.38 372 LEU A C 1
ATOM 2956 O O . LEU A 1 372 ? -2.237 17.603 12.801 1.00 87.38 372 LEU A O 1
ATOM 2960 N N . SER A 1 373 ? -1.422 16.661 14.676 1.00 87.62 373 SER A N 1
ATOM 2961 C CA . SER A 1 373 ? -0.962 17.932 15.263 1.00 87.62 373 SER A CA 1
ATOM 2962 C C . SER A 1 373 ? 0.128 18.595 14.421 1.00 87.62 373 SER A C 1
ATOM 2964 O O . SER A 1 373 ? 0.147 19.814 14.292 1.00 87.62 373 SER A O 1
ATOM 2966 N N . GLU A 1 374 ? 0.996 17.779 13.824 1.00 90.00 374 GLU A N 1
ATOM 2967 C CA . GLU A 1 374 ? 2.050 18.190 12.902 1.00 90.00 374 GLU A CA 1
ATOM 2968 C C . GLU A 1 374 ? 1.977 17.307 11.650 1.00 90.00 374 GLU A C 1
ATOM 2970 O O . GLU A 1 374 ? 1.804 16.090 11.779 1.00 90.00 374 GLU A O 1
ATOM 2975 N N . PRO A 1 375 ? 2.048 17.879 10.435 1.00 92.00 375 PRO A N 1
ATOM 2976 C CA . PRO A 1 375 ? 2.054 17.087 9.214 1.00 92.00 375 PRO A CA 1
ATOM 2977 C C . PRO A 1 375 ? 3.308 16.210 9.160 1.00 92.00 375 PRO A C 1
ATOM 2979 O O . PRO A 1 375 ? 4.399 16.647 9.515 1.00 92.00 375 PRO A O 1
ATOM 2982 N N . VAL A 1 376 ? 3.149 14.976 8.686 1.00 96.81 376 VAL A N 1
ATOM 2983 C CA . VAL A 1 376 ? 4.249 14.012 8.564 1.00 96.81 376 VAL A CA 1
ATOM 2984 C C . VAL A 1 376 ? 4.350 13.577 7.114 1.00 96.81 376 VAL A C 1
ATOM 2986 O O . VAL A 1 376 ? 3.354 13.152 6.525 1.00 96.81 376 VAL A O 1
ATOM 2989 N N . ARG A 1 377 ? 5.553 13.632 6.546 1.00 98.31 377 ARG A N 1
ATOM 2990 C CA . ARG A 1 377 ? 5.831 13.063 5.225 1.00 98.31 377 ARG A CA 1
ATOM 2991 C C . ARG A 1 377 ? 6.404 11.669 5.380 1.00 98.31 377 ARG A C 1
ATOM 2993 O O . ARG A 1 377 ? 7.282 11.456 6.205 1.00 98.31 377 ARG A O 1
ATOM 3000 N N . ILE A 1 378 ? 5.944 10.722 4.572 1.00 98.38 378 ILE A N 1
ATOM 3001 C CA . ILE A 1 378 ? 6.481 9.361 4.562 1.00 98.38 378 ILE A CA 1
ATOM 3002 C C . ILE A 1 378 ? 7.035 9.051 3.182 1.00 98.38 378 ILE A C 1
ATOM 3004 O O . ILE A 1 378 ? 6.336 9.188 2.175 1.00 98.38 378 ILE A O 1
ATOM 3008 N N . ILE A 1 379 ? 8.288 8.605 3.156 1.00 98.50 379 ILE A N 1
ATOM 3009 C CA . ILE A 1 379 ? 8.983 8.138 1.962 1.00 98.50 379 ILE A CA 1
ATOM 3010 C C . ILE A 1 379 ? 9.265 6.646 2.139 1.00 98.50 379 ILE A C 1
ATOM 3012 O O . ILE A 1 379 ? 10.069 6.250 2.980 1.00 98.50 379 ILE A O 1
ATOM 3016 N N . GLY A 1 380 ? 8.586 5.821 1.347 1.00 98.25 380 GLY A N 1
ATOM 3017 C CA . GLY A 1 380 ? 8.813 4.381 1.271 1.00 98.25 380 GLY A CA 1
ATOM 3018 C C . GLY A 1 380 ? 9.799 4.054 0.155 1.00 98.25 380 GLY A C 1
ATOM 3019 O O . GLY A 1 380 ? 9.569 4.461 -0.987 1.00 98.25 380 GLY A O 1
ATOM 3020 N N . ILE A 1 381 ? 10.862 3.303 0.455 1.00 97.62 381 ILE A N 1
ATOM 3021 C CA . ILE A 1 381 ? 11.921 2.972 -0.512 1.00 97.62 381 ILE A CA 1
ATOM 3022 C C . ILE A 1 381 ? 12.175 1.473 -0.617 1.00 97.62 381 ILE A C 1
ATOM 3024 O O . ILE A 1 381 ? 12.273 0.759 0.374 1.00 97.62 381 ILE A O 1
ATOM 3028 N N . TYR A 1 382 ? 12.389 1.005 -1.844 1.00 97.00 382 TYR A N 1
ATOM 3029 C CA . TYR A 1 382 ? 13.067 -0.259 -2.088 1.00 97.00 382 TYR A CA 1
ATOM 3030 C C . TYR A 1 382 ? 14.291 -0.038 -2.982 1.00 97.00 382 TYR A C 1
ATOM 3032 O O . TYR A 1 382 ? 14.199 0.546 -4.064 1.00 97.00 382 TYR A O 1
ATOM 3040 N N . TRP A 1 383 ? 15.460 -0.493 -2.538 1.00 95.69 383 TRP A N 1
ATOM 30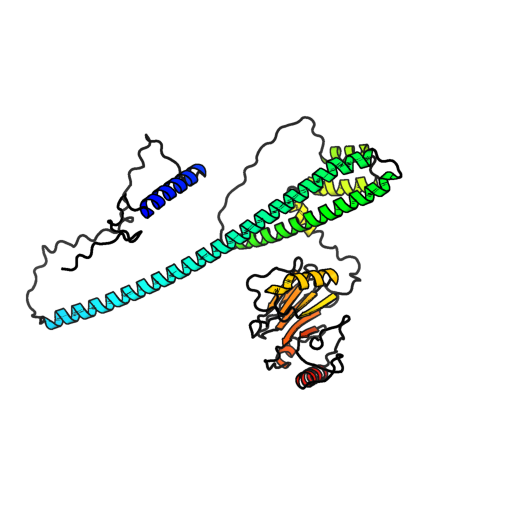41 C CA . TRP A 1 383 ? 16.703 -0.442 -3.300 1.00 95.69 383 TRP A CA 1
ATOM 3042 C C . TRP A 1 383 ? 17.194 -1.869 -3.584 1.00 95.69 383 TRP A C 1
ATOM 3044 O O . TRP A 1 383 ? 17.879 -2.467 -2.754 1.00 95.69 383 TRP A O 1
ATOM 3054 N N . PRO A 1 384 ? 16.878 -2.438 -4.763 1.00 93.50 384 PRO A N 1
ATOM 3055 C CA . PRO A 1 384 ? 17.324 -3.780 -5.129 1.00 93.50 384 PRO A CA 1
ATOM 3056 C C . PRO A 1 384 ? 18.853 -3.906 -5.140 1.00 93.50 384 PRO A C 1
ATOM 3058 O O . PRO A 1 384 ? 19.571 -2.977 -5.518 1.00 93.50 384 PRO A O 1
ATOM 3061 N N . THR A 1 385 ? 19.379 -5.092 -4.820 1.00 91.69 385 THR A N 1
ATOM 3062 C CA . THR A 1 385 ? 20.832 -5.342 -4.780 1.00 91.69 385 THR A CA 1
ATOM 3063 C C . THR A 1 385 ? 21.529 -5.084 -6.116 1.00 91.69 385 THR A C 1
ATOM 3065 O O . THR A 1 385 ? 22.641 -4.565 -6.131 1.00 91.69 385 THR A O 1
ATOM 3068 N N . SER A 1 386 ? 20.856 -5.364 -7.231 1.00 89.81 386 SER A N 1
ATOM 3069 C CA . SER A 1 386 ? 21.389 -5.207 -8.588 1.00 89.81 386 SER A CA 1
ATOM 3070 C C . SER A 1 386 ? 21.379 -3.772 -9.123 1.00 89.81 386 SER A C 1
ATOM 3072 O O . SER A 1 386 ? 21.884 -3.541 -10.217 1.00 89.81 386 SER A O 1
ATOM 3074 N N . GLN A 1 387 ? 20.764 -2.822 -8.414 1.00 89.31 387 GLN A N 1
ATOM 3075 C CA . GLN A 1 387 ? 20.565 -1.463 -8.911 1.00 89.31 387 GLN A CA 1
ATOM 3076 C C . GLN A 1 387 ? 21.563 -0.486 -8.276 1.00 89.31 387 GLN A C 1
ATOM 3078 O O . GLN A 1 387 ? 21.833 -0.541 -7.074 1.00 89.31 387 GLN A O 1
ATOM 3083 N N . GLN A 1 388 ? 22.078 0.447 -9.077 1.00 91.44 388 GLN A N 1
ATOM 3084 C CA . GLN A 1 388 ? 22.681 1.677 -8.573 1.00 91.44 388 GLN A CA 1
ATOM 3085 C C . GLN A 1 388 ? 21.581 2.729 -8.428 1.00 91.44 388 GLN A C 1
ATOM 3087 O O . GLN A 1 388 ? 20.726 2.861 -9.305 1.00 91.44 388 GLN A O 1
ATOM 3092 N N . ARG A 1 389 ? 21.578 3.431 -7.301 1.00 91.88 389 ARG A N 1
ATOM 3093 C CA . ARG A 1 389 ? 20.603 4.466 -6.982 1.00 91.88 389 ARG A CA 1
ATOM 3094 C C . ARG A 1 389 ? 21.360 5.697 -6.525 1.00 91.88 389 ARG A C 1
ATOM 3096 O O . ARG A 1 389 ? 22.299 5.556 -5.746 1.00 91.88 389 ARG A O 1
ATOM 3103 N N . ASP A 1 390 ? 20.949 6.847 -7.031 1.00 95.31 390 ASP A N 1
ATOM 3104 C CA . ASP A 1 390 ? 21.359 8.131 -6.493 1.00 95.31 390 ASP A CA 1
ATOM 3105 C C . ASP A 1 390 ? 20.405 8.483 -5.343 1.00 95.31 390 ASP A C 1
ATOM 3107 O O . ASP A 1 390 ? 19.181 8.417 -5.501 1.00 95.31 390 ASP A O 1
ATOM 3111 N N . LEU A 1 391 ? 20.946 8.727 -4.150 1.00 95.25 391 LEU A N 1
ATOM 3112 C CA . LEU A 1 391 ? 20.127 9.093 -2.994 1.00 95.25 391 LEU A CA 1
ATOM 3113 C C . LEU A 1 391 ? 19.723 10.571 -3.042 1.00 95.25 391 LEU A C 1
ATOM 3115 O O . LEU A 1 391 ? 18.689 10.928 -2.473 1.00 95.25 391 LEU A O 1
ATOM 3119 N N . ASP A 1 392 ? 20.455 11.401 -3.787 1.00 97.19 392 ASP A N 1
ATOM 3120 C CA . ASP A 1 392 ? 20.163 12.828 -3.918 1.00 97.19 392 ASP A CA 1
ATOM 3121 C C . ASP A 1 392 ? 18.873 13.085 -4.705 1.00 97.19 392 ASP A C 1
ATOM 3123 O O . ASP A 1 392 ? 18.203 14.091 -4.476 1.00 97.19 392 ASP A O 1
ATOM 3127 N N . ASP A 1 393 ? 18.426 12.119 -5.516 1.00 96.31 393 ASP A N 1
ATOM 3128 C CA . ASP A 1 393 ? 17.110 12.145 -6.168 1.00 96.31 393 ASP A CA 1
ATOM 3129 C C . ASP A 1 393 ? 15.952 12.267 -5.157 1.00 96.31 393 ASP A C 1
ATOM 3131 O O . ASP A 1 393 ? 14.873 12.764 -5.486 1.00 96.31 393 ASP A O 1
ATOM 3135 N N . ILE A 1 394 ? 16.145 11.797 -3.919 1.00 96.69 394 ILE A N 1
ATOM 3136 C CA . ILE A 1 394 ? 15.120 11.814 -2.864 1.00 96.69 394 ILE A CA 1
ATOM 3137 C C . ILE A 1 394 ? 15.142 13.140 -2.093 1.00 96.69 394 ILE A C 1
ATOM 3139 O O . ILE A 1 394 ? 14.118 13.537 -1.534 1.00 96.69 394 ILE A O 1
ATOM 3143 N N . LEU A 1 395 ? 16.280 13.840 -2.073 1.00 96.94 395 LEU A N 1
ATOM 3144 C CA . LEU A 1 395 ? 16.503 15.022 -1.243 1.00 96.94 395 LEU A CA 1
ATOM 3145 C C . LEU A 1 395 ? 15.456 16.136 -1.440 1.00 96.94 395 LEU A C 1
ATOM 3147 O O . LEU A 1 395 ? 14.997 16.671 -0.431 1.00 96.94 395 LEU A O 1
ATOM 3151 N N . PRO A 1 396 ? 14.965 16.436 -2.664 1.00 97.88 396 PRO A N 1
ATOM 3152 C CA . PRO A 1 396 ? 13.902 17.428 -2.862 1.00 97.88 396 PRO A CA 1
ATOM 3153 C C . PRO A 1 396 ? 12.593 17.126 -2.118 1.00 97.88 396 PRO A C 1
ATOM 3155 O O . PRO A 1 396 ? 11.762 18.016 -1.942 1.00 97.88 396 PRO A O 1
ATOM 3158 N N . TYR A 1 397 ? 12.382 15.874 -1.703 1.00 97.88 397 TYR A N 1
ATOM 3159 C CA . TYR A 1 397 ? 11.186 15.444 -0.982 1.00 97.88 397 TYR A CA 1
ATOM 3160 C C . TYR A 1 397 ? 11.388 15.404 0.532 1.00 97.88 397 TYR A C 1
ATOM 3162 O O . TYR A 1 397 ? 10.392 15.339 1.255 1.00 97.88 397 TYR A O 1
ATOM 3170 N N . VAL A 1 398 ? 12.632 15.465 1.013 1.00 97.31 398 VAL A N 1
ATOM 3171 C CA . VAL A 1 398 ? 12.968 15.467 2.439 1.00 97.31 398 VAL A CA 1
ATOM 3172 C C . VAL A 1 398 ? 12.716 16.860 3.013 1.00 97.31 398 VAL A C 1
ATOM 3174 O O . VAL A 1 398 ? 13.399 17.826 2.692 1.00 97.31 398 VAL A O 1
ATOM 3177 N N . VAL A 1 399 ? 11.713 16.952 3.880 1.00 96.12 399 VAL A N 1
ATOM 3178 C CA . VAL A 1 399 ? 11.346 18.162 4.631 1.00 96.12 399 VAL A CA 1
ATOM 3179 C C . VAL A 1 399 ? 11.303 17.866 6.131 1.00 96.12 399 VAL A C 1
ATOM 3181 O O . VAL A 1 399 ? 11.376 16.706 6.545 1.00 96.12 399 VAL A O 1
ATOM 3184 N N . GLU A 1 400 ? 11.161 18.896 6.963 1.00 95.19 400 GLU A N 1
ATOM 3185 C CA . GLU A 1 400 ? 10.925 18.711 8.399 1.00 95.19 400 GLU A CA 1
ATOM 3186 C C . GLU A 1 400 ? 9.703 17.802 8.641 1.00 95.19 400 GLU A C 1
ATOM 3188 O O . GLU A 1 400 ? 8.690 17.912 7.951 1.00 95.19 400 GLU A O 1
ATOM 3193 N N . GLY A 1 401 ? 9.825 16.848 9.570 1.00 94.62 401 GLY A N 1
ATOM 3194 C CA . GLY A 1 401 ? 8.790 15.835 9.817 1.00 94.62 401 GLY A CA 1
ATOM 3195 C C . GLY A 1 401 ? 8.761 14.673 8.810 1.00 94.62 401 GLY A C 1
ATOM 3196 O O . GLY A 1 401 ? 7.779 13.931 8.766 1.00 94.62 401 GLY A O 1
ATOM 3197 N N . THR A 1 402 ? 9.805 14.489 7.991 1.00 97.62 402 THR A N 1
ATOM 3198 C CA . THR A 1 402 ? 9.903 13.341 7.072 1.00 97.62 402 THR A CA 1
ATOM 3199 C C . THR A 1 402 ? 10.372 12.071 7.780 1.00 97.62 402 THR A C 1
ATOM 3201 O O . THR A 1 402 ? 11.410 12.054 8.437 1.00 97.62 402 THR A O 1
ATOM 3204 N N . ILE A 1 403 ? 9.646 10.977 7.562 1.00 97.19 403 ILE A N 1
ATOM 3205 C CA . ILE A 1 403 ? 10.041 9.611 7.895 1.00 97.19 403 ILE A CA 1
ATOM 3206 C C . ILE A 1 403 ? 10.415 8.900 6.596 1.00 97.19 403 ILE A C 1
ATOM 3208 O O . ILE A 1 403 ? 9.575 8.683 5.721 1.00 97.19 403 ILE A O 1
ATOM 3212 N N . LEU A 1 404 ? 11.683 8.524 6.479 1.00 97.25 404 LEU A N 1
ATOM 3213 C CA . LEU A 1 404 ? 12.213 7.738 5.374 1.00 97.25 404 LEU A CA 1
ATOM 3214 C C . LEU A 1 404 ? 12.428 6.300 5.852 1.00 97.25 404 LEU A C 1
ATOM 3216 O O . LEU A 1 404 ? 13.198 6.087 6.783 1.00 97.25 404 LEU A O 1
ATOM 3220 N N . SER A 1 405 ? 11.762 5.323 5.233 1.00 96.12 405 SER A N 1
ATOM 3221 C CA . SER A 1 405 ? 11.894 3.914 5.624 1.00 96.12 405 SER A CA 1
ATOM 3222 C C . SER A 1 405 ? 11.733 2.963 4.442 1.00 96.12 405 SER A C 1
ATOM 3224 O O . SER A 1 405 ? 11.104 3.283 3.428 1.00 96.12 405 SER A O 1
ATOM 3226 N N . GLY A 1 406 ? 12.323 1.778 4.562 1.00 95.25 406 GLY A N 1
ATOM 3227 C CA . GLY A 1 406 ? 12.213 0.739 3.557 1.00 95.25 406 GLY A CA 1
ATOM 3228 C C . GLY A 1 406 ? 13.342 -0.278 3.613 1.00 95.25 406 GLY A C 1
ATOM 3229 O O . GLY A 1 406 ? 13.948 -0.532 4.649 1.00 95.25 406 GLY A O 1
ATOM 3230 N N . ASP A 1 407 ? 13.644 -0.876 2.468 1.00 94.94 407 ASP A N 1
ATOM 3231 C CA . ASP A 1 407 ? 14.735 -1.837 2.340 1.00 94.94 407 ASP A CA 1
ATOM 3232 C C . ASP A 1 407 ? 15.777 -1.287 1.370 1.00 94.94 407 ASP A C 1
ATOM 3234 O O . ASP A 1 407 ? 15.555 -1.201 0.160 1.00 94.94 407 ASP A O 1
ATOM 3238 N N . PHE A 1 408 ? 16.914 -0.883 1.934 1.00 95.19 408 PHE A N 1
ATOM 3239 C CA . PHE A 1 408 ? 18.030 -0.298 1.199 1.00 95.19 408 PHE A CA 1
ATOM 3240 C C . PHE A 1 408 ? 19.000 -1.372 0.678 1.00 95.19 408 PHE A C 1
ATOM 3242 O O . PHE A 1 408 ? 19.959 -1.043 -0.025 1.00 95.19 408 PHE A O 1
ATOM 3249 N N . ASN A 1 409 ? 18.792 -2.649 1.038 1.00 94.19 409 ASN A N 1
ATOM 3250 C CA . ASN A 1 409 ? 19.743 -3.744 0.847 1.00 94.19 409 ASN A CA 1
ATOM 3251 C C . ASN A 1 409 ? 21.177 -3.319 1.201 1.00 94.19 409 ASN A C 1
ATOM 3253 O O . ASN A 1 409 ? 22.111 -3.544 0.428 1.00 94.19 409 ASN A O 1
ATOM 3257 N N . ALA A 1 410 ? 21.318 -2.639 2.335 1.00 93.25 410 ALA A N 1
ATOM 3258 C CA . ALA A 1 410 ? 22.553 -2.054 2.825 1.00 93.25 410 ALA A CA 1
ATOM 3259 C C . ALA A 1 410 ? 22.801 -2.565 4.245 1.00 93.25 410 ALA A C 1
ATOM 3261 O O . ALA A 1 410 ? 21.855 -2.763 5.005 1.00 93.25 410 ALA A O 1
ATOM 3262 N N . THR A 1 411 ? 24.061 -2.794 4.605 1.00 92.94 411 THR A N 1
ATOM 3263 C CA . THR A 1 411 ? 24.420 -3.302 5.937 1.00 92.94 411 THR A CA 1
ATOM 3264 C C . THR A 1 411 ? 25.313 -2.303 6.648 1.00 92.94 411 THR A C 1
ATOM 3266 O O . THR A 1 411 ? 26.285 -1.824 6.069 1.00 92.94 411 THR A O 1
ATOM 3269 N N . VAL A 1 412 ? 24.986 -1.980 7.898 1.00 92.94 412 VAL A N 1
ATOM 3270 C CA . VAL A 1 412 ? 25.724 -1.023 8.735 1.00 92.94 412 VAL A CA 1
ATOM 3271 C C . VAL A 1 412 ? 25.731 -1.529 10.173 1.00 92.94 412 VAL A C 1
ATOM 3273 O O . VAL A 1 412 ? 24.681 -1.867 10.726 1.00 92.94 412 VAL A O 1
ATOM 3276 N N . LYS A 1 413 ? 26.912 -1.605 10.795 1.00 91.75 413 LYS A N 1
ATOM 3277 C CA . LYS A 1 413 ? 27.065 -2.128 12.165 1.00 91.75 413 LYS A CA 1
ATOM 3278 C C . LYS A 1 413 ? 26.241 -1.361 13.196 1.00 91.75 413 LYS A C 1
ATOM 3280 O O . LYS A 1 413 ? 25.661 -1.969 14.087 1.00 91.75 413 LYS A O 1
ATOM 3285 N N . GLU A 1 414 ? 26.152 -0.046 13.046 1.00 89.31 414 GLU A N 1
ATOM 3286 C CA . GLU A 1 414 ? 25.365 0.853 13.894 1.00 89.31 414 GLU A CA 1
ATOM 3287 C C . GLU A 1 414 ? 23.857 0.569 13.825 1.00 89.31 414 GLU A C 1
ATOM 3289 O O . GLU A 1 414 ? 23.116 0.933 14.733 1.00 89.31 414 GLU A O 1
ATOM 3294 N N . TRP A 1 415 ? 23.406 -0.127 12.779 1.00 86.62 415 TRP A N 1
ATOM 3295 C CA . TRP A 1 415 ? 22.030 -0.600 12.614 1.00 86.62 415 TRP A CA 1
ATOM 3296 C C . TRP A 1 415 ? 21.894 -2.084 12.981 1.00 86.62 415 TRP A C 1
ATOM 3298 O O . TRP A 1 415 ? 21.015 -2.780 12.485 1.00 86.62 415 TRP A O 1
ATOM 3308 N N . ASN A 1 416 ? 22.792 -2.597 13.828 1.00 86.44 416 ASN A N 1
ATOM 3309 C CA . ASN A 1 416 ? 22.853 -3.994 14.270 1.00 86.44 416 ASN A CA 1
ATOM 3310 C C . ASN A 1 416 ? 23.146 -5.019 13.156 1.00 86.44 416 ASN A C 1
ATOM 3312 O O . ASN A 1 416 ? 22.888 -6.216 13.316 1.00 86.44 416 ASN A O 1
ATOM 3316 N N . SER A 1 417 ? 23.733 -4.592 12.032 1.00 87.12 417 SER A N 1
ATOM 3317 C CA . SER A 1 417 ? 24.262 -5.532 11.036 1.00 87.12 417 SER A CA 1
ATOM 3318 C C . SER A 1 417 ? 25.611 -6.126 11.482 1.00 87.12 417 SER A C 1
ATOM 3320 O O . SER A 1 417 ? 26.375 -5.466 12.182 1.00 87.12 417 SER A O 1
ATOM 3322 N N . PRO A 1 418 ? 25.989 -7.346 11.047 1.00 89.75 418 PRO A N 1
ATOM 3323 C CA . PRO A 1 418 ? 27.293 -7.927 11.397 1.00 89.75 418 PRO A CA 1
ATOM 3324 C C . PRO A 1 418 ? 28.495 -7.139 10.849 1.00 89.75 418 PRO A C 1
ATOM 3326 O O . PRO A 1 418 ? 29.566 -7.103 11.459 1.00 89.75 418 PRO A O 1
ATOM 3329 N N . ILE A 1 419 ? 28.327 -6.528 9.674 1.00 94.50 419 ILE A N 1
ATOM 3330 C CA . ILE A 1 419 ? 29.351 -5.761 8.962 1.00 94.50 419 ILE A CA 1
ATOM 3331 C C . ILE A 1 419 ? 28.746 -4.478 8.390 1.00 94.50 419 ILE A C 1
ATOM 3333 O O . ILE A 1 419 ? 27.526 -4.365 8.281 1.00 94.50 419 ILE A O 1
ATOM 3337 N N . THR A 1 420 ? 29.621 -3.541 8.023 1.00 95.25 420 THR A N 1
ATOM 3338 C CA . THR A 1 420 ? 29.262 -2.393 7.191 1.00 95.25 420 THR A CA 1
ATOM 3339 C C . THR A 1 420 ? 29.786 -2.656 5.787 1.00 95.25 420 THR A C 1
ATOM 3341 O O . THR A 1 420 ? 30.999 -2.791 5.613 1.00 95.25 420 THR A O 1
ATOM 3344 N N . ASP A 1 421 ? 28.899 -2.783 4.804 1.00 95.56 421 ASP A N 1
ATOM 3345 C CA . ASP A 1 421 ? 29.286 -2.951 3.402 1.00 95.56 421 ASP A CA 1
ATOM 3346 C C . ASP A 1 421 ? 29.429 -1.598 2.692 1.00 95.56 421 ASP A C 1
ATOM 3348 O O . ASP A 1 421 ? 29.153 -0.538 3.254 1.00 95.56 421 ASP A O 1
ATOM 3352 N N . ARG A 1 422 ? 29.891 -1.614 1.434 1.00 96.19 422 ARG A N 1
ATOM 3353 C CA . ARG A 1 422 ? 30.096 -0.382 0.653 1.00 96.19 422 ARG A CA 1
ATOM 3354 C C . ARG A 1 422 ? 28.803 0.424 0.511 1.00 96.19 422 ARG A C 1
ATOM 3356 O O . ARG A 1 422 ? 28.846 1.649 0.569 1.00 96.19 422 ARG A O 1
ATOM 3363 N N . ARG A 1 423 ? 27.666 -0.252 0.315 1.00 95.56 423 ARG A N 1
ATOM 3364 C CA . ARG A 1 423 ? 26.370 0.420 0.187 1.00 95.56 423 ARG A CA 1
ATOM 3365 C C . ARG A 1 423 ? 25.931 1.024 1.516 1.00 95.56 423 ARG A C 1
ATOM 3367 O O . ARG A 1 423 ? 25.521 2.175 1.531 1.00 95.56 423 ARG A O 1
ATOM 3374 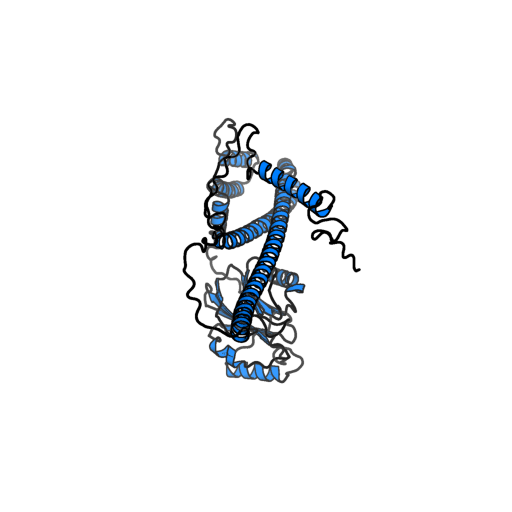N N . GLY A 1 424 ? 26.066 0.293 2.619 1.00 95.44 424 GLY A N 1
ATOM 3375 C CA . GLY A 1 424 ? 25.781 0.813 3.951 1.00 95.44 424 GLY A CA 1
ATOM 3376 C C . GLY A 1 424 ? 26.651 2.003 4.330 1.00 95.44 424 GLY A C 1
ATOM 3377 O O . GLY A 1 424 ? 26.130 2.978 4.859 1.00 95.44 424 GLY A O 1
ATOM 3378 N N . ALA A 1 425 ? 27.945 1.975 3.997 1.00 97.19 425 ALA A N 1
ATOM 3379 C CA . ALA A 1 425 ? 28.828 3.124 4.191 1.00 97.19 425 ALA A CA 1
ATOM 3380 C C . ALA A 1 425 ? 28.318 4.366 3.440 1.00 97.19 425 ALA A C 1
ATOM 3382 O O . ALA A 1 425 ? 28.243 5.437 4.033 1.00 97.19 425 ALA A O 1
ATOM 3383 N N . HIS A 1 426 ? 27.892 4.199 2.185 1.00 96.75 426 HIS A N 1
ATOM 3384 C CA . HIS A 1 426 ? 27.344 5.287 1.376 1.00 96.75 426 HIS A CA 1
ATOM 3385 C C . HIS A 1 426 ? 26.006 5.824 1.915 1.00 96.75 426 HIS A C 1
ATOM 3387 O O . HIS A 1 426 ? 25.844 7.032 2.038 1.00 96.75 426 HIS A O 1
ATOM 3393 N N . VAL A 1 427 ? 25.068 4.950 2.309 1.00 96.38 427 VAL A N 1
ATOM 3394 C CA . VAL A 1 427 ? 23.799 5.386 2.931 1.00 96.38 427 VAL A CA 1
ATOM 3395 C C . VAL A 1 427 ? 24.068 6.126 4.243 1.00 96.38 427 VAL A C 1
ATOM 3397 O O . VAL A 1 427 ? 23.440 7.142 4.520 1.00 96.38 427 VAL A O 1
ATOM 3400 N N . LYS A 1 428 ? 25.015 5.640 5.052 1.00 96.06 428 LYS A N 1
ATOM 3401 C CA . LYS A 1 428 ? 25.386 6.272 6.321 1.00 96.06 428 LYS A CA 1
ATOM 3402 C C . LYS A 1 428 ? 26.001 7.658 6.113 1.00 96.06 428 LYS A C 1
ATOM 3404 O O . LYS A 1 428 ? 25.672 8.574 6.858 1.00 96.06 428 LYS A O 1
ATOM 3409 N N . GLU A 1 429 ? 26.894 7.805 5.138 1.00 97.50 429 GLU A N 1
ATOM 3410 C CA . GLU A 1 429 ? 27.479 9.096 4.762 1.00 97.50 429 GLU A CA 1
ATOM 3411 C C . GLU A 1 429 ? 26.387 10.080 4.333 1.00 97.50 429 GLU A C 1
ATOM 3413 O O . GLU A 1 429 ? 26.259 11.136 4.946 1.00 97.50 429 GLU A O 1
ATOM 3418 N N . TRP A 1 430 ? 25.507 9.661 3.420 1.00 97.19 430 TRP A N 1
ATOM 3419 C CA . TRP A 1 430 ? 24.382 10.471 2.952 1.00 97.19 430 TRP A CA 1
ATOM 3420 C C . TRP A 1 430 ? 23.433 10.903 4.085 1.00 97.19 430 TRP A C 1
ATOM 3422 O O . TRP A 1 430 ? 23.005 12.054 4.136 1.00 97.19 430 TRP A O 1
ATOM 3432 N N . ILE A 1 431 ? 23.132 10.012 5.040 1.00 96.19 431 ILE A N 1
ATOM 3433 C CA . ILE A 1 431 ? 22.337 10.339 6.239 1.00 96.19 431 ILE A CA 1
ATOM 3434 C C . ILE A 1 431 ? 23.007 11.453 7.057 1.00 96.19 431 ILE A C 1
ATOM 3436 O O . ILE A 1 431 ? 22.332 12.398 7.466 1.00 96.19 431 ILE A O 1
ATOM 3440 N N . ASN A 1 432 ? 24.323 11.363 7.276 1.00 96.06 432 ASN A N 1
ATOM 3441 C CA . ASN A 1 432 ? 25.064 12.354 8.060 1.00 96.06 432 ASN A CA 1
ATOM 3442 C C . ASN A 1 432 ? 25.132 13.710 7.347 1.00 96.06 432 ASN A C 1
ATOM 3444 O O . ASN A 1 432 ? 24.925 14.741 7.982 1.00 96.06 432 ASN A O 1
ATOM 3448 N N . GLU A 1 433 ? 25.402 13.713 6.041 1.00 97.38 433 GLU A N 1
ATOM 3449 C CA . GLU A 1 433 ? 25.496 14.932 5.227 1.00 97.38 433 GLU A CA 1
ATOM 3450 C C . GLU A 1 433 ? 24.175 15.709 5.190 1.00 97.38 433 GLU A C 1
ATOM 3452 O O . GLU A 1 433 ? 24.175 16.940 5.160 1.00 97.38 433 GLU A O 1
ATOM 3457 N N . ASN A 1 434 ? 23.048 14.997 5.269 1.00 96.38 434 ASN A N 1
ATOM 3458 C CA . ASN A 1 434 ? 21.706 15.572 5.210 1.00 96.38 434 ASN A CA 1
ATOM 3459 C C . ASN A 1 434 ? 21.037 15.734 6.588 1.00 96.38 434 ASN A C 1
ATOM 3461 O O . ASN A 1 434 ? 19.839 16.002 6.659 1.00 96.38 434 ASN A O 1
ATOM 3465 N N . ASN A 1 435 ? 21.796 15.605 7.686 1.00 95.50 435 ASN A N 1
ATOM 3466 C CA . ASN A 1 435 ? 21.312 15.741 9.071 1.00 95.50 435 ASN A CA 1
ATOM 3467 C C . ASN A 1 435 ? 20.099 14.849 9.402 1.00 95.50 435 ASN A C 1
ATOM 3469 O O . ASN A 1 435 ? 19.207 15.237 10.162 1.00 95.50 435 ASN A O 1
ATOM 3473 N N . LEU A 1 436 ? 20.053 13.648 8.826 1.00 95.00 436 LEU A N 1
ATOM 3474 C CA . LEU A 1 436 ? 19.015 12.667 9.107 1.00 95.00 436 LEU A CA 1
ATOM 3475 C C . LEU A 1 436 ? 19.373 11.858 10.355 1.00 95.00 436 LEU A C 1
ATOM 3477 O O . LEU A 1 436 ? 20.523 11.482 10.575 1.00 95.00 436 LEU A O 1
ATOM 3481 N N . ASN A 1 437 ? 18.363 11.542 11.162 1.00 94.00 437 ASN A N 1
ATOM 3482 C CA . ASN A 1 437 ? 18.534 10.714 12.350 1.00 94.00 437 ASN A CA 1
ATOM 3483 C C . ASN A 1 437 ? 18.084 9.283 12.059 1.00 94.00 437 ASN A C 1
ATOM 3485 O O . ASN A 1 437 ? 16.935 9.049 11.687 1.00 94.00 437 ASN A O 1
ATOM 3489 N N . TYR A 1 438 ? 18.977 8.318 12.275 1.00 91.06 438 TYR A N 1
ATOM 3490 C CA . TYR A 1 438 ? 18.607 6.906 12.241 1.00 91.06 438 TYR A CA 1
ATOM 3491 C C . TYR A 1 438 ? 17.752 6.549 13.462 1.00 91.06 438 TYR A C 1
ATOM 3493 O O . TYR A 1 438 ? 18.152 6.797 14.602 1.00 91.06 438 TYR A O 1
ATOM 3501 N N . ILE A 1 439 ? 16.596 5.930 13.219 1.00 88.12 439 ILE A N 1
ATOM 3502 C CA . ILE A 1 439 ? 15.693 5.445 14.263 1.00 88.12 439 ILE A CA 1
ATOM 3503 C C . ILE A 1 439 ? 15.749 3.913 14.262 1.00 88.12 439 ILE A C 1
ATOM 3505 O O . ILE A 1 439 ? 15.334 3.296 13.284 1.00 88.12 439 ILE A O 1
ATOM 3509 N N . PRO A 1 440 ? 16.240 3.268 15.335 1.00 81.12 440 PRO A N 1
ATOM 3510 C CA . PRO A 1 440 ? 16.255 1.815 15.400 1.00 81.12 440 PRO A CA 1
ATOM 3511 C C . PRO A 1 440 ? 14.829 1.253 15.473 1.00 81.12 440 PRO A C 1
ATOM 3513 O O . PRO A 1 440 ? 13.987 1.750 16.223 1.00 81.12 440 PRO A O 1
ATOM 3516 N N . SER A 1 441 ? 14.565 0.175 14.731 1.00 72.81 441 SER A N 1
ATOM 3517 C CA . SER A 1 441 ? 13.290 -0.547 14.790 1.00 72.81 441 SER A CA 1
ATOM 3518 C C . SER A 1 441 ? 13.024 -1.116 16.190 1.00 72.81 441 SER A C 1
ATOM 3520 O O . SER A 1 441 ? 13.926 -1.664 16.824 1.00 72.81 441 SER A O 1
ATOM 3522 N N . THR A 1 442 ? 11.770 -1.072 16.644 1.00 64.31 442 THR A N 1
ATOM 3523 C CA . THR A 1 442 ? 11.347 -1.582 17.964 1.00 64.31 442 THR A CA 1
ATOM 3524 C C . THR A 1 442 ? 11.249 -3.108 18.045 1.00 64.31 442 THR A C 1
ATOM 3526 O O . THR A 1 442 ? 11.294 -3.663 19.140 1.00 64.31 442 THR A O 1
ATOM 3529 N N . TYR A 1 443 ? 11.155 -3.794 16.903 1.00 60.84 443 TYR A N 1
ATOM 3530 C CA . TYR A 1 443 ? 11.106 -5.252 16.793 1.00 60.84 443 TYR A CA 1
ATOM 3531 C C . TYR A 1 443 ? 12.099 -5.712 15.725 1.00 60.84 443 TYR A C 1
ATOM 3533 O O . TYR A 1 443 ? 12.232 -5.029 14.716 1.00 60.84 443 TYR A O 1
ATOM 3541 N N . ASN A 1 444 ? 12.791 -6.836 15.976 1.00 50.75 444 ASN A N 1
ATOM 3542 C CA . ASN A 1 444 ? 13.833 -7.442 15.130 1.00 50.75 444 ASN A CA 1
ATOM 3543 C C . ASN A 1 444 ? 13.605 -7.191 13.628 1.00 50.75 444 ASN A C 1
ATOM 3545 O O . ASN A 1 444 ? 12.861 -7.935 12.986 1.00 50.75 444 ASN A O 1
ATOM 3549 N N . SER A 1 445 ? 14.249 -6.164 13.065 1.00 48.56 445 SER A N 1
ATOM 3550 C CA . SER A 1 445 ? 14.242 -5.967 11.622 1.00 48.56 445 SER A CA 1
ATOM 3551 C C . SER A 1 445 ? 15.127 -7.029 10.973 1.00 48.56 445 SER A C 1
ATOM 3553 O O . SER A 1 445 ? 16.087 -7.541 11.564 1.00 48.56 445 SER A O 1
ATOM 3555 N N . SER A 1 446 ? 14.795 -7.400 9.736 1.00 49.69 446 SER A N 1
ATOM 3556 C CA . SER A 1 446 ? 15.748 -8.133 8.910 1.00 49.69 446 SER A CA 1
ATOM 3557 C C . SER A 1 446 ? 17.033 -7.296 8.808 1.00 49.69 446 SER A C 1
ATOM 3559 O O . SER A 1 446 ? 16.968 -6.069 8.793 1.00 49.69 446 SER A O 1
ATOM 3561 N N . LYS A 1 447 ? 18.204 -7.937 8.687 1.00 51.28 447 LYS A N 1
ATOM 3562 C CA . LYS A 1 447 ? 19.537 -7.288 8.630 1.00 51.28 447 LYS A CA 1
ATOM 3563 C C . LYS A 1 447 ? 19.721 -6.238 7.505 1.00 51.28 447 LYS A C 1
ATOM 3565 O O . LYS A 1 447 ? 20.847 -5.814 7.274 1.00 51.28 447 LYS A O 1
ATOM 3570 N N . ARG A 1 448 ? 18.679 -5.917 6.733 1.00 46.75 448 ARG A N 1
ATOM 3571 C CA . ARG A 1 448 ? 18.704 -5.128 5.492 1.00 46.75 448 ARG A CA 1
ATOM 3572 C C . ARG A 1 448 ? 17.699 -3.969 5.465 1.00 46.75 448 ARG A C 1
ATOM 3574 O O . ARG A 1 448 ? 17.748 -3.164 4.537 1.00 46.75 448 ARG A O 1
ATOM 3581 N N . SER A 1 449 ? 16.802 -3.885 6.447 1.00 48.44 449 SER A N 1
ATOM 3582 C CA . SER A 1 449 ? 15.698 -2.918 6.464 1.00 48.44 449 SER A CA 1
ATOM 3583 C C . SER A 1 449 ? 16.000 -1.752 7.411 1.00 48.44 449 SER A C 1
ATOM 3585 O O . SER A 1 449 ? 16.494 -1.981 8.518 1.00 48.44 449 SER A O 1
ATOM 3587 N N . LEU A 1 450 ? 15.700 -0.532 6.954 1.00 45.44 450 LEU A N 1
ATOM 3588 C CA . LEU A 1 450 ? 15.901 0.748 7.642 1.00 45.44 450 LEU A CA 1
ATOM 3589 C C . LEU A 1 450 ? 14.566 1.423 7.969 1.00 45.44 450 LEU A C 1
ATOM 3591 O O . LEU A 1 450 ? 13.699 1.540 7.063 1.00 45.44 450 LEU A O 1
#

Sequence (450 aa):
MCKNVPKCAQCDGDHHSLDSQCQVLKEYKDQLKEDVEDAIQKGLLQRFSPQEKAPAFERREQDFPPLAASDNHSNKKWNTALPRTTVELNNLRASYTDKTIESINDNLTKLIDSNKRLENKVDLVSSSIKTVTLDIQLHQAVLADTINIMKDFMQYVIPASLTASKVERSSLVHVTNEYYKRLHVASSRLINGFQLNQLNQQAELLVHNTNIDQHSASVHKSSQNDNPIDEAMHRLKAWNFAPKDQKLVSSLLDEWYTGRTLNTVLEQWGNVGIAPSQIQKEHIKILCYNVEGWGTRALEAIDLVYQIQASIGIFTEVGELWNMSRLPHFNTFYQKGTNKNGGVCIAVGKHLKATRIEVNIPNTVVIDITGLSEPVRIIGIYWPTSQQRDLDDILPYVVEGTILSGDFNATVKEWNSPITDRRGAHVKEWINENNLNYIPSTYNSSKRSL

Secondary structure (DSSP, 8-state):
----PPPPTTT--SS-TT-TT-HHHHHHHHHHHHHHHHHHHTTSS-PPPTTS--------TTTS----------S----------HHHHHHHHHHHHHHHHHHHHHHHHHHHHHHHHHHHHHHHHHHHHHHHHHHHHHHHHHHHHHHHHHHHIIIIIHHHHHH--TTHHHHHHHHHHHHHHHHHHHHHHHHHHHHHHHHHHHHHHTT--------PPP----S----HHHHHHHHHHHTT--HHHHHHHHHHHHHHHH-SSHHHHHHHHHHS-----SS--SPPPEEEEE-S-HHHHHHHHHHHHHHHT-SEEEEES----TT----TTEEEEEE--SSTT--EEEEEETTSEEEEEP---TTEEEEEEESSSS-EEEEEEE--TT----SGGGGGG--TTEEEEEE-----GGGT-SS--HHHHHHHHHHHHTTPPP---SS---TTB-